Protein AF-0000000086883335 (afdb_homodimer)

Sequence (692 aa):
MKYLINGGCGFLGSNMAAHYIKNGNEVIVFDNMYRFGTEKNLDWLNSLKGNFKFIKGDVRNIYEIGKVIQEEKPDIIFHFAGQVAMTTSIENPYMDFEINVKGTINVLESVRKYSPETIVCFSSTNKVYGDLKYLNFEEKNLRYVSKDYPNGFDETISLEFHSPYGCSKGSADQYMLDYARIFGLKTIVFRHSSIFGGRQFATKDQGWVGWFCQKAYEIKKGIAEEPFTISGNGKQVRDILFGTDLIECYELAIENIDKTKGQVYNIGGGMKNSFSLLELFKELEKNLDIKMEYRKLPWRESDQKVFVADISKAKKDFDWEPKVNKYDGLKRMYEWVEKINDVKIKMKYLINGGCGFLGSNMAAHYIKNGNEVIVFDNMYRFGTEKNLDWLNSLKGNFKFIKGDVRNIYEIGKVIQEEKPDIIFHFAGQVAMTTSIENPYMDFEINVKGTINVLESVRKYSPETIVCFSSTNKVYGDLKYLNFEEKNLRYVSKDYPNGFDETISLEFHSPYGCSKGSADQYMLDYARIFGLKTIVFRHSSIFGGRQFATKDQGWVGWFCQKAYEIKKGIAEEPFTISGNGKQVRDILFGTDLIECYELAIENIDKTKGQVYNIGGGMKNSFSLLELFKELEKNLDIKMEYRKLPWRESDQKVFVADISKAKKDFDWEPKVNKYDGLKRMYEWVEKINDVKIK

InterPro domains:
  IPR016040 NAD(P)-binding domain [PF16363] (4-333)
  IPR036291 NAD(P)-binding domain superfamily [SSF51735] (1-337)

Secondary structure (DSSP, 8-state):
-EEEEETTTSHHHHHHHHHHHHTT-EEEEEE---STTHHHHHHHHHHS-SEEEEEE--TT-HHHHHHHHHHH--SEEEE------HHHHHH-HHHHHIIIIIHHHHHHHHHHHH-TT-EEEEEEEGGGGTT-TTS-EEE-SS-EEESS-TT-B-TTSPP---HHHHHHHHHHHHHHHHHHHHH--EEEEEEE-EEE-TT---BTTB-HHHHHHHHHHHHHHT---S-EEEESSS--EEEEEEHHHHHHHHHHHHHTHHHHTTEEEEES--GGGEEEHHHHHHHHHHHHT----EEEEPPPTT--SEE-B--HHHHHHH-----S-HHHHHHHHHHHHHHHHHHHH-/-EEEEETTTSHHHHHHHHHHHHTT-EEEEEE---STTHHHHHHHHHHS-SEEEEEE--TT-HHHHHHHHHHH--SEEEE------HHHHHH-HHHHHIIIIIHHHHHHHHHHHH-TT-EEEEEEEGGGGTT-TTS-EEE-SS-EEESS-TT-B-TTSPP---HHHHHHHHHHHHHHHHHHHHH--EEEEEEE-EEE-TT---BTTB-HHHHHHHHHHHHHHT---S-EEEESSS--EEEEEEHHHHHHHHHHHHHTHHHHTTEEEEES--GGGEEEHHHHHHHHHHHHT----EEEEPPPTT--SEE-B--HHHHHHH-----S-HHHHHHHHHHHHHHHHHHHH-

Nearest PDB structures (foldseek):
  1orr-assembly1_A  TM=9.936E-01  e=2.595E-55  Salmonella enterica subsp. enterica serovar Typhi
  1orr-assembly3_C  TM=9.921E-01  e=2.360E-54  Salmonella enterica subsp. enterica serovar Typhi
  1orr-assembly2_D  TM=9.930E-01  e=4.925E-54  Salmonella enterica subsp. enterica serovar Typhi
  1nah-assembly1_A  TM=8.357E-01  e=2.594E-26  Escherichia coli
  5gy7-assembly1_B  TM=8.243E-01  e=5.234E-25  Escherichia coli K-12

pLDDT: mean 95.9, std 5.84, range [42.31, 98.94]

Organism: NCBI:txid2108365

Structure (mmCIF, N/CA/C/O backbone):
data_AF-0000000086883335-model_v1
#
loop_
_entity.id
_entity.type
_entity.pdbx_description
1 polymer 'CDP-paratose 2-epimerase'
#
loop_
_atom_site.group_PDB
_atom_site.id
_atom_site.type_symbol
_atom_site.label_atom_id
_atom_site.label_alt_id
_atom_site.label_comp_id
_atom_site.label_asym_id
_atom_site.label_entity_id
_atom_site.label_seq_id
_atom_site.pdbx_PDB_ins_code
_atom_site.Cartn_x
_atom_site.Cartn_y
_atom_site.Cartn_z
_atom_site.occupancy
_atom_site.B_iso_or_equiv
_atom_site.auth_seq_id
_atom_site.auth_comp_id
_atom_site.auth_asym_id
_atom_site.auth_atom_id
_atom_site.pdbx_PDB_model_num
ATOM 1 N N . MET A 1 1 ? 23.156 24.328 1.997 1 95.75 1 MET A N 1
ATOM 2 C CA . MET A 1 1 ? 22.531 23.141 1.412 1 95.75 1 MET A CA 1
ATOM 3 C C . MET A 1 1 ? 21.406 23.531 0.457 1 95.75 1 MET A C 1
ATOM 5 O O . MET A 1 1 ? 20.922 24.672 0.5 1 95.75 1 MET A O 1
ATOM 9 N N . LYS A 1 2 ? 21.188 22.844 -0.506 1 98.06 2 LYS A N 1
ATOM 10 C CA . LYS A 1 2 ? 20.109 23.078 -1.468 1 98.06 2 LYS A CA 1
ATOM 11 C C . LYS A 1 2 ? 18.906 22.203 -1.156 1 98.06 2 LYS A C 1
ATOM 13 O O . LYS A 1 2 ? 19.016 20.969 -1.087 1 98.06 2 LYS A O 1
ATOM 18 N N . TYR A 1 3 ? 17.719 22.797 -0.953 1 98.88 3 TYR A N 1
ATOM 19 C CA . TYR A 1 3 ? 16.469 22.125 -0.596 1 98.88 3 TYR A CA 1
ATOM 20 C C . TYR A 1 3 ? 15.461 22.219 -1.728 1 98.88 3 TYR A C 1
ATOM 22 O O . TYR A 1 3 ? 15.234 23.297 -2.287 1 98.88 3 TYR A O 1
ATOM 30 N N . LEU A 1 4 ? 14.938 21.078 -2.127 1 98.94 4 LEU A N 1
ATOM 31 C CA . LEU A 1 4 ? 13.773 21.031 -3.004 1 98.94 4 LEU A CA 1
ATOM 32 C C . LEU A 1 4 ? 12.516 20.641 -2.227 1 98.94 4 LEU A C 1
ATOM 34 O O . LEU A 1 4 ? 12.484 19.594 -1.58 1 98.94 4 LEU A O 1
ATOM 38 N N . ILE A 1 5 ? 11.508 21.484 -2.295 1 98.88 5 ILE A N 1
ATOM 39 C CA . ILE A 1 5 ? 10.273 21.234 -1.56 1 98.88 5 ILE A CA 1
ATOM 40 C C . ILE A 1 5 ? 9.117 21.047 -2.539 1 98.88 5 ILE A C 1
ATOM 42 O O . ILE A 1 5 ? 8.586 22.031 -3.072 1 98.88 5 ILE A O 1
ATOM 46 N N . ASN A 1 6 ? 8.734 19.766 -2.748 1 98.88 6 ASN A N 1
ATOM 47 C CA . ASN A 1 6 ? 7.508 19.484 -3.49 1 98.88 6 ASN A CA 1
ATOM 48 C C . ASN A 1 6 ? 6.266 19.797 -2.66 1 98.88 6 ASN A C 1
ATOM 50 O O . ASN A 1 6 ? 6.152 19.359 -1.515 1 98.88 6 ASN A O 1
ATOM 54 N N . GLY A 1 7 ? 5.34 20.516 -3.264 1 98.06 7 GLY A N 1
ATOM 55 C CA . GLY A 1 7 ? 4.223 21 -2.473 1 98.06 7 GLY A CA 1
ATOM 56 C C . GLY A 1 7 ? 4.605 22.141 -1.545 1 98.06 7 GLY A C 1
ATOM 57 O O . GLY A 1 7 ? 4.102 22.234 -0.423 1 98.06 7 GLY A O 1
ATOM 58 N N . GLY A 1 8 ? 5.473 23 -2.037 1 98.19 8 GLY A N 1
ATOM 59 C CA . GLY A 1 8 ? 6.094 24 -1.176 1 98.19 8 GLY A CA 1
ATOM 60 C C . GLY A 1 8 ? 5.203 25.188 -0.907 1 98.19 8 GLY A C 1
ATOM 61 O O . GLY A 1 8 ? 5.492 26 -0.026 1 98.19 8 GLY A O 1
ATOM 62 N N . CYS A 1 9 ? 4.102 25.25 -1.578 1 97.56 9 CYS A N 1
ATOM 63 C CA . CYS A 1 9 ? 3.199 26.375 -1.351 1 97.56 9 CYS A CA 1
ATOM 64 C C . CYS A 1 9 ? 2.027 25.969 -0.467 1 97.56 9 CYS A C 1
ATOM 66 O O . CYS A 1 9 ? 1.118 26.766 -0.225 1 97.56 9 CYS A O 1
ATOM 68 N N . GLY A 1 10 ? 2.055 24.734 0.003 1 95.81 10 GLY A N 1
ATOM 69 C CA . GLY A 1 10 ? 1.087 24.297 0.997 1 95.81 10 GLY A CA 1
ATOM 70 C C . GLY A 1 10 ? 1.445 24.734 2.408 1 95.81 10 GLY A C 1
ATOM 71 O O . GLY A 1 10 ? 2.387 25.5 2.607 1 95.81 10 GLY A O 1
ATOM 72 N N . PHE A 1 11 ? 0.731 24.203 3.402 1 95 11 PHE A N 1
ATOM 73 C CA . PHE A 1 11 ? 0.915 24.547 4.809 1 95 11 PHE A CA 1
ATOM 74 C C . PHE A 1 11 ? 2.307 24.156 5.285 1 95 11 PHE A C 1
ATOM 76 O O . PHE A 1 11 ? 3.164 25.016 5.496 1 95 11 PHE A O 1
ATOM 83 N N . LEU A 1 12 ? 2.617 22.859 5.234 1 95.44 12 LEU A N 1
ATOM 84 C CA . LEU A 1 12 ? 3.914 22.375 5.703 1 95.44 12 LEU A CA 1
ATOM 85 C C . LEU A 1 12 ? 5.035 22.875 4.793 1 95.44 12 LEU A C 1
ATOM 87 O O . LEU A 1 12 ? 6.102 23.266 5.27 1 95.44 12 LEU A O 1
ATOM 91 N N . GLY A 1 13 ? 4.781 22.875 3.521 1 97.94 13 GLY A N 1
ATOM 92 C CA . GLY A 1 13 ? 5.773 23.25 2.529 1 97.94 13 GLY A CA 1
ATOM 93 C C . GLY A 1 13 ? 6.246 24.688 2.668 1 97.94 13 GLY A C 1
ATOM 94 O O . GLY A 1 13 ? 7.449 24.953 2.666 1 97.94 13 GLY A O 1
ATOM 95 N N . SER A 1 14 ? 5.297 25.609 2.812 1 97.88 14 SER A N 1
ATOM 96 C CA . SER A 1 14 ? 5.664 27.016 2.879 1 97.88 14 SER A CA 1
ATOM 97 C C . SER A 1 14 ? 6.398 27.344 4.176 1 97.88 14 SER A C 1
ATOM 99 O O . SER A 1 14 ? 7.344 28.125 4.184 1 97.88 14 SER A O 1
ATOM 101 N N . ASN A 1 15 ? 5.949 26.703 5.266 1 98.06 15 ASN A N 1
ATOM 102 C CA . ASN A 1 15 ? 6.633 26.906 6.539 1 98.06 15 ASN A CA 1
ATOM 103 C C . ASN A 1 15 ? 8.062 26.359 6.5 1 98.06 15 ASN A C 1
ATOM 105 O O . ASN A 1 15 ? 8.984 26.984 7.016 1 98.06 15 ASN A O 1
ATOM 109 N N . MET A 1 16 ? 8.203 25.188 5.871 1 98.44 16 MET A N 1
ATOM 110 C CA . MET A 1 16 ? 9.523 24.578 5.719 1 98.44 16 MET A CA 1
ATOM 111 C C . MET A 1 16 ? 10.422 25.453 4.848 1 98.44 16 MET A C 1
ATOM 113 O O . MET A 1 16 ? 11.594 25.672 5.18 1 98.44 16 MET A O 1
ATOM 117 N N . ALA A 1 17 ? 9.883 25.922 3.756 1 98.5 17 ALA A N 1
ATOM 118 C CA . ALA A 1 17 ? 10.609 26.797 2.848 1 98.5 17 ALA A CA 1
ATOM 119 C C . ALA A 1 17 ? 11.086 28.062 3.564 1 98.5 17 ALA A C 1
ATOM 121 O O . ALA A 1 17 ? 12.258 28.438 3.471 1 98.5 17 ALA A O 1
ATOM 122 N N . ALA A 1 18 ? 10.18 28.703 4.285 1 98.25 18 ALA A N 1
ATOM 123 C CA . ALA A 1 18 ? 10.516 29.922 5.008 1 98.25 18 ALA A CA 1
ATOM 124 C C . ALA A 1 18 ? 11.648 29.688 5.996 1 98.25 18 ALA A C 1
ATOM 126 O O . ALA A 1 18 ? 12.555 30.516 6.121 1 98.25 18 ALA A O 1
ATOM 127 N N . HIS A 1 19 ? 11.57 28.578 6.703 1 98 19 HIS A N 1
ATOM 128 C CA . HIS A 1 19 ? 12.586 28.219 7.688 1 98 19 HIS A CA 1
ATOM 129 C C . HIS A 1 19 ? 13.977 28.156 7.051 1 98 19 HIS A C 1
ATOM 131 O O . HIS A 1 19 ? 14.922 28.781 7.551 1 98 19 HIS A O 1
ATOM 137 N N . TYR A 1 20 ? 14.117 27.516 5.941 1 98.12 20 TYR A N 1
ATOM 138 C CA . TYR A 1 20 ? 15.422 27.297 5.34 1 98.12 20 TYR A CA 1
ATOM 139 C C . TYR A 1 20 ? 15.875 28.531 4.562 1 98.12 20 TYR A C 1
ATOM 141 O O . TYR A 1 20 ? 17.078 28.812 4.473 1 98.12 20 TYR A O 1
ATOM 149 N N . ILE A 1 21 ? 14.906 29.297 4 1 97.88 21 ILE A N 1
ATOM 150 C CA . ILE A 1 21 ? 15.25 30.578 3.375 1 97.88 21 ILE A CA 1
ATOM 151 C C . ILE A 1 21 ? 15.859 31.516 4.414 1 97.88 21 ILE A C 1
ATOM 153 O O . ILE A 1 21 ? 16.938 32.094 4.191 1 97.88 21 ILE A O 1
ATOM 157 N N . LYS A 1 22 ? 15.227 31.594 5.559 1 97.06 22 LYS A N 1
ATOM 158 C CA . LYS A 1 22 ? 15.656 32.5 6.625 1 97.06 22 LYS A CA 1
ATOM 159 C C . LYS A 1 22 ? 17.016 32.062 7.188 1 97.06 22 LYS A C 1
ATOM 161 O O . LYS A 1 22 ? 17.766 32.906 7.695 1 97.06 22 LYS A O 1
ATOM 166 N N . ASN A 1 23 ? 17.297 30.828 7.074 1 96.44 23 ASN A N 1
ATOM 167 C CA . ASN A 1 23 ? 18.562 30.328 7.59 1 96.44 23 ASN A CA 1
ATOM 168 C C . ASN A 1 23 ? 19.641 30.312 6.516 1 96.44 23 ASN A C 1
ATOM 170 O O . ASN A 1 23 ? 20.672 29.656 6.668 1 96.44 23 ASN A O 1
ATOM 174 N N . GLY A 1 24 ? 19.438 30.906 5.363 1 96.5 24 GLY A N 1
ATOM 175 C CA . GLY A 1 24 ? 20.469 31.203 4.371 1 96.5 24 GLY A CA 1
ATOM 176 C C . GLY A 1 24 ? 20.688 30.078 3.387 1 96.5 24 GLY A C 1
ATOM 177 O O . GLY A 1 24 ? 21.703 30.047 2.682 1 96.5 24 GLY A O 1
ATOM 178 N N . ASN A 1 25 ? 19.797 29.125 3.318 1 97.75 25 ASN A N 1
ATOM 179 C CA . ASN A 1 25 ? 19.938 28 2.402 1 97.75 25 ASN A CA 1
ATOM 180 C C . ASN A 1 25 ? 19.312 28.297 1.044 1 97.75 25 ASN A C 1
ATOM 182 O O . ASN A 1 25 ? 18.578 29.281 0.896 1 97.75 25 ASN A O 1
ATOM 186 N N . GLU A 1 26 ? 19.703 27.531 0.03 1 98.25 26 GLU A N 1
ATOM 187 C CA . GLU A 1 26 ? 19.047 27.594 -1.272 1 98.25 26 GLU A CA 1
ATOM 188 C C . GLU A 1 26 ? 17.781 26.734 -1.289 1 98.25 26 GLU A C 1
ATOM 190 O O . GLU A 1 26 ? 17.844 25.531 -1.032 1 98.25 26 GLU A O 1
ATOM 195 N N . VAL A 1 27 ? 16.688 27.406 -1.561 1 98.75 27 VAL A N 1
ATOM 196 C CA . VAL A 1 27 ? 15.406 26.703 -1.479 1 98.75 27 VAL A CA 1
ATOM 197 C C . VAL A 1 27 ? 14.695 26.766 -2.828 1 98.75 27 VAL A C 1
ATOM 199 O O . VAL A 1 27 ? 14.516 27.859 -3.393 1 98.75 27 VAL A O 1
ATOM 202 N N . ILE A 1 28 ? 14.367 25.609 -3.396 1 98.81 28 ILE A N 1
ATOM 203 C CA . ILE A 1 28 ? 13.539 25.484 -4.59 1 98.81 28 ILE A CA 1
ATOM 204 C C . ILE A 1 28 ? 12.156 24.953 -4.203 1 98.81 28 ILE A C 1
ATOM 206 O O . ILE A 1 28 ? 12.047 23.875 -3.604 1 98.81 28 ILE A O 1
ATOM 210 N N . VAL A 1 29 ? 11.156 25.719 -4.535 1 98.56 29 VAL A N 1
ATOM 211 C CA . VAL A 1 29 ? 9.781 25.297 -4.281 1 98.56 29 VAL A CA 1
ATOM 212 C C . VAL A 1 29 ? 9.141 24.828 -5.582 1 98.56 29 VAL A C 1
ATOM 214 O O . VAL A 1 29 ? 9.133 25.547 -6.582 1 98.56 29 VAL A O 1
ATOM 217 N N . PHE A 1 30 ? 8.695 23.609 -5.605 1 98.75 30 PHE A N 1
ATOM 218 C CA . PHE A 1 30 ? 7.988 22.984 -6.719 1 98.75 30 PHE A CA 1
ATOM 219 C C . PHE A 1 30 ? 6.527 22.75 -6.363 1 98.75 30 PHE A C 1
ATOM 221 O O . PHE A 1 30 ? 6.23 22 -5.434 1 98.75 30 PHE A O 1
ATOM 228 N N . ASP A 1 31 ? 5.609 23.406 -7.051 1 98.44 31 ASP A N 1
ATOM 229 C CA . ASP A 1 31 ? 4.195 23.344 -6.703 1 98.44 31 ASP A CA 1
ATOM 230 C C . ASP A 1 31 ? 3.316 23.594 -7.93 1 98.44 31 ASP A C 1
ATOM 232 O O . ASP A 1 31 ? 3.678 24.375 -8.805 1 98.44 31 ASP A O 1
ATOM 236 N N . ASN A 1 32 ? 2.158 22.891 -7.949 1 97.56 32 ASN A N 1
ATOM 237 C CA . ASN A 1 32 ? 1.255 23.109 -9.078 1 97.56 32 ASN A CA 1
ATOM 238 C C . ASN A 1 32 ? 0.17 24.125 -8.734 1 97.56 32 ASN A C 1
ATOM 240 O O . ASN A 1 32 ? -0.705 24.406 -9.555 1 97.56 32 ASN A O 1
ATOM 244 N N . MET A 1 33 ? 0.101 24.625 -7.57 1 95.5 33 MET A N 1
ATOM 245 C CA . MET A 1 33 ? -0.753 25.719 -7.098 1 95.5 33 MET A CA 1
ATOM 246 C C . MET A 1 33 ? -2.221 25.297 -7.117 1 95.5 33 MET A C 1
ATOM 248 O O . MET A 1 33 ? -3.098 26.125 -7.387 1 95.5 33 MET A O 1
ATOM 252 N N . TYR A 1 34 ? -2.529 24.031 -6.863 1 88.69 34 TYR A N 1
ATOM 253 C CA . TYR A 1 34 ? -3.875 23.469 -6.961 1 88.69 34 TYR A CA 1
ATOM 254 C C . TYR A 1 34 ? -4.707 23.844 -5.734 1 88.69 34 TYR A C 1
ATOM 256 O O . TYR A 1 34 ? -5.902 24.109 -5.852 1 88.69 34 TYR A O 1
ATOM 264 N N . ARG A 1 35 ? -4.148 23.969 -4.613 1 86.31 35 ARG A N 1
ATOM 265 C CA . ARG A 1 35 ? -4.883 24.047 -3.355 1 86.31 35 ARG A CA 1
ATOM 266 C C . ARG A 1 35 ? -5.207 25.5 -3.004 1 86.31 35 ARG A C 1
ATOM 268 O O . ARG A 1 35 ? -4.441 26.406 -3.332 1 86.31 35 ARG A O 1
ATOM 275 N N . PHE A 1 36 ? -6.246 25.578 -2.236 1 83 36 PHE A N 1
ATOM 276 C CA . PHE A 1 36 ? -6.637 26.875 -1.711 1 83 36 PHE A CA 1
ATOM 277 C C . PHE A 1 36 ? -5.555 27.438 -0.796 1 83 36 PHE A C 1
ATOM 279 O O . PHE A 1 36 ? -5.012 26.719 0.045 1 83 36 PHE A O 1
ATOM 286 N N . GLY A 1 37 ? -5.156 28.734 -1.064 1 88.38 37 GLY A N 1
ATOM 287 C CA . GLY A 1 37 ? -4.211 29.406 -0.19 1 88.38 37 GLY A CA 1
ATOM 288 C C . GLY A 1 37 ? -2.787 29.375 -0.711 1 88.38 37 GLY A C 1
ATOM 289 O O . GLY A 1 37 ? -1.922 30.094 -0.218 1 88.38 37 GLY A O 1
ATOM 290 N N . THR A 1 38 ? -2.553 28.562 -1.73 1 92.56 38 THR A N 1
ATOM 291 C CA . THR A 1 38 ? -1.192 28.406 -2.23 1 92.56 38 THR A CA 1
ATOM 292 C C . THR A 1 38 ? -0.655 29.719 -2.775 1 92.56 38 THR A C 1
ATOM 294 O O . THR A 1 38 ? 0.529 30.031 -2.619 1 92.56 38 THR A O 1
ATOM 297 N N . GLU A 1 39 ? -1.516 30.5 -3.342 1 94.69 39 GLU A N 1
ATOM 298 C CA . GLU A 1 39 ? -1.09 31.781 -3.875 1 94.69 39 GLU A CA 1
ATOM 299 C C . GLU A 1 39 ? -0.62 32.719 -2.76 1 94.69 39 GLU A C 1
ATOM 301 O O . GLU A 1 39 ? 0.382 33.406 -2.912 1 94.69 39 GLU A O 1
ATOM 306 N N . LYS A 1 40 ? -1.363 32.719 -1.664 1 94.75 40 LYS A N 1
ATOM 307 C CA . LYS A 1 40 ? -1.007 33.531 -0.517 1 94.75 40 LYS A CA 1
ATOM 308 C C . LYS A 1 40 ? 0.32 33.094 0.092 1 94.75 40 LYS A C 1
ATOM 310 O O . LYS A 1 40 ? 1.125 33.938 0.514 1 94.75 40 LYS A O 1
ATOM 315 N N . ASN A 1 41 ? 0.527 31.812 0.118 1 96.75 41 ASN A N 1
ATOM 316 C CA . ASN A 1 41 ? 1.781 31.297 0.652 1 96.75 41 ASN A CA 1
ATOM 317 C C . ASN A 1 41 ? 2.955 31.594 -0.271 1 96.75 41 ASN A C 1
ATOM 319 O O . ASN A 1 41 ? 4.059 31.891 0.196 1 96.75 41 ASN A O 1
ATOM 323 N N . LEU A 1 42 ? 2.723 31.516 -1.575 1 97.38 42 LEU A N 1
ATOM 324 C CA . LEU A 1 42 ? 3.771 31.891 -2.52 1 97.38 42 LEU A CA 1
ATOM 325 C C . LEU A 1 42 ? 4.137 33.344 -2.375 1 97.38 42 LEU A C 1
ATOM 327 O O . LEU A 1 42 ? 5.32 33.719 -2.395 1 97.38 42 LEU A O 1
ATOM 331 N N . ASP A 1 43 ? 3.104 34.219 -2.205 1 96.75 43 ASP A N 1
ATOM 332 C CA . ASP A 1 43 ? 3.346 35.625 -2 1 96.75 43 ASP A CA 1
ATOM 333 C C . ASP A 1 43 ? 4.191 35.875 -0.751 1 96.75 43 ASP A C 1
ATOM 335 O O . ASP A 1 43 ? 5.113 36.688 -0.766 1 96.75 43 ASP A O 1
ATOM 339 N N . TRP A 1 44 ? 3.828 35.188 0.285 1 96.31 44 TRP A N 1
ATOM 340 C CA . TRP A 1 44 ? 4.574 35.281 1.536 1 96.31 44 TRP A CA 1
ATOM 341 C C . TRP A 1 44 ? 6.027 34.875 1.335 1 96.31 44 TRP A C 1
ATOM 343 O O . TRP A 1 44 ? 6.945 35.562 1.766 1 96.31 44 TRP A O 1
ATOM 353 N N . LEU A 1 45 ? 6.258 33.781 0.629 1 97.44 45 LEU A N 1
ATOM 354 C CA . LEU A 1 45 ? 7.613 33.281 0.376 1 97.44 45 LEU A CA 1
ATOM 355 C C . LEU A 1 45 ? 8.398 34.312 -0.462 1 97.44 45 LEU A C 1
ATOM 357 O O . LEU A 1 45 ? 9.586 34.531 -0.219 1 97.44 45 LEU A O 1
ATOM 361 N N . ASN A 1 46 ? 7.734 34.875 -1.424 1 96.62 46 ASN A N 1
ATOM 362 C CA . ASN A 1 46 ? 8.367 35.875 -2.285 1 96.62 46 ASN A CA 1
ATOM 363 C C . ASN A 1 46 ? 8.781 37.125 -1.499 1 96.62 46 ASN A C 1
ATOM 365 O O . ASN A 1 46 ? 9.703 37.812 -1.898 1 96.62 46 ASN A O 1
ATOM 369 N N . SER A 1 47 ? 8.078 37.312 -0.454 1 96.44 47 SER A N 1
ATOM 370 C CA . SER A 1 47 ? 8.367 38.5 0.345 1 96.44 47 SER A CA 1
ATOM 371 C C . SER A 1 47 ? 9.586 38.281 1.229 1 96.44 47 SER A C 1
ATOM 373 O O . SER A 1 47 ? 10.156 39.25 1.752 1 96.44 47 SER A O 1
ATOM 375 N N . LEU A 1 48 ? 9.93 37.062 1.354 1 95.69 48 LEU A N 1
ATOM 376 C CA . LEU A 1 48 ? 11.094 36.781 2.186 1 95.69 48 LEU A CA 1
ATOM 377 C C . LEU A 1 48 ? 12.391 37.125 1.455 1 95.69 48 LEU A C 1
ATOM 379 O O . LEU A 1 48 ? 12.469 36.969 0.232 1 95.69 48 LEU A O 1
ATOM 383 N N . LYS A 1 49 ? 13.359 37.688 2.102 1 90.38 49 LYS A N 1
ATOM 384 C CA . LYS A 1 49 ? 14.68 37.906 1.53 1 90.38 49 LYS A CA 1
ATOM 385 C C . LYS A 1 49 ? 15.531 36.656 1.578 1 90.38 49 LYS A C 1
ATOM 387 O O . LYS A 1 49 ? 15.555 35.938 2.598 1 90.38 49 LYS A O 1
ATOM 392 N N . GLY A 1 50 ? 15.992 36.156 0.461 1 91.75 50 GLY A N 1
ATOM 393 C CA . GLY A 1 50 ? 16.859 34.969 0.457 1 91.75 50 GLY A CA 1
ATOM 394 C C . GLY A 1 50 ? 16.938 34.281 -0.891 1 91.75 50 GLY A C 1
ATOM 395 O O . GLY A 1 50 ? 16.484 34.844 -1.898 1 91.75 50 GLY A O 1
ATOM 396 N N . ASN A 1 51 ? 17.656 33.188 -0.927 1 94.5 51 ASN A N 1
ATOM 397 C CA . ASN A 1 51 ? 17.828 32.375 -2.127 1 94.5 51 ASN A CA 1
ATOM 398 C C . ASN A 1 51 ? 16.656 31.406 -2.332 1 94.5 51 ASN A C 1
ATOM 400 O O . ASN A 1 51 ? 16.672 30.281 -1.837 1 94.5 51 ASN A O 1
ATOM 404 N N . PHE A 1 52 ? 15.742 31.891 -3.006 1 94.94 52 PHE A N 1
ATOM 405 C CA . PHE A 1 52 ? 14.469 31.203 -3.197 1 94.94 52 PHE A CA 1
ATOM 406 C C . PHE A 1 52 ? 14.094 31.156 -4.676 1 94.94 52 PHE A C 1
ATOM 408 O O . PHE A 1 52 ? 14.234 32.156 -5.387 1 94.94 52 PHE A O 1
ATOM 415 N N . LYS A 1 53 ? 13.758 29.969 -5.215 1 97.44 53 LYS A N 1
ATOM 416 C CA . LYS A 1 53 ? 13.305 29.734 -6.582 1 97.44 53 LYS A CA 1
ATOM 417 C C . LYS A 1 53 ? 11.977 28.984 -6.598 1 97.44 53 LYS A C 1
ATOM 419 O O . LYS A 1 53 ? 11.844 27.953 -5.938 1 97.44 53 LYS A O 1
ATOM 424 N N . PHE A 1 54 ? 11.016 29.609 -7.289 1 98.25 54 PHE A N 1
ATOM 425 C CA . PHE A 1 54 ? 9.734 28.922 -7.465 1 98.25 54 PHE A CA 1
ATOM 426 C C . PHE A 1 54 ? 9.641 28.297 -8.852 1 98.25 54 PHE A C 1
ATOM 428 O O . PHE A 1 54 ? 9.945 28.953 -9.852 1 98.25 54 PHE A O 1
ATOM 435 N N . ILE A 1 55 ? 9.266 27.031 -8.914 1 98.44 55 ILE A N 1
ATOM 436 C CA . ILE A 1 55 ? 9.016 26.312 -10.164 1 98.44 55 ILE A CA 1
ATOM 437 C C . ILE A 1 55 ? 7.59 25.766 -10.164 1 98.44 55 ILE A C 1
ATOM 439 O O . ILE A 1 55 ? 7.242 24.938 -9.328 1 98.44 55 ILE A O 1
ATOM 443 N N . LYS A 1 56 ? 6.754 26.266 -11.047 1 98.25 56 LYS A N 1
ATOM 444 C CA . LYS A 1 56 ? 5.418 25.703 -11.211 1 98.25 56 LYS A CA 1
ATOM 445 C C . LYS A 1 56 ? 5.469 24.359 -11.938 1 98.25 56 LYS A C 1
ATOM 447 O O . LYS A 1 56 ? 6.008 24.281 -13.047 1 98.25 56 LYS A O 1
ATOM 452 N N . GLY A 1 57 ? 4.996 23.312 -11.32 1 98.19 57 GLY A N 1
ATOM 453 C CA . GLY A 1 57 ? 5.004 21.984 -11.93 1 98.19 57 GLY A CA 1
ATOM 454 C C . GLY A 1 57 ? 4.18 20.969 -11.164 1 98.19 57 GLY A C 1
ATOM 455 O O . GLY A 1 57 ? 3.613 21.281 -10.117 1 98.19 57 GLY A O 1
ATOM 456 N N . ASP A 1 58 ? 4.016 19.797 -11.758 1 98.5 58 ASP A N 1
ATOM 457 C CA . ASP A 1 58 ? 3.191 18.719 -11.227 1 98.5 58 ASP A CA 1
ATOM 458 C C . ASP A 1 58 ? 4 17.422 -11.078 1 98.5 58 ASP A C 1
ATOM 460 O O . ASP A 1 58 ? 4.605 16.953 -12.039 1 98.5 58 ASP A O 1
ATOM 464 N N . VAL A 1 59 ? 3.994 16.875 -9.859 1 98.62 59 VAL A N 1
ATOM 465 C CA . VAL A 1 59 ? 4.793 15.68 -9.586 1 98.62 59 VAL A CA 1
ATOM 466 C C . VAL A 1 59 ? 4.266 14.508 -10.406 1 98.62 59 VAL A C 1
ATOM 468 O O . VAL A 1 59 ? 4.969 13.516 -10.609 1 98.62 59 VAL A O 1
ATOM 471 N N . ARG A 1 60 ? 2.988 14.539 -10.898 1 98.25 60 ARG A N 1
ATOM 472 C CA . ARG A 1 60 ? 2.422 13.492 -11.742 1 98.25 60 ARG A CA 1
ATOM 473 C C . ARG A 1 60 ? 3.168 13.391 -13.07 1 98.25 60 ARG A C 1
ATOM 475 O O . ARG A 1 60 ? 3.1 12.367 -13.75 1 98.25 60 ARG A O 1
ATOM 482 N N . ASN A 1 61 ? 3.807 14.5 -13.43 1 98.31 61 ASN A N 1
ATOM 483 C CA . ASN A 1 61 ? 4.578 14.562 -14.672 1 98.31 61 ASN A CA 1
ATOM 484 C C . ASN A 1 61 ? 6.055 14.258 -14.422 1 98.31 61 ASN A C 1
ATOM 486 O O . ASN A 1 61 ? 6.805 15.133 -13.977 1 98.31 61 ASN A O 1
ATOM 490 N N . ILE A 1 62 ? 6.488 13.117 -14.836 1 97.75 62 ILE A N 1
ATOM 491 C CA . ILE A 1 62 ? 7.836 12.648 -14.523 1 97.75 62 ILE A CA 1
ATOM 492 C C . ILE A 1 62 ? 8.867 13.523 -15.234 1 97.75 62 ILE A C 1
ATOM 494 O O . ILE A 1 62 ? 9.984 13.688 -14.75 1 97.75 62 ILE A O 1
ATOM 498 N N . TYR A 1 63 ? 8.469 14.141 -16.359 1 97.56 63 TYR A N 1
ATOM 499 C CA . TYR A 1 63 ? 9.414 14.969 -17.109 1 97.56 63 TYR A CA 1
ATOM 500 C C . TYR A 1 63 ? 9.617 16.312 -16.438 1 97.56 63 TYR A C 1
ATOM 502 O O . TYR A 1 63 ? 10.688 16.922 -16.562 1 97.56 63 TYR A O 1
ATOM 510 N N . GLU A 1 64 ? 8.641 16.766 -15.711 1 98.19 64 GLU A N 1
ATOM 511 C CA . GLU A 1 64 ? 8.781 18.016 -14.984 1 98.19 64 GLU A CA 1
ATOM 512 C C . GLU A 1 64 ? 9.602 17.828 -13.711 1 98.19 64 GLU A C 1
ATOM 514 O O . GLU A 1 64 ? 10.633 18.484 -13.531 1 98.19 64 GLU A O 1
ATOM 519 N N . ILE A 1 65 ? 9.211 16.891 -12.891 1 98.69 65 ILE A N 1
ATOM 520 C CA . ILE A 1 65 ? 9.891 16.719 -11.609 1 98.69 65 ILE A CA 1
ATOM 521 C C . ILE A 1 65 ? 11.266 16.094 -11.836 1 98.69 65 ILE A C 1
ATOM 523 O O . ILE A 1 65 ? 12.219 16.406 -11.125 1 98.69 65 ILE A O 1
ATOM 527 N N . GLY A 1 66 ? 11.359 15.164 -12.836 1 98.62 66 GLY A N 1
ATOM 528 C CA . GLY A 1 66 ? 12.648 14.57 -13.164 1 98.62 66 GLY A CA 1
ATOM 529 C C . GLY A 1 66 ? 13.68 15.586 -13.625 1 98.62 66 GLY A C 1
ATOM 530 O O . GLY A 1 66 ? 14.836 15.523 -13.219 1 98.62 66 GLY A O 1
ATOM 531 N N . LYS A 1 67 ? 13.234 16.5 -14.43 1 98.5 67 LYS A N 1
ATOM 532 C CA . LYS A 1 67 ? 14.125 17.547 -14.922 1 98.5 67 LYS A CA 1
ATOM 533 C C . LYS A 1 67 ? 14.656 18.391 -13.773 1 98.5 67 LYS A C 1
ATOM 535 O O . LYS A 1 67 ? 15.844 18.719 -13.727 1 98.5 67 LYS A O 1
ATOM 540 N N . VAL A 1 68 ? 13.773 18.766 -12.875 1 98.75 68 VAL A N 1
ATOM 541 C CA . VAL A 1 68 ? 14.156 19.594 -11.734 1 98.75 68 VAL A CA 1
ATOM 542 C C . VAL A 1 68 ? 15.211 18.859 -10.906 1 98.75 68 VAL A C 1
ATOM 544 O O . VAL A 1 68 ? 16.234 19.453 -10.531 1 98.75 68 VAL A O 1
ATOM 547 N N . ILE A 1 69 ? 15.039 17.594 -10.617 1 98.88 69 ILE A N 1
ATOM 548 C CA . ILE A 1 69 ? 15.938 16.812 -9.773 1 98.88 69 ILE A CA 1
ATOM 549 C C . ILE A 1 69 ? 17.266 16.594 -10.5 1 98.88 69 ILE A C 1
ATOM 551 O O . ILE A 1 69 ? 18.328 16.672 -9.883 1 98.88 69 ILE A O 1
ATOM 555 N N . GLN A 1 70 ? 17.156 16.375 -11.789 1 98.75 70 GLN A N 1
ATOM 556 C CA . GLN A 1 70 ? 18.344 16.156 -12.602 1 98.75 70 GLN A CA 1
ATOM 557 C C . GLN A 1 70 ? 19.219 17.422 -12.648 1 98.75 70 GLN A C 1
ATOM 559 O O . GLN A 1 70 ? 20.438 17.344 -12.531 1 98.75 70 GLN A O 1
ATOM 564 N N . GLU A 1 71 ? 18.578 18.547 -12.828 1 98.56 71 GLU A N 1
ATOM 565 C CA . GLU A 1 71 ? 19.297 19.812 -13.023 1 98.56 71 GLU A CA 1
ATOM 566 C C . GLU A 1 71 ? 19.766 20.375 -11.695 1 98.56 71 GLU A C 1
ATOM 568 O O . GLU A 1 71 ? 20.891 20.891 -11.594 1 98.56 71 GLU A O 1
ATOM 573 N N . GLU A 1 72 ? 18.953 20.328 -10.664 1 98.31 72 GLU A N 1
ATOM 574 C CA . GLU A 1 72 ? 19.234 21.016 -9.406 1 98.31 72 GLU A CA 1
ATOM 575 C C . GLU A 1 72 ? 20.062 20.141 -8.461 1 98.31 72 GLU A C 1
ATOM 577 O O . GLU A 1 72 ? 20.812 20.656 -7.633 1 98.31 72 GLU A O 1
ATOM 582 N N . LYS A 1 73 ? 19.859 18.812 -8.516 1 98.5 73 LYS A N 1
ATOM 583 C CA . LYS A 1 73 ? 20.547 17.844 -7.664 1 98.5 73 LYS A CA 1
ATOM 584 C C . LYS A 1 73 ? 20.516 18.281 -6.203 1 98.5 73 LYS A C 1
ATOM 586 O O . LYS A 1 73 ? 21.562 18.453 -5.574 1 98.5 73 LYS A O 1
ATOM 591 N N . PRO A 1 74 ? 19.312 18.453 -5.629 1 98.81 74 PRO A N 1
ATOM 592 C CA . PRO A 1 74 ? 19.203 18.953 -4.258 1 98.81 74 PRO A CA 1
ATOM 593 C C . PRO A 1 74 ? 19.844 18 -3.236 1 98.81 74 PRO A C 1
ATOM 595 O O . PRO A 1 74 ? 19.906 16.797 -3.469 1 98.81 74 PRO A O 1
ATOM 598 N N . ASP A 1 75 ? 20.297 18.578 -2.121 1 98.88 75 ASP A N 1
ATOM 599 C CA . ASP A 1 75 ? 20.781 17.766 -1.007 1 98.88 75 ASP A CA 1
ATOM 600 C C . ASP A 1 75 ? 19.625 17.062 -0.304 1 98.88 75 ASP A C 1
ATOM 602 O O . ASP A 1 75 ? 19.766 15.914 0.139 1 98.88 75 ASP A O 1
ATOM 606 N N . ILE A 1 76 ? 18.531 17.766 -0.179 1 98.94 76 ILE A N 1
ATOM 607 C CA . ILE A 1 76 ? 17.359 17.281 0.544 1 98.94 76 ILE A CA 1
ATOM 608 C C . ILE A 1 76 ? 16.094 17.578 -0.263 1 98.94 76 ILE A C 1
ATOM 610 O O . ILE A 1 76 ? 15.961 18.656 -0.835 1 98.94 76 ILE A O 1
ATOM 614 N N . ILE A 1 77 ? 15.273 16.609 -0.383 1 98.94 77 ILE A N 1
ATOM 615 C CA . ILE A 1 77 ? 13.93 16.797 -0.927 1 98.94 77 ILE A CA 1
ATOM 616 C C . ILE A 1 77 ? 12.891 16.578 0.172 1 98.94 77 ILE A C 1
ATOM 618 O O . ILE A 1 77 ? 12.891 15.547 0.842 1 98.94 77 ILE A O 1
ATOM 622 N N . PHE A 1 78 ? 12.07 17.578 0.444 1 98.94 78 PHE A N 1
ATOM 623 C CA . PHE A 1 78 ? 10.828 17.391 1.179 1 98.94 78 PHE A CA 1
ATOM 624 C C . PHE A 1 78 ? 9.672 17.109 0.224 1 98.94 78 PHE A C 1
ATOM 626 O O . PHE A 1 78 ? 9.266 17.984 -0.539 1 98.94 78 PHE A O 1
ATOM 633 N N . HIS A 1 79 ? 9.172 15.898 0.284 1 98.94 79 HIS A N 1
ATOM 634 C CA . HIS A 1 79 ? 8.055 15.555 -0.584 1 98.94 79 HIS A CA 1
ATOM 635 C C . HIS A 1 79 ? 6.727 15.703 0.146 1 98.94 79 HIS A C 1
ATOM 637 O O . HIS A 1 79 ? 6.156 14.719 0.624 1 98.94 79 HIS A O 1
ATOM 643 N N . PHE A 1 80 ? 6.199 16.922 0.048 1 98.5 80 PHE A N 1
ATOM 644 C CA . PHE A 1 80 ? 4.953 17.281 0.716 1 98.5 80 PHE A CA 1
ATOM 645 C C . PHE A 1 80 ? 3.809 17.375 -0.287 1 98.5 80 PHE A C 1
ATOM 647 O O . PHE A 1 80 ? 2.648 17.531 0.1 1 98.5 80 PHE A O 1
ATOM 654 N N . ALA A 1 81 ? 4.184 17.281 -1.584 1 98.06 81 ALA A N 1
ATOM 655 C CA . ALA A 1 81 ? 3.129 17.281 -2.598 1 98.06 81 ALA A CA 1
ATOM 656 C C . ALA A 1 81 ? 2.199 16.094 -2.432 1 98.06 81 ALA A C 1
ATOM 658 O O . ALA A 1 81 ? 2.658 14.945 -2.33 1 98.06 81 ALA A O 1
ATOM 659 N N . GLY A 1 82 ? 0.952 16.375 -2.344 1 96.44 82 GLY A N 1
ATOM 660 C CA . GLY A 1 82 ? -0.011 15.289 -2.188 1 96.44 82 GLY A CA 1
ATOM 661 C C . GLY A 1 82 ? -1.443 15.781 -2.088 1 96.44 82 GLY A C 1
ATOM 662 O O . GLY A 1 82 ? -1.687 16.938 -1.763 1 96.44 82 GLY A O 1
ATOM 663 N N . GLN A 1 83 ? -2.373 14.992 -2.562 1 94.5 83 GLN A N 1
ATOM 664 C CA . GLN A 1 83 ? -3.785 15.156 -2.236 1 94.5 83 GLN A CA 1
ATOM 665 C C . GLN A 1 83 ? -4.086 14.656 -0.827 1 94.5 83 GLN A C 1
ATOM 667 O O . GLN A 1 83 ? -3.785 13.508 -0.491 1 94.5 83 GLN A O 1
ATOM 672 N N . VAL A 1 84 ? -4.648 15.523 0.084 1 91.19 84 VAL A N 1
ATOM 673 C CA . VAL A 1 84 ? -4.668 15.188 1.504 1 91.19 84 VAL A CA 1
ATOM 674 C C . VAL A 1 84 ? -6.109 15.078 1.992 1 91.19 84 VAL A C 1
ATOM 676 O O . VAL A 1 84 ? -6.359 14.609 3.105 1 91.19 84 VAL A O 1
ATOM 679 N N . ALA A 1 85 ? -7.055 15.5 1.186 1 88.44 85 ALA A N 1
ATOM 680 C CA . ALA A 1 85 ? -8.445 15.508 1.621 1 88.44 85 ALA A CA 1
ATOM 681 C C . ALA A 1 85 ? -9.109 14.156 1.366 1 88.44 85 ALA A C 1
ATOM 683 O O . ALA A 1 85 ? -9.172 13.688 0.224 1 88.44 85 ALA A O 1
ATOM 684 N N . MET A 1 86 ? -9.633 13.586 2.438 1 87.94 86 MET A N 1
ATOM 685 C CA . MET A 1 86 ? -10.312 12.297 2.334 1 87.94 86 MET A CA 1
ATOM 686 C C . MET A 1 86 ? -11.508 12.391 1.391 1 87.94 86 MET A C 1
ATOM 688 O O . MET A 1 86 ? -11.711 11.508 0.556 1 87.94 86 MET A O 1
ATOM 692 N N . THR A 1 87 ? -12.289 13.445 1.523 1 88.19 87 THR A N 1
ATOM 693 C CA . THR A 1 87 ? -13.484 13.609 0.713 1 88.19 87 THR A CA 1
ATOM 694 C C . THR A 1 87 ? -13.133 13.68 -0.77 1 88.19 87 THR A C 1
ATOM 696 O O . THR A 1 87 ? -13.82 13.086 -1.605 1 88.19 87 THR A O 1
ATOM 699 N N . THR A 1 88 ? -12.023 14.375 -1.035 1 91.69 88 THR A N 1
ATOM 700 C CA . THR A 1 88 ? -11.562 14.477 -2.414 1 91.69 88 THR A CA 1
ATOM 701 C C . THR A 1 88 ? -11.109 13.117 -2.934 1 91.69 88 THR A C 1
ATOM 703 O O . THR A 1 88 ? -11.32 12.789 -4.102 1 91.69 88 THR A O 1
ATOM 706 N N . SER A 1 89 ? -10.492 12.336 -2.1 1 94.81 89 SER A N 1
ATOM 707 C CA . SER A 1 89 ? -10.008 11.023 -2.512 1 94.81 89 SER A CA 1
ATOM 708 C C . SER A 1 89 ? -11.156 10.094 -2.869 1 94.81 89 SER A C 1
ATOM 710 O O . SER A 1 89 ? -11.016 9.211 -3.721 1 94.81 89 SER A O 1
ATOM 712 N N . ILE A 1 90 ? -12.312 10.242 -2.219 1 94.38 90 ILE A N 1
ATOM 713 C CA . ILE A 1 90 ? -13.492 9.422 -2.48 1 94.38 90 ILE A CA 1
ATOM 714 C C . ILE A 1 90 ? -14.188 9.914 -3.748 1 94.38 90 ILE A C 1
ATOM 716 O O . ILE A 1 90 ? -14.633 9.109 -4.57 1 94.38 90 ILE A O 1
ATOM 720 N N . GLU A 1 91 ? -14.211 11.25 -3.916 1 95.31 91 GLU A N 1
ATOM 721 C CA . GLU A 1 91 ? -14.875 11.852 -5.074 1 95.31 91 GLU A CA 1
ATOM 722 C C . GLU A 1 91 ? -14.102 11.555 -6.359 1 95.31 91 GLU A C 1
ATOM 724 O O . GLU A 1 91 ? -14.703 11.359 -7.418 1 95.31 91 GLU A O 1
ATOM 729 N N . ASN A 1 92 ? -12.82 11.562 -6.285 1 97.25 92 ASN A N 1
ATOM 730 C CA . ASN A 1 92 ? -11.945 11.328 -7.43 1 97.25 92 ASN A CA 1
ATOM 731 C C . ASN A 1 92 ? -10.734 10.477 -7.043 1 97.25 92 ASN A C 1
ATOM 733 O O . ASN A 1 92 ? -9.602 10.969 -7.039 1 97.25 92 ASN A O 1
ATOM 737 N N . PRO A 1 93 ? -10.977 9.164 -6.887 1 98 93 PRO A N 1
ATOM 738 C CA . PRO A 1 93 ? -9.898 8.289 -6.414 1 98 93 PRO A CA 1
ATOM 739 C C . PRO A 1 93 ? -8.75 8.172 -7.418 1 98 93 PRO A C 1
ATOM 741 O O . PRO A 1 93 ? -7.605 7.938 -7.023 1 98 93 PRO A O 1
ATOM 744 N N . TYR A 1 94 ? -9.039 8.359 -8.68 1 98.25 94 TYR A N 1
ATOM 745 C CA . TYR A 1 94 ? -7.996 8.25 -9.695 1 98.25 94 TYR A CA 1
ATOM 746 C C . TYR A 1 94 ? -7.004 9.398 -9.57 1 98.25 94 TYR A C 1
ATOM 748 O O . TYR A 1 94 ? -5.789 9.188 -9.656 1 98.25 94 TYR A O 1
ATOM 756 N N . MET A 1 95 ? -7.531 10.609 -9.414 1 97.88 95 MET A N 1
ATOM 757 C CA . MET A 1 95 ? -6.656 11.758 -9.203 1 97.88 95 MET A CA 1
ATOM 758 C C . MET A 1 95 ? -5.832 11.586 -7.934 1 97.88 95 MET A C 1
ATOM 760 O O . MET A 1 95 ? -4.645 11.914 -7.91 1 97.88 95 MET A O 1
ATOM 764 N N . ASP A 1 96 ? -6.496 11.133 -6.898 1 98.25 96 ASP A N 1
ATOM 765 C CA . ASP A 1 96 ? -5.812 10.859 -5.637 1 98.25 96 ASP A CA 1
ATOM 766 C C . ASP A 1 96 ? -4.641 9.906 -5.844 1 98.25 96 ASP A C 1
ATOM 768 O O . ASP A 1 96 ? -3.531 10.164 -5.371 1 98.25 96 ASP A O 1
ATOM 772 N N . PHE A 1 97 ? -4.859 8.828 -6.574 1 98.75 97 PHE A N 1
ATOM 773 C CA . PHE A 1 97 ? -3.85 7.84 -6.934 1 98.75 97 PHE A CA 1
ATOM 774 C C . PHE A 1 97 ? -2.717 8.484 -7.727 1 98.75 97 PHE A C 1
ATOM 776 O O . PHE A 1 97 ? -1.542 8.289 -7.402 1 98.75 97 PHE A O 1
ATOM 783 N N . GLU A 1 98 ? -2.998 9.234 -8.719 1 98.69 98 GLU A N 1
ATOM 784 C CA . GLU A 1 98 ? -1.983 9.836 -9.586 1 98.69 98 GLU A CA 1
ATOM 785 C C . GLU A 1 98 ? -1.064 10.758 -8.797 1 98.69 98 GLU A C 1
ATOM 787 O O . GLU A 1 98 ? 0.157 10.711 -8.953 1 98.69 98 GLU A O 1
ATOM 792 N N . ILE A 1 99 ? -1.645 11.523 -7.953 1 98.62 99 ILE A N 1
ATOM 793 C CA . ILE A 1 99 ? -0.869 12.523 -7.223 1 98.62 99 ILE A CA 1
ATOM 794 C C . ILE A 1 99 ? -0.008 11.836 -6.168 1 98.62 99 ILE A C 1
ATOM 796 O O . ILE A 1 99 ? 1.204 12.055 -6.105 1 98.62 99 ILE A O 1
ATOM 800 N N . ASN A 1 100 ? -0.601 10.984 -5.387 1 98.81 100 ASN A N 1
ATOM 801 C CA . ASN A 1 100 ? 0.071 10.5 -4.188 1 98.81 100 ASN A CA 1
ATOM 802 C C . ASN A 1 100 ? 0.975 9.312 -4.492 1 98.81 100 ASN A C 1
ATOM 804 O O . ASN A 1 100 ? 2.068 9.195 -3.934 1 98.81 100 ASN A O 1
ATOM 808 N N . VAL A 1 101 ? 0.506 8.375 -5.363 1 98.88 101 VAL A N 1
ATOM 809 C CA . VAL A 1 101 ? 1.314 7.195 -5.645 1 98.88 101 VAL A CA 1
ATOM 810 C C . VAL A 1 101 ? 2.246 7.473 -6.824 1 98.88 101 VAL A C 1
ATOM 812 O O . VAL A 1 101 ? 3.469 7.473 -6.668 1 98.88 101 VAL A O 1
ATOM 815 N N . LYS A 1 102 ? 1.624 7.77 -7.984 1 98.81 102 LYS A N 1
ATOM 816 C CA . LYS A 1 102 ? 2.426 8 -9.18 1 98.81 102 LYS A CA 1
ATOM 817 C C . LYS A 1 102 ? 3.404 9.156 -8.977 1 98.81 102 LYS A C 1
ATOM 819 O O . LYS A 1 102 ? 4.5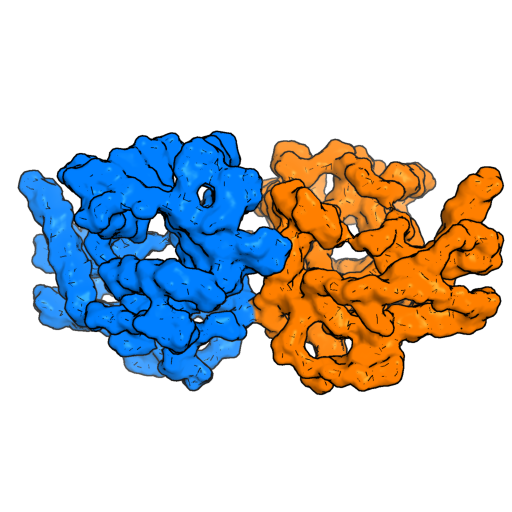74 9.055 -9.344 1 98.81 102 LYS A O 1
ATOM 824 N N . GLY A 1 103 ? 2.934 10.25 -8.375 1 98.88 103 GLY A N 1
ATOM 825 C CA . GLY A 1 103 ? 3.809 11.375 -8.094 1 98.88 103 GLY A CA 1
ATOM 826 C C . GLY A 1 103 ? 5.008 11 -7.238 1 98.88 103 GLY A C 1
ATOM 827 O O . GLY A 1 103 ? 6.125 11.445 -7.5 1 98.88 103 GLY A O 1
ATOM 828 N N . THR A 1 104 ? 4.781 10.172 -6.215 1 98.88 104 THR A N 1
ATOM 829 C CA . THR A 1 104 ? 5.855 9.734 -5.332 1 98.88 104 THR A CA 1
ATOM 830 C C . THR A 1 104 ? 6.848 8.852 -6.086 1 98.88 104 THR A C 1
ATOM 832 O O . THR A 1 104 ? 8.062 9.008 -5.938 1 98.88 104 THR A O 1
ATOM 835 N N . ILE A 1 105 ? 6.352 7.941 -6.914 1 98.88 105 ILE A N 1
ATOM 836 C CA . ILE A 1 105 ? 7.223 7.051 -7.676 1 98.88 105 ILE A CA 1
ATOM 837 C C . ILE A 1 105 ? 8.055 7.863 -8.664 1 98.88 105 ILE A C 1
ATOM 839 O O . ILE A 1 105 ? 9.234 7.566 -8.883 1 98.88 105 ILE A O 1
ATOM 843 N N . ASN A 1 106 ? 7.43 8.906 -9.266 1 98.88 106 ASN A N 1
ATOM 844 C CA . ASN A 1 106 ? 8.172 9.797 -10.148 1 98.88 106 ASN A CA 1
ATOM 845 C C . ASN A 1 106 ? 9.344 10.445 -9.43 1 98.88 106 ASN A C 1
ATOM 847 O O . ASN A 1 106 ? 10.445 10.539 -9.977 1 98.88 106 ASN A O 1
ATOM 851 N N . VAL A 1 107 ? 9.117 10.875 -8.211 1 98.94 107 VAL A N 1
ATOM 852 C CA . VAL A 1 107 ? 10.172 11.5 -7.414 1 98.94 107 VAL A CA 1
ATOM 853 C C . VAL A 1 107 ? 11.25 10.469 -7.094 1 98.94 107 VAL A C 1
ATOM 855 O O . VAL A 1 107 ? 12.445 10.727 -7.293 1 98.94 107 VAL A O 1
ATOM 858 N N . LEU A 1 108 ? 10.836 9.289 -6.641 1 98.88 108 LEU A N 1
ATOM 859 C CA . LEU A 1 108 ? 11.766 8.242 -6.23 1 98.88 108 LEU A CA 1
ATOM 860 C C . LEU A 1 108 ? 12.625 7.793 -7.41 1 98.88 108 LEU A C 1
ATOM 862 O O . LEU A 1 108 ? 13.844 7.668 -7.281 1 98.88 108 LEU A O 1
ATOM 866 N N . GLU A 1 109 ? 11.977 7.551 -8.523 1 98.81 109 GLU A N 1
ATOM 867 C CA . GLU A 1 109 ? 12.703 7.109 -9.711 1 98.81 109 GLU A CA 1
ATOM 868 C C . GLU A 1 109 ? 13.672 8.188 -10.195 1 98.81 109 GLU A C 1
ATOM 870 O O . GLU A 1 109 ? 14.781 7.875 -10.641 1 98.81 109 GLU A O 1
ATOM 875 N N . SER A 1 110 ? 13.234 9.445 -10.141 1 98.88 110 SER A N 1
ATOM 876 C CA . SER A 1 110 ? 14.102 10.555 -10.539 1 98.88 110 SER A CA 1
ATOM 877 C C . SER A 1 110 ? 15.32 10.648 -9.633 1 98.88 110 SER A C 1
ATOM 879 O O . SER A 1 110 ? 16.438 10.852 -10.109 1 98.88 110 SER A O 1
ATOM 881 N N . VAL A 1 111 ? 15.133 10.484 -8.328 1 98.94 111 VAL A N 1
ATOM 882 C CA . VAL A 1 111 ? 16.234 10.523 -7.379 1 98.94 111 VAL A CA 1
ATOM 883 C C . VAL A 1 111 ? 17.188 9.359 -7.637 1 98.94 111 VAL A C 1
ATOM 885 O O . VAL A 1 111 ? 18.406 9.531 -7.688 1 98.94 111 VAL A O 1
ATOM 888 N N . ARG A 1 112 ? 16.609 8.156 -7.77 1 98.69 112 ARG A N 1
ATOM 889 C CA . ARG A 1 112 ? 17.406 6.957 -8.023 1 98.69 112 ARG A CA 1
ATOM 890 C C . ARG A 1 112 ? 18.312 7.141 -9.242 1 98.69 112 ARG A C 1
ATOM 892 O O . ARG A 1 112 ? 19.484 6.766 -9.219 1 98.69 112 ARG A O 1
ATOM 899 N N . LYS A 1 113 ? 17.781 7.797 -10.25 1 98.19 113 LYS A N 1
ATOM 900 C CA . LYS A 1 113 ? 18.469 7.902 -11.539 1 98.19 113 LYS A CA 1
ATOM 901 C C . LYS A 1 113 ? 19.453 9.07 -11.539 1 98.19 113 LYS A C 1
ATOM 903 O O . LYS A 1 113 ? 20.547 8.961 -12.094 1 98.19 113 LYS A O 1
ATOM 908 N N . TYR A 1 114 ? 19.047 10.195 -10.906 1 98.56 114 TYR A N 1
ATOM 909 C CA . TYR A 1 114 ? 19.781 11.43 -11.203 1 98.56 114 TYR A CA 1
ATOM 910 C C . TYR A 1 114 ? 20.484 11.953 -9.969 1 98.56 114 TYR A C 1
ATOM 912 O O . TYR A 1 114 ? 21.422 12.766 -10.078 1 98.56 114 TYR A O 1
ATOM 920 N N . SER A 1 115 ? 20.062 11.562 -8.773 1 98.56 115 SER A N 1
ATOM 921 C CA . SER A 1 115 ? 20.609 12.133 -7.551 1 98.56 115 SER A CA 1
ATOM 922 C C . SER A 1 115 ? 20.484 11.156 -6.383 1 98.56 115 SER A C 1
ATOM 924 O O . SER A 1 115 ? 19.859 11.477 -5.367 1 98.56 115 SER A O 1
ATOM 926 N N . PRO A 1 116 ? 21.156 10.008 -6.43 1 98.25 116 PRO A N 1
ATOM 927 C CA . PRO A 1 116 ? 20.938 8.93 -5.457 1 98.25 116 PRO A CA 1
ATOM 928 C C . PRO A 1 116 ? 21.422 9.305 -4.055 1 98.25 116 PRO A C 1
ATOM 930 O O . PRO A 1 116 ? 21.062 8.633 -3.08 1 98.25 116 PRO A O 1
ATOM 933 N N . GLU A 1 117 ? 22.172 10.375 -3.898 1 98.19 117 GLU A N 1
ATOM 934 C CA . GLU A 1 117 ? 22.672 10.773 -2.59 1 98.19 117 GLU A CA 1
ATOM 935 C C . GLU A 1 117 ? 21.688 11.688 -1.87 1 98.19 117 GLU A C 1
ATOM 937 O O . GLU A 1 117 ? 21.828 11.953 -0.675 1 98.19 117 GLU A O 1
ATOM 942 N N . THR A 1 118 ? 20.688 12.211 -2.557 1 98.88 118 THR A N 1
ATOM 943 C CA . THR A 1 118 ? 19.703 13.125 -2.002 1 98.88 118 THR A CA 1
ATOM 944 C C . THR A 1 118 ? 18.891 12.445 -0.894 1 98.88 118 THR A C 1
ATOM 946 O O . THR A 1 118 ? 18.453 11.305 -1.052 1 98.88 118 THR A O 1
ATOM 949 N N . ILE A 1 119 ? 18.75 13.133 0.292 1 98.94 119 ILE A N 1
ATOM 950 C CA . ILE A 1 119 ? 17.828 12.68 1.334 1 98.94 119 ILE A CA 1
ATOM 951 C C . ILE A 1 119 ? 16.406 13.055 0.956 1 98.94 119 ILE A C 1
ATOM 953 O O . ILE A 1 119 ? 16.141 14.195 0.553 1 98.94 119 ILE A O 1
ATOM 957 N N . VAL A 1 120 ? 15.508 12.078 0.969 1 98.94 120 VAL A N 1
ATOM 958 C CA . VAL A 1 120 ? 14.109 12.328 0.634 1 98.94 120 VAL A CA 1
ATOM 959 C C . VAL A 1 120 ? 13.234 12.133 1.872 1 98.94 120 VAL A C 1
ATOM 961 O O . VAL A 1 120 ? 13.125 11.016 2.387 1 98.94 120 VAL A O 1
ATOM 964 N N . CYS A 1 121 ? 12.602 13.203 2.359 1 98.94 121 CYS A N 1
ATOM 965 C CA . CYS A 1 121 ? 11.664 13.164 3.471 1 98.94 121 CYS A CA 1
ATOM 966 C C . CYS A 1 121 ? 10.219 13.141 2.967 1 98.94 121 CYS A C 1
ATOM 968 O O . CYS A 1 121 ? 9.805 14.031 2.223 1 98.94 121 CYS A O 1
ATOM 970 N N . PHE A 1 122 ? 9.469 12.141 3.422 1 98.94 122 PHE A N 1
ATOM 971 C CA . PHE A 1 122 ? 8.117 11.953 2.912 1 98.94 122 PHE A CA 1
ATOM 972 C C . PHE A 1 122 ? 7.086 12.18 4.012 1 98.94 122 PHE A C 1
ATOM 974 O O . PHE A 1 122 ? 7.203 11.625 5.105 1 98.94 122 PHE A O 1
ATOM 981 N N . SER A 1 123 ? 6.109 13.016 3.674 1 98.62 123 SER A N 1
ATOM 982 C CA . SER A 1 123 ? 4.973 13.234 4.562 1 98.62 123 SER A CA 1
ATOM 983 C C . SER A 1 123 ? 3.889 12.188 4.355 1 98.62 123 SER A C 1
ATOM 985 O O . SER A 1 123 ? 3.109 12.273 3.402 1 98.62 123 SER A O 1
ATOM 987 N N . SER A 1 124 ? 3.834 11.234 5.188 1 98.44 124 SER A N 1
ATOM 988 C CA . SER A 1 124 ? 2.797 10.211 5.184 1 98.44 124 SER A CA 1
ATOM 989 C C . SER A 1 124 ? 1.697 10.531 6.191 1 98.44 124 SER A C 1
ATOM 991 O O . SER A 1 124 ? 1.463 11.703 6.508 1 98.44 124 SER A O 1
ATOM 993 N N . THR A 1 125 ? 0.888 9.547 6.543 1 97.56 125 THR A N 1
ATOM 994 C CA . THR A 1 125 ? -0.302 9.797 7.348 1 97.56 125 THR A CA 1
ATOM 995 C C . THR A 1 125 ? -0.587 8.625 8.273 1 97.56 125 THR A C 1
ATOM 997 O O . THR A 1 125 ? -0.17 7.496 8.008 1 97.56 125 THR A O 1
ATOM 1000 N N . ASN A 1 126 ? -1.322 8.93 9.328 1 96.25 126 ASN A N 1
ATOM 1001 C CA . ASN A 1 126 ? -1.777 7.887 10.242 1 96.25 126 ASN A CA 1
ATOM 1002 C C . ASN A 1 126 ? -2.867 7.027 9.609 1 96.25 126 ASN A C 1
ATOM 1004 O O . ASN A 1 126 ? -3.178 5.945 10.109 1 96.25 126 ASN A O 1
ATOM 1008 N N . LYS A 1 127 ? -3.4 7.434 8.484 1 94.88 127 LYS A N 1
ATOM 1009 C CA . LYS A 1 127 ? -4.488 6.703 7.836 1 94.88 127 LYS A CA 1
ATOM 1010 C C . LYS A 1 127 ? -3.988 5.387 7.242 1 94.88 127 LYS A C 1
ATOM 1012 O O . LYS A 1 127 ? -4.789 4.523 6.871 1 94.88 127 LYS A O 1
ATOM 1017 N N . VAL A 1 128 ? -2.658 5.148 7.293 1 97.25 128 VAL A N 1
ATOM 1018 C CA . VAL A 1 128 ? -2.082 3.893 6.824 1 97.25 128 VAL A CA 1
ATOM 1019 C C . VAL A 1 128 ? -2.451 2.764 7.785 1 97.25 128 VAL A C 1
ATOM 1021 O O . VAL A 1 128 ? -2.352 1.585 7.434 1 97.25 128 VAL A O 1
ATOM 1024 N N . TYR A 1 129 ? -2.947 3.146 9.008 1 96.56 129 TYR A N 1
ATOM 1025 C CA . TYR A 1 129 ? -3.254 2.15 10.031 1 96.56 129 TYR A CA 1
ATOM 1026 C C . TYR A 1 129 ? -4.727 1.764 9.984 1 96.56 129 TYR A C 1
ATOM 1028 O O . TYR A 1 129 ? -5.164 0.871 10.719 1 96.56 129 TYR A O 1
ATOM 1036 N N . GLY A 1 130 ? -5.5 2.43 9.188 1 94.25 130 GLY A N 1
ATOM 1037 C CA . GLY A 1 130 ? -6.91 2.102 9.07 1 94.25 130 GLY A CA 1
ATOM 1038 C C . GLY A 1 130 ? -7.742 2.615 10.227 1 94.25 130 GLY A C 1
ATOM 1039 O O . GLY A 1 130 ? -7.398 3.623 10.852 1 94.25 130 GLY A O 1
ATOM 1040 N N . ASP A 1 131 ? -8.898 2.02 10.469 1 90.75 131 ASP A N 1
ATOM 1041 C CA . ASP A 1 131 ? -9.852 2.559 11.43 1 90.75 131 ASP A CA 1
ATOM 1042 C C . ASP A 1 131 ? -9.586 2.008 12.828 1 90.75 131 ASP A C 1
ATOM 1044 O O . ASP A 1 131 ? -10.195 2.459 13.805 1 90.75 131 ASP A O 1
ATOM 1048 N N . LEU A 1 132 ? -8.672 1.001 12.953 1 92.25 132 LEU A N 1
ATOM 1049 C CA . LEU A 1 132 ? -8.25 0.446 14.2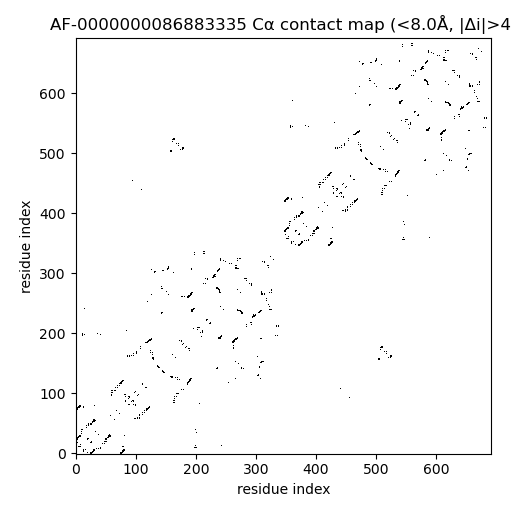34 1 92.25 132 LEU A CA 1
ATOM 1050 C C . LEU A 1 132 ? -9.43 -0.153 14.984 1 92.25 132 LEU A C 1
ATOM 1052 O O . LEU A 1 132 ? -9.43 -0.198 16.219 1 92.25 132 LEU A O 1
ATOM 1056 N N . LYS A 1 133 ? -10.43 -0.597 14.25 1 87 133 LYS A N 1
ATOM 1057 C CA . LYS A 1 133 ? -11.664 -1.068 14.867 1 87 133 LYS A CA 1
ATOM 1058 C C . LYS A 1 133 ? -11.438 -2.355 15.648 1 87 133 LYS A C 1
ATOM 1060 O O . LYS A 1 133 ? -12.242 -2.715 16.516 1 87 133 LYS A O 1
ATOM 1065 N N . TYR A 1 134 ? -10.367 -2.996 15.328 1 85.62 134 TYR A N 1
ATOM 1066 C CA . TYR A 1 134 ? -10.07 -4.254 16 1 85.62 134 TYR A CA 1
ATOM 1067 C C . TYR A 1 134 ? -9.594 -4.004 17.438 1 85.62 134 TYR A C 1
ATOM 1069 O O . TYR A 1 134 ? -9.5 -4.938 18.234 1 85.62 134 TYR A O 1
ATOM 1077 N N . LEU A 1 135 ? -9.383 -2.771 17.766 1 89.81 135 LEU A N 1
ATOM 1078 C CA . LEU A 1 135 ? -8.898 -2.434 19.109 1 89.81 135 LEU A CA 1
ATOM 1079 C C . LEU A 1 135 ? -10.055 -2.023 20.016 1 89.81 135 LEU A C 1
ATOM 1081 O O . LEU A 1 135 ? -11.125 -1.658 19.531 1 89.81 135 LEU A O 1
ATOM 1085 N N . ASN A 1 136 ? -9.789 -2.105 21.297 1 90.56 136 ASN A N 1
ATOM 1086 C CA . ASN A 1 136 ? -10.797 -1.767 22.297 1 90.56 136 ASN A CA 1
ATOM 1087 C C . ASN A 1 136 ? -10.641 -0.325 22.781 1 90.56 136 ASN A C 1
ATOM 1089 O O . ASN A 1 136 ? -9.57 0.075 23.234 1 90.56 136 ASN A O 1
ATOM 1093 N N . PHE A 1 137 ? -11.766 0.382 22.609 1 94.56 137 PHE A N 1
ATOM 1094 C CA . PHE A 1 137 ? -11.773 1.767 23.078 1 94.56 137 PHE A CA 1
ATOM 1095 C C . PHE A 1 137 ? -12.828 1.973 24.156 1 94.56 137 PHE A C 1
ATOM 1097 O O . PHE A 1 137 ? -13.93 1.42 24.078 1 94.56 137 PHE A O 1
ATOM 1104 N N . GLU A 1 138 ? -12.43 2.646 25.188 1 96.56 138 GLU A N 1
ATOM 1105 C CA . GLU A 1 138 ? -13.352 3.012 26.25 1 96.56 138 GLU A CA 1
ATOM 1106 C C . GLU A 1 138 ? -13.891 4.426 26.062 1 96.56 138 GLU A C 1
ATOM 1108 O O . GLU A 1 138 ? -13.133 5.352 25.781 1 96.56 138 GLU A O 1
ATOM 1113 N N . GLU A 1 139 ? -15.203 4.5 26.141 1 97.06 139 GLU A N 1
ATOM 1114 C CA . GLU A 1 139 ? -15.828 5.812 26.062 1 97.06 139 GLU A CA 1
ATOM 1115 C C . GLU A 1 139 ? -15.867 6.5 27.422 1 97.06 139 GLU A C 1
ATOM 1117 O O . GLU A 1 139 ? -16.469 5.988 28.359 1 97.06 139 GLU A O 1
ATOM 1122 N N . LYS A 1 140 ? -15.234 7.57 27.594 1 97.38 140 LYS A N 1
ATOM 1123 C CA . LYS A 1 140 ? -15.281 8.398 28.797 1 97.38 140 LYS A CA 1
ATOM 1124 C C . LYS A 1 140 ? -16.188 9.609 28.594 1 97.38 140 LYS A C 1
ATOM 1126 O O . LYS A 1 140 ? -16.953 9.656 27.625 1 97.38 140 LYS A O 1
ATOM 1131 N N . ASN A 1 141 ? -16.203 10.5 29.484 1 97.5 141 ASN A N 1
ATOM 1132 C CA . ASN A 1 141 ? -17.125 11.633 29.469 1 97.5 141 ASN A CA 1
ATOM 1133 C C . ASN A 1 141 ? -16.875 12.523 28.25 1 97.5 141 ASN A C 1
ATOM 1135 O O . ASN A 1 141 ? -17.828 12.875 27.531 1 97.5 141 ASN A O 1
ATOM 1139 N N . LEU A 1 142 ? -15.617 12.781 27.906 1 98.06 142 LEU A N 1
ATOM 1140 C CA . LEU A 1 142 ? -15.344 13.781 26.875 1 98.06 142 LEU A CA 1
ATOM 1141 C C . LEU A 1 142 ? -14.492 13.188 25.766 1 98.06 142 LEU A C 1
ATOM 1143 O O . LEU A 1 142 ? -14.219 13.852 24.766 1 98.06 142 LEU A O 1
ATOM 1147 N N . ARG A 1 143 ? -14 11.961 25.969 1 98.25 143 ARG A N 1
ATOM 1148 C CA . ARG A 1 143 ? -13.078 11.414 24.984 1 98.25 143 ARG A CA 1
ATOM 1149 C C . ARG A 1 143 ? -13.094 9.891 25 1 98.25 143 ARG A C 1
ATOM 1151 O O . ARG A 1 143 ? -13.508 9.273 25.984 1 98.25 143 ARG A O 1
ATOM 1158 N N . TYR A 1 144 ? -12.703 9.273 23.891 1 97.56 144 TYR A N 1
ATOM 1159 C CA . TYR A 1 144 ? -12.367 7.852 23.875 1 97.56 144 TYR A CA 1
ATOM 1160 C C . TYR A 1 144 ? -10.938 7.621 24.344 1 97.56 144 TYR A C 1
ATOM 1162 O O . TYR A 1 144 ? -10.086 8.5 24.203 1 97.56 144 TYR A O 1
ATOM 1170 N N . VAL A 1 145 ? -10.719 6.535 24.969 1 96.56 145 VAL A N 1
ATOM 1171 C CA . VAL A 1 145 ? -9.375 6.137 25.391 1 96.56 145 VAL A CA 1
ATOM 1172 C C . VAL A 1 145 ? -9.078 4.727 24.906 1 96.56 145 VAL A C 1
ATOM 1174 O O . VAL A 1 145 ? -9.953 3.857 24.906 1 96.56 145 VAL A O 1
ATOM 1177 N N . SER A 1 146 ? -7.883 4.555 24.391 1 94.62 146 SER A N 1
ATOM 1178 C CA . SER A 1 146 ? -7.445 3.207 24.047 1 94.62 146 SER A CA 1
ATOM 1179 C C . SER A 1 146 ? -6.812 2.502 25.234 1 94.62 146 SER A C 1
ATOM 1181 O O . SER A 1 146 ? -5.742 2.896 25.703 1 94.62 146 SER A O 1
ATOM 1183 N N . LYS A 1 147 ? -7.426 1.375 25.609 1 91.44 147 LYS A N 1
ATOM 1184 C CA . LYS A 1 147 ? -6.91 0.641 26.766 1 91.44 147 LYS A CA 1
ATOM 1185 C C . LYS A 1 147 ? -5.613 -0.086 26.422 1 91.44 147 LYS A C 1
ATOM 1187 O O . LYS A 1 147 ? -4.695 -0.158 27.234 1 91.44 147 LYS A O 1
ATOM 1192 N N . ASP A 1 148 ? -5.496 -0.534 25.25 1 90.56 148 ASP A N 1
ATOM 1193 C CA . ASP A 1 148 ? -4.375 -1.363 24.812 1 90.56 148 ASP A CA 1
ATOM 1194 C C . ASP A 1 148 ? -3.156 -0.507 24.469 1 90.56 148 ASP A C 1
ATOM 1196 O O . ASP A 1 148 ? -2.023 -0.996 24.484 1 90.56 148 ASP A O 1
ATOM 1200 N N . TYR A 1 149 ? -3.359 0.77 24.188 1 95 149 TYR A N 1
ATOM 1201 C CA . TYR A 1 149 ? -2.285 1.677 23.797 1 95 149 TYR A CA 1
ATOM 1202 C C . TYR A 1 149 ? -2.381 2.996 24.547 1 95 149 TYR A C 1
ATOM 1204 O O . TYR A 1 149 ? -2.602 4.051 23.953 1 95 149 TYR A O 1
ATOM 1212 N N . PRO A 1 150 ? -2.162 2.947 25.812 1 92.44 150 PRO A N 1
ATOM 1213 C CA . PRO A 1 150 ? -2.348 4.137 26.656 1 92.44 150 PRO A CA 1
ATOM 1214 C C . PRO A 1 150 ? -1.4 5.273 26.281 1 92.44 150 PRO A C 1
ATOM 1216 O O . PRO A 1 150 ? -1.686 6.441 26.562 1 92.44 150 PRO A O 1
ATOM 1219 N N . ASN A 1 151 ? -0.284 4.941 25.672 1 95 151 ASN A N 1
ATOM 1220 C CA . ASN A 1 151 ? 0.691 5.969 25.312 1 95 151 ASN A CA 1
ATOM 1221 C C . ASN A 1 151 ? 0.648 6.281 23.828 1 95 151 ASN A C 1
ATOM 1223 O O . ASN A 1 151 ? 1.576 6.891 23.297 1 95 151 ASN A O 1
ATOM 1227 N N . GLY A 1 152 ? -0.406 5.867 23.156 1 97.44 152 GLY A N 1
ATOM 1228 C CA . GLY A 1 152 ? -0.527 6.094 21.719 1 97.44 152 GLY A CA 1
ATOM 1229 C C . GLY A 1 152 ? -0.093 4.898 20.891 1 97.44 152 GLY A C 1
ATOM 1230 O O . GLY A 1 152 ? 0.262 3.852 21.438 1 97.44 152 GLY A O 1
ATOM 1231 N N . PHE A 1 153 ? -0.191 5.023 19.641 1 97.94 153 PHE A N 1
ATOM 1232 C CA . PHE A 1 153 ? 0.069 3.945 18.703 1 97.94 153 PHE A CA 1
ATOM 1233 C C . PHE A 1 153 ? 1.464 4.078 18.094 1 97.94 153 PHE A C 1
ATOM 1235 O O . PHE A 1 153 ? 1.822 5.137 17.578 1 97.94 153 PHE A O 1
ATOM 1242 N N . ASP A 1 154 ? 2.252 3.018 18.172 1 97.81 154 ASP A N 1
ATOM 1243 C CA . ASP A 1 154 ? 3.604 3.053 17.625 1 97.81 154 ASP A CA 1
ATOM 1244 C C . ASP A 1 154 ? 3.639 2.465 16.219 1 97.81 154 ASP A C 1
ATOM 1246 O O . ASP A 1 154 ? 2.592 2.176 15.633 1 97.81 154 ASP A O 1
ATOM 1250 N N . GLU A 1 155 ? 4.82 2.385 15.633 1 97.62 155 GLU A N 1
ATOM 1251 C CA . GLU A 1 155 ? 4.973 2.053 14.219 1 97.62 155 GLU A CA 1
ATOM 1252 C C . GLU A 1 155 ? 4.785 0.559 13.977 1 97.62 155 GLU A C 1
ATOM 1254 O O . GLU A 1 155 ? 4.766 0.106 12.828 1 97.62 155 GLU A O 1
ATOM 1259 N N . THR A 1 156 ? 4.539 -0.24 15.047 1 94.06 156 THR A N 1
ATOM 1260 C CA . THR A 1 156 ? 4.383 -1.682 14.883 1 94.06 156 THR A CA 1
ATOM 1261 C C . THR A 1 156 ? 2.926 -2.041 14.609 1 94.06 156 THR A C 1
ATOM 1263 O O . THR A 1 156 ? 2.613 -3.191 14.297 1 94.06 156 THR A O 1
ATOM 1266 N N . ILE A 1 157 ? 2.053 -1.013 14.719 1 95 157 ILE A N 1
ATOM 1267 C CA . ILE A 1 157 ? 0.641 -1.238 14.43 1 95 157 ILE A CA 1
ATOM 1268 C C . ILE A 1 157 ? 0.482 -1.758 13.008 1 95 157 ILE A C 1
ATOM 1270 O O . ILE A 1 157 ? 1.142 -1.271 12.086 1 95 157 ILE A O 1
ATOM 1274 N N . SER A 1 158 ? -0.398 -2.744 12.859 1 93.88 158 SER A N 1
ATOM 1275 C CA . SER A 1 158 ? -0.623 -3.35 11.555 1 93.88 158 SER A CA 1
ATOM 1276 C C . SER A 1 158 ? -1.171 -2.33 10.562 1 93.88 158 SER A C 1
ATOM 1278 O O . SER A 1 158 ? -2.012 -1.501 10.914 1 93.88 158 SER A O 1
ATOM 1280 N N . LEU A 1 159 ? -0.678 -2.436 9.344 1 96.75 159 LEU A N 1
ATOM 1281 C CA . LEU A 1 159 ? -1.155 -1.554 8.281 1 96.75 159 LEU A CA 1
ATOM 1282 C C . LEU A 1 159 ? -2.492 -2.039 7.734 1 96.75 159 LEU A C 1
ATOM 1284 O O . LEU A 1 159 ? -2.719 -3.246 7.617 1 96.75 159 LEU A O 1
ATOM 1288 N N . GLU A 1 160 ? -3.359 -1.189 7.504 1 96 160 GLU A N 1
ATOM 1289 C CA . GLU A 1 160 ? -4.641 -1.348 6.82 1 96 160 GLU A CA 1
ATOM 1290 C C . GLU A 1 160 ? -5.078 -0.044 6.16 1 96 160 GLU A C 1
ATOM 1292 O O . GLU A 1 160 ? -5.672 0.818 6.809 1 96 160 GLU A O 1
ATOM 1297 N N . PHE A 1 161 ? -4.848 0.06 4.875 1 96.62 161 PHE A N 1
ATOM 1298 C CA . PHE A 1 161 ? -5.082 1.335 4.207 1 96.62 161 PHE A CA 1
ATOM 1299 C C . PHE A 1 161 ? -6.574 1.579 4.02 1 96.62 161 PHE A C 1
ATOM 1301 O O . PHE A 1 161 ? -7.254 0.804 3.344 1 96.62 161 PHE A O 1
ATOM 1308 N N . HIS A 1 162 ? -7.078 2.629 4.641 1 93.38 162 HIS A N 1
ATOM 1309 C CA . HIS A 1 162 ? -8.5 2.918 4.559 1 93.38 162 HIS A CA 1
ATOM 1310 C C . HIS A 1 162 ? -8.766 4.203 3.785 1 93.38 162 HIS A C 1
ATOM 1312 O O . HIS A 1 162 ? -8.078 5.211 3.998 1 93.38 162 HIS A O 1
ATOM 1318 N N . SER A 1 163 ? -9.742 4.191 2.947 1 93.75 163 SER A N 1
ATOM 1319 C CA . SER A 1 163 ? -10.117 5.211 1.972 1 93.75 163 SER A CA 1
ATOM 1320 C C . SER A 1 163 ? -9.102 5.285 0.835 1 93.75 163 SER A C 1
ATOM 1322 O O . SER A 1 163 ? -7.98 4.785 0.962 1 93.75 163 SER A O 1
ATOM 1324 N N . PRO A 1 164 ? -9.555 5.828 -0.312 1 96.88 164 PRO A N 1
ATOM 1325 C CA . PRO A 1 164 ? -8.578 6.004 -1.387 1 96.88 164 PRO A CA 1
ATOM 1326 C C . PRO A 1 164 ? -7.367 6.828 -0.955 1 96.88 164 PRO A C 1
ATOM 1328 O O . PRO A 1 164 ? -6.238 6.539 -1.357 1 96.88 164 PRO A O 1
ATOM 1331 N N . TYR A 1 165 ? -7.602 7.758 -0.034 1 96.12 165 TYR A N 1
ATOM 1332 C CA . TYR A 1 165 ? -6.504 8.547 0.508 1 96.12 165 TYR A CA 1
ATOM 1333 C C . TYR A 1 165 ? -5.535 7.676 1.29 1 96.12 165 TYR A C 1
ATOM 1335 O O . TYR A 1 165 ? -4.32 7.742 1.081 1 96.12 165 TYR A O 1
ATOM 1343 N N . GLY A 1 166 ? -6.078 6.824 2.215 1 96.81 166 GLY A N 1
ATOM 1344 C CA . GLY A 1 166 ? -5.227 5.902 2.947 1 96.81 166 GLY A CA 1
ATOM 1345 C C . GLY A 1 166 ? -4.465 4.949 2.045 1 96.81 166 GLY A C 1
ATOM 1346 O O . GLY A 1 166 ? -3.297 4.645 2.301 1 96.81 166 GLY A O 1
ATOM 1347 N N . CYS A 1 167 ? -5.094 4.488 0.975 1 98.38 167 CYS A N 1
ATOM 1348 C CA . CYS A 1 167 ? -4.453 3.584 0.027 1 98.38 167 CYS A CA 1
ATOM 1349 C C . CYS A 1 167 ? -3.328 4.289 -0.722 1 98.38 167 CYS A C 1
ATOM 1351 O O . CYS A 1 167 ? -2.236 3.736 -0.872 1 98.38 167 CYS A O 1
ATOM 1353 N N . SER A 1 168 ? -3.617 5.52 -1.189 1 98.69 168 SER A N 1
ATOM 1354 C CA . SER A 1 168 ? -2.627 6.227 -1.994 1 98.69 168 SER A CA 1
ATOM 1355 C C . SER A 1 168 ? -1.412 6.617 -1.159 1 98.69 168 SER A C 1
ATOM 1357 O O . SER A 1 168 ? -0.273 6.344 -1.543 1 98.69 168 SER A O 1
ATOM 1359 N N . LYS A 1 169 ? -1.635 7.148 0.021 1 98.62 169 LYS A N 1
ATOM 1360 C CA . LYS A 1 169 ? -0.534 7.543 0.894 1 98.62 169 LYS A CA 1
ATOM 1361 C C . LYS A 1 169 ? 0.187 6.324 1.46 1 98.62 169 LYS A C 1
ATOM 1363 O O . LYS A 1 169 ? 1.404 6.352 1.65 1 98.62 169 LYS A O 1
ATOM 1368 N N . GLY A 1 170 ? -0.621 5.328 1.797 1 98.62 170 GLY A N 1
ATOM 1369 C CA . GLY A 1 170 ? -0.016 4.098 2.281 1 98.62 170 GLY A CA 1
ATOM 1370 C C . GLY A 1 170 ? 0.867 3.418 1.251 1 98.62 170 GLY A C 1
ATOM 1371 O O . GLY A 1 170 ? 1.929 2.891 1.586 1 98.62 170 GLY A O 1
ATOM 1372 N N . SER A 1 171 ? 0.421 3.361 0.009 1 98.75 171 SER A N 1
ATOM 1373 C CA . SER A 1 171 ? 1.24 2.822 -1.071 1 98.75 171 SER A CA 1
ATOM 1374 C C . SER A 1 171 ? 2.547 3.596 -1.214 1 98.75 171 SER A C 1
ATOM 1376 O O . SER A 1 171 ? 3.623 2.998 -1.285 1 98.75 171 SER A O 1
ATOM 1378 N N . ALA A 1 172 ? 2.42 4.934 -1.234 1 98.88 172 ALA A N 1
ATOM 1379 C CA . ALA A 1 172 ? 3.605 5.785 -1.32 1 98.88 172 ALA A CA 1
ATOM 1380 C C . ALA A 1 172 ? 4.543 5.539 -0.14 1 98.88 172 ALA A C 1
ATOM 1382 O O . ALA A 1 172 ? 5.762 5.457 -0.314 1 98.88 172 ALA A O 1
ATOM 1383 N N . ASP A 1 173 ? 3.938 5.41 1.025 1 98.62 173 ASP A N 1
ATOM 1384 C CA . ASP A 1 173 ? 4.641 5.105 2.268 1 98.62 173 ASP A CA 1
ATOM 1385 C C . ASP A 1 173 ? 5.516 3.865 2.115 1 98.62 173 ASP A C 1
ATOM 1387 O O . ASP A 1 173 ? 6.723 3.916 2.367 1 98.62 173 ASP A O 1
ATOM 1391 N N . GLN A 1 174 ? 4.988 2.822 1.608 1 98.69 174 GLN A N 1
ATOM 1392 C CA . GLN A 1 174 ? 5.68 1.544 1.473 1 98.69 174 GLN A CA 1
ATOM 1393 C C . GLN A 1 174 ? 6.75 1.61 0.387 1 98.69 174 GLN A C 1
ATOM 1395 O O . GLN A 1 174 ? 7.824 1.022 0.53 1 98.69 174 GLN A O 1
ATOM 1400 N N . TYR A 1 175 ? 6.5 2.322 -0.738 1 98.81 175 TYR A N 1
ATOM 1401 C CA . TYR A 1 175 ? 7.508 2.479 -1.78 1 98.81 175 TYR A CA 1
ATOM 1402 C C . TYR A 1 175 ? 8.719 3.242 -1.259 1 98.81 175 TYR A C 1
ATOM 1404 O O . TYR A 1 175 ? 9.859 2.918 -1.599 1 98.81 175 TYR A O 1
ATOM 1412 N N . MET A 1 176 ? 8.477 4.297 -0.426 1 98.88 176 MET A N 1
ATOM 1413 C CA . MET A 1 176 ? 9.578 5.043 0.177 1 98.88 176 MET A CA 1
ATOM 1414 C C . MET A 1 176 ? 10.5 4.113 0.96 1 98.88 176 MET A C 1
ATOM 1416 O O . MET A 1 176 ? 11.727 4.176 0.811 1 98.88 176 MET A O 1
ATOM 1420 N N . LEU A 1 177 ? 9.922 3.273 1.744 1 98.31 177 LEU A N 1
ATOM 1421 C CA . LEU A 1 177 ? 10.68 2.34 2.57 1 98.31 177 LEU A CA 1
ATOM 1422 C C . LEU A 1 177 ? 11.391 1.307 1.705 1 98.31 177 LEU A C 1
ATOM 1424 O O . LEU A 1 177 ? 12.547 0.967 1.966 1 98.31 177 LEU A O 1
ATOM 1428 N N . ASP A 1 178 ? 10.742 0.876 0.696 1 97.62 178 ASP A N 1
ATOM 1429 C CA . ASP A 1 178 ? 11.289 -0.182 -0.147 1 97.62 178 ASP A CA 1
ATOM 1430 C C . ASP A 1 178 ? 12.461 0.331 -0.983 1 97.62 178 ASP A C 1
ATOM 1432 O O . ASP A 1 178 ? 13.43 -0.391 -1.208 1 97.62 178 ASP A O 1
ATOM 1436 N N . TYR A 1 179 ? 12.328 1.548 -1.513 1 98.5 179 TYR A N 1
ATOM 1437 C CA . TYR A 1 179 ? 13.406 2.109 -2.316 1 98.5 179 TYR A CA 1
ATOM 1438 C C . TYR A 1 179 ? 14.672 2.295 -1.482 1 98.5 179 TYR A C 1
ATOM 1440 O O . TYR A 1 179 ? 15.781 2.203 -2.002 1 98.5 179 TYR A O 1
ATOM 1448 N N . ALA A 1 180 ? 14.516 2.568 -0.201 1 98.31 180 ALA A N 1
ATOM 1449 C CA . ALA A 1 180 ? 15.672 2.582 0.691 1 98.31 180 ALA A CA 1
ATOM 1450 C C . ALA A 1 180 ? 16.266 1.183 0.844 1 98.31 180 ALA A C 1
ATOM 1452 O O . ALA A 1 180 ? 17.484 1.006 0.78 1 98.31 180 ALA A O 1
ATOM 1453 N N . ARG A 1 181 ? 15.43 0.244 0.986 1 95.56 181 ARG A N 1
ATOM 1454 C CA . ARG A 1 181 ? 15.836 -1.136 1.235 1 95.56 181 ARG A CA 1
ATOM 1455 C C . ARG A 1 181 ? 16.531 -1.733 0.015 1 95.56 181 ARG A C 1
ATOM 1457 O O . ARG A 1 181 ? 17.578 -2.371 0.139 1 95.56 181 ARG A O 1
ATOM 1464 N N . ILE A 1 182 ? 15.93 -1.532 -1.149 1 95.56 182 ILE A N 1
ATOM 1465 C CA . ILE A 1 182 ? 16.328 -2.244 -2.359 1 95.56 182 ILE A CA 1
ATOM 1466 C C . ILE A 1 182 ? 17.406 -1.45 -3.096 1 95.56 182 ILE A C 1
ATOM 1468 O O . ILE A 1 182 ? 18.344 -2.029 -3.65 1 95.56 182 ILE A O 1
ATOM 1472 N N . PHE A 1 183 ? 17.312 -0.112 -3.121 1 97.38 183 PHE A N 1
ATOM 1473 C CA . PHE A 1 183 ? 18.188 0.688 -3.98 1 97.38 183 PHE A CA 1
ATOM 1474 C C . PHE A 1 183 ? 19.125 1.542 -3.148 1 97.38 183 PHE A C 1
ATOM 1476 O O . PHE A 1 183 ? 19.984 2.248 -3.697 1 97.38 183 PHE A O 1
ATOM 1483 N N . GLY A 1 184 ? 18.984 1.556 -1.821 1 97.75 184 GLY A N 1
ATOM 1484 C CA . GLY A 1 184 ? 19.891 2.271 -0.944 1 97.75 184 GLY A CA 1
ATOM 1485 C C . GLY A 1 184 ? 19.594 3.758 -0.86 1 97.75 184 GLY A C 1
ATOM 1486 O O . GLY A 1 184 ? 20.438 4.539 -0.4 1 97.75 184 GLY A O 1
ATOM 1487 N N . LEU A 1 185 ? 18.438 4.219 -1.311 1 98.81 185 LEU A N 1
ATOM 1488 C CA . LEU A 1 185 ? 18.078 5.629 -1.211 1 98.81 185 LEU A CA 1
ATOM 1489 C C . LEU A 1 185 ? 17.922 6.051 0.247 1 98.81 185 LEU A C 1
ATOM 1491 O O . LEU A 1 185 ? 17.609 5.227 1.107 1 98.81 185 LEU A O 1
ATOM 1495 N N . LYS A 1 186 ? 18.156 7.312 0.545 1 98.88 186 LYS A N 1
ATOM 1496 C CA . LYS A 1 186 ? 18.062 7.855 1.897 1 98.88 186 LYS A CA 1
ATOM 1497 C C . LYS A 1 186 ? 16.688 8.461 2.146 1 98.88 186 LYS A C 1
ATOM 1499 O O . LYS A 1 186 ? 16.562 9.68 2.336 1 98.88 186 LYS A O 1
ATOM 1504 N N . THR A 1 187 ? 15.719 7.594 2.254 1 98.94 187 THR A N 1
ATOM 1505 C CA . THR A 1 187 ? 14.352 8.062 2.479 1 98.94 187 THR A CA 1
ATOM 1506 C C . THR A 1 187 ? 14 8.016 3.963 1 98.94 187 THR A C 1
ATOM 1508 O O . THR A 1 187 ? 14.492 7.156 4.695 1 98.94 187 THR A O 1
ATOM 1511 N N . ILE A 1 188 ? 13.211 8.953 4.43 1 98.94 188 ILE A N 1
ATOM 1512 C CA . ILE A 1 188 ? 12.617 8.961 5.758 1 98.94 188 ILE A CA 1
ATOM 1513 C C . ILE A 1 188 ? 11.102 9.148 5.645 1 98.94 188 ILE A C 1
ATOM 1515 O O . ILE A 1 188 ? 10.633 10.062 4.961 1 98.94 188 ILE A O 1
ATOM 1519 N N . VAL A 1 189 ? 10.352 8.258 6.273 1 98.94 189 VAL A N 1
ATOM 1520 C CA . VAL A 1 189 ? 8.898 8.344 6.234 1 98.94 189 VAL A CA 1
ATOM 1521 C C . VAL A 1 189 ? 8.375 8.867 7.566 1 98.94 189 VAL A C 1
ATOM 1523 O O . VAL A 1 189 ? 8.703 8.336 8.625 1 98.94 189 VAL A O 1
ATOM 1526 N N . PHE A 1 190 ? 7.574 9.945 7.488 1 98.94 190 PHE A N 1
ATOM 1527 C CA . PHE A 1 190 ? 6.926 10.516 8.664 1 98.94 190 PHE A CA 1
ATOM 1528 C C . PHE A 1 190 ? 5.418 10.305 8.602 1 98.94 190 PHE A C 1
ATOM 1530 O O . PHE A 1 190 ? 4.73 10.93 7.785 1 98.94 190 PHE A O 1
ATOM 1537 N N . ARG A 1 191 ? 4.871 9.43 9.422 1 98.81 191 ARG A N 1
ATOM 1538 C CA . ARG A 1 191 ? 3.426 9.25 9.531 1 98.81 191 ARG A CA 1
ATOM 1539 C C . ARG A 1 191 ? 2.822 10.227 10.531 1 98.81 191 ARG A C 1
ATOM 1541 O O . ARG A 1 191 ? 2.842 9.984 11.734 1 98.81 191 ARG A O 1
ATOM 1548 N N . HIS A 1 192 ? 2.234 11.227 9.961 1 98.25 192 HIS A N 1
ATOM 1549 C CA . HIS A 1 192 ? 1.779 12.344 10.781 1 98.25 192 HIS A CA 1
ATOM 1550 C C . HIS A 1 192 ? 0.395 12.07 11.359 1 98.25 192 HIS A C 1
ATOM 1552 O O . HIS A 1 192 ? -0.462 11.492 10.688 1 98.25 192 HIS A O 1
ATOM 1558 N N . SER A 1 193 ? 0.223 12.484 12.609 1 97.12 193 SER A N 1
ATOM 1559 C CA . SER A 1 193 ? -1.121 12.734 13.117 1 97.12 193 SER A CA 1
ATOM 1560 C C . SER A 1 193 ? -1.609 14.125 12.719 1 97.12 193 SER A C 1
ATOM 1562 O O . SER A 1 193 ? -1.404 14.562 11.586 1 97.12 193 SER A O 1
ATOM 1564 N N . SER A 1 194 ? -2.211 14.852 13.625 1 97.06 194 SER A N 1
ATOM 1565 C CA . SER A 1 194 ? -2.768 16.156 13.258 1 97.06 194 SER A CA 1
ATOM 1566 C C . SER A 1 194 ? -1.741 17.266 13.438 1 97.06 194 SER A C 1
ATOM 1568 O O . SER A 1 194 ? -1.207 17.453 14.539 1 97.06 194 SER A O 1
ATOM 1570 N N . ILE A 1 195 ? -1.494 17.969 12.391 1 97.62 195 ILE A N 1
ATOM 1571 C CA . ILE A 1 195 ? -0.582 19.109 12.406 1 97.62 195 ILE A CA 1
ATOM 1572 C C . ILE A 1 195 ? -1.361 20.406 12.18 1 97.62 195 ILE A C 1
ATOM 1574 O O . ILE A 1 195 ? -2.363 20.406 11.461 1 97.62 195 ILE A O 1
ATOM 1578 N N . PHE A 1 196 ? -0.908 21.453 12.836 1 97.75 196 PHE A N 1
ATOM 1579 C CA . PHE A 1 196 ? -1.621 22.719 12.688 1 97.75 196 PHE A CA 1
ATOM 1580 C C . PHE A 1 196 ? -0.696 23.906 12.961 1 97.75 196 PHE A C 1
ATOM 1582 O O . PHE A 1 196 ? 0.396 23.719 13.508 1 97.75 196 PHE A O 1
ATOM 1589 N N . GLY A 1 197 ? -1.066 25.016 12.508 1 97.06 197 GLY A N 1
ATOM 1590 C CA . GLY A 1 197 ? -0.294 26.219 12.719 1 97.06 197 GLY A CA 1
ATOM 1591 C C . GLY A 1 197 ? -0.567 27.297 11.68 1 97.06 197 GLY A C 1
ATOM 1592 O O . GLY A 1 197 ? -1.502 27.172 10.891 1 97.06 197 GLY A O 1
ATOM 1593 N N . GLY A 1 198 ? 0.231 28.375 11.758 1 94.12 198 GLY A N 1
ATOM 1594 C CA . GLY A 1 198 ? 0.102 29.484 10.812 1 94.12 198 GLY A CA 1
ATOM 1595 C C . GLY A 1 198 ? 0.327 29.047 9.375 1 94.12 198 GLY A C 1
ATOM 1596 O O . GLY A 1 198 ? 1.076 28.109 9.109 1 94.12 198 GLY A O 1
ATOM 1597 N N . ARG A 1 199 ? -0.339 29.719 8.43 1 93.12 199 ARG A N 1
ATOM 1598 C CA . ARG A 1 199 ? -0.239 29.516 6.984 1 93.12 199 ARG A CA 1
ATOM 1599 C C . ARG A 1 199 ? -1.041 28.297 6.543 1 93.12 199 ARG A C 1
ATOM 1601 O O . ARG A 1 199 ? -0.994 27.906 5.379 1 93.12 199 ARG A O 1
ATOM 1608 N N . GLN A 1 200 ? -1.693 27.672 7.555 1 93 200 GLN A N 1
ATOM 1609 C CA . GLN A 1 200 ? -2.682 26.672 7.184 1 93 200 GLN A CA 1
ATOM 1610 C C . GLN A 1 200 ? -4.035 27.312 6.887 1 93 200 GLN A C 1
ATOM 1612 O O . GLN A 1 200 ? -4.699 27.828 7.793 1 93 200 GLN A O 1
ATOM 1617 N N . PHE A 1 201 ? -4.348 27.359 5.691 1 90.19 201 PHE A N 1
ATOM 1618 C CA . PHE A 1 201 ? -5.668 27.828 5.285 1 90.19 201 PHE A CA 1
ATOM 1619 C C . PHE A 1 201 ? -6.68 26.688 5.297 1 90.19 201 PHE A C 1
ATOM 1621 O O . PHE A 1 201 ? -6.918 26.047 4.266 1 90.19 201 PHE A O 1
ATOM 1628 N N . ALA A 1 202 ? -7.266 26.531 6.449 1 86 202 ALA A N 1
ATOM 1629 C CA . ALA A 1 202 ? -8.062 25.344 6.77 1 86 202 ALA A CA 1
ATOM 1630 C C . ALA A 1 202 ? -9.398 25.375 6.027 1 86 202 ALA A C 1
ATOM 1632 O O . ALA A 1 202 ? -9.922 26.453 5.711 1 86 202 ALA A O 1
ATOM 1633 N N . THR A 1 203 ? -9.875 24.203 5.68 1 84.56 203 THR A N 1
ATOM 1634 C CA . THR A 1 203 ? -11.219 23.984 5.172 1 84.56 203 THR A CA 1
ATOM 1635 C C . THR A 1 203 ? -11.938 22.922 6.004 1 84.56 203 THR A C 1
ATOM 1637 O O . THR A 1 203 ? -11.352 22.344 6.918 1 84.56 203 THR A O 1
ATOM 1640 N N . LYS A 1 204 ? -13.242 22.719 5.734 1 80.5 204 LYS A N 1
ATOM 1641 C CA . LYS A 1 204 ? -14.039 21.719 6.449 1 80.5 204 LYS A CA 1
ATOM 1642 C C . LYS A 1 204 ? -13.391 20.344 6.371 1 80.5 204 LYS A C 1
ATOM 1644 O O . LYS A 1 204 ? -13.492 19.547 7.309 1 80.5 204 LYS A O 1
ATOM 1649 N N . ASP A 1 205 ? -12.586 20.141 5.344 1 80.25 205 ASP A N 1
ATOM 1650 C CA . ASP A 1 205 ? -12.086 18.781 5.086 1 80.25 205 ASP A CA 1
ATOM 1651 C C . ASP A 1 205 ? -10.594 18.688 5.398 1 80.25 205 ASP A C 1
ATOM 1653 O O . ASP A 1 205 ? -10.016 17.609 5.355 1 80.25 205 ASP A O 1
ATOM 1657 N N . GLN A 1 206 ? -10 19.828 5.75 1 83.19 206 GLN A N 1
ATOM 1658 C CA . GLN A 1 206 ? -8.555 19.828 5.93 1 83.19 206 GLN A CA 1
ATOM 1659 C C . GLN A 1 206 ? -8.133 20.766 7.059 1 83.19 206 GLN A C 1
ATOM 1661 O O . GLN A 1 206 ? -8.43 21.953 7.016 1 83.19 206 GLN A O 1
ATOM 1666 N N . GLY A 1 207 ? -7.508 20.234 8.031 1 91.69 207 GLY A N 1
ATOM 1667 C CA . GLY A 1 207 ? -7.035 21.047 9.141 1 91.69 207 GLY A CA 1
ATOM 1668 C C . GLY A 1 207 ? -8.117 21.359 10.156 1 91.69 207 GLY A C 1
ATOM 1669 O O . GLY A 1 207 ? -8.562 22.5 10.273 1 91.69 207 GLY A O 1
ATOM 1670 N N . TRP A 1 208 ? -8.461 20.391 10.922 1 93.5 208 TRP A N 1
ATOM 1671 C CA . TRP A 1 208 ? -9.641 20.453 11.781 1 93.5 208 TRP A CA 1
ATOM 1672 C C . TRP A 1 208 ? -9.438 21.469 12.906 1 93.5 208 TRP A C 1
ATOM 1674 O O . TRP A 1 208 ? -10.367 22.188 13.281 1 93.5 208 TRP A O 1
ATOM 1684 N N . VAL A 1 209 ? -8.188 21.609 13.391 1 97.25 209 VAL A N 1
ATOM 1685 C CA . VAL A 1 209 ? -7.949 22.578 14.445 1 97.25 209 VAL A CA 1
ATOM 1686 C C . VAL A 1 209 ? -8.195 24 13.914 1 97.25 209 VAL A C 1
ATOM 1688 O O . VAL A 1 209 ? -8.898 24.781 14.547 1 97.25 209 VAL A O 1
ATOM 1691 N N . GLY A 1 210 ? -7.605 24.25 12.734 1 96.31 210 GLY A N 1
ATOM 1692 C CA . GLY A 1 210 ? -7.832 25.531 12.102 1 96.31 210 GLY A CA 1
ATOM 1693 C C . GLY A 1 210 ? -9.289 25.781 11.75 1 96.31 210 GLY A C 1
ATOM 1694 O O . GLY A 1 210 ? -9.789 26.891 11.906 1 96.31 210 GLY A O 1
ATOM 1695 N N . TRP A 1 211 ? -9.969 24.766 11.328 1 95.38 211 TRP A N 1
ATOM 1696 C CA . TRP A 1 211 ? -11.375 24.859 10.945 1 95.38 211 TRP A CA 1
ATOM 1697 C C . TRP A 1 211 ? -12.234 25.25 12.141 1 95.38 211 TRP A C 1
ATOM 1699 O O . TRP A 1 211 ? -13.062 26.156 12.039 1 95.38 211 TRP A O 1
ATOM 1709 N N . PHE A 1 212 ? -12 24.688 13.289 1 97.25 212 PHE A N 1
ATOM 1710 C CA . PHE A 1 212 ? -12.852 24.969 14.438 1 97.25 212 PHE A CA 1
ATOM 1711 C C . PHE A 1 212 ? -12.453 26.281 15.094 1 97.25 212 PHE A C 1
ATOM 1713 O O . PHE A 1 212 ? -13.297 26.969 15.68 1 97.25 212 PHE A O 1
ATOM 1720 N N . CYS A 1 213 ? -11.18 26.656 14.938 1 97.62 213 CYS A N 1
ATOM 1721 C CA . CYS A 1 213 ? -10.797 28.016 15.32 1 97.62 213 CYS A CA 1
ATOM 1722 C C . CYS A 1 213 ? -11.531 29.047 14.469 1 97.62 213 CYS A C 1
ATOM 1724 O O . CYS A 1 213 ? -11.938 30.094 14.977 1 97.62 213 CYS A O 1
ATOM 1726 N N . GLN A 1 214 ? -11.656 28.734 13.18 1 96.44 214 GLN A N 1
ATOM 1727 C CA . GLN A 1 214 ? -12.414 29.609 12.281 1 96.44 214 GLN A CA 1
ATOM 1728 C C . GLN A 1 214 ? -13.875 29.703 12.719 1 96.44 214 GLN A C 1
ATOM 1730 O O . GLN A 1 214 ? -14.453 30.797 12.719 1 96.44 214 GLN A O 1
ATOM 1735 N N . LYS A 1 215 ? -14.461 28.609 13.078 1 97.12 215 LYS A N 1
ATOM 1736 C CA . LYS A 1 215 ? -15.844 28.609 13.547 1 97.12 215 LYS A CA 1
ATOM 1737 C C . LYS A 1 215 ? -15.977 29.406 14.844 1 97.12 215 LYS A C 1
ATOM 1739 O O . LYS A 1 215 ? -16.938 30.156 15.031 1 97.12 215 LYS A O 1
ATOM 1744 N N . ALA A 1 216 ? -15.039 29.25 15.734 1 97.69 216 ALA A N 1
ATOM 1745 C CA . ALA A 1 216 ? -15.031 30 16.984 1 97.69 216 ALA A CA 1
ATOM 1746 C C . ALA A 1 216 ? -14.953 31.5 16.719 1 97.69 216 ALA A C 1
ATOM 1748 O O . ALA A 1 216 ? -15.641 32.281 17.359 1 97.69 216 ALA A O 1
ATOM 1749 N N . TYR A 1 217 ? -14.078 31.828 15.75 1 97.25 217 TYR A N 1
ATOM 1750 C CA . TYR A 1 217 ? -13.938 33.219 15.359 1 97.25 217 TYR A CA 1
ATOM 1751 C C . TYR A 1 217 ? -15.258 33.781 14.852 1 97.25 217 TYR A C 1
ATOM 1753 O O . TYR A 1 217 ? -15.664 34.906 15.242 1 97.25 217 TYR A O 1
ATOM 1761 N N . GLU A 1 218 ? -1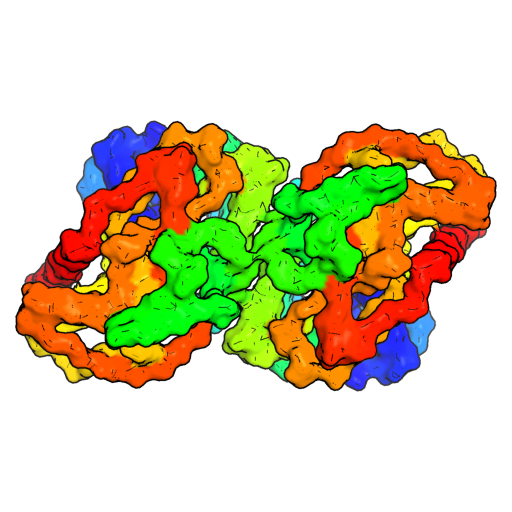5.906 33.031 14.031 1 96.88 218 GLU A N 1
ATOM 1762 C CA . GLU A 1 218 ? -17.188 33.469 13.469 1 96.88 218 GLU A CA 1
ATOM 1763 C C . GLU A 1 218 ? -18.234 33.656 14.562 1 96.88 218 GLU A C 1
ATOM 1765 O O . GLU A 1 218 ? -19.031 34.594 14.516 1 96.88 218 GLU A O 1
ATOM 1770 N N . ILE A 1 219 ? -18.266 32.781 15.461 1 97.06 219 ILE A N 1
ATOM 1771 C CA . ILE A 1 219 ? -19.203 32.875 16.578 1 97.06 219 ILE A CA 1
ATOM 1772 C C . ILE A 1 219 ? -18.891 34.094 17.422 1 97.06 219 ILE A C 1
ATOM 1774 O O . ILE A 1 219 ? -19.797 34.875 17.75 1 97.06 219 ILE A O 1
ATOM 1778 N N . LYS A 1 220 ? -17.625 34.312 17.766 1 96.5 220 LYS A N 1
ATOM 1779 C CA . LYS A 1 220 ? -17.203 35.438 18.594 1 96.5 220 LYS A CA 1
ATOM 1780 C C . LYS A 1 220 ? -17.547 36.75 17.938 1 96.5 220 LYS A C 1
ATOM 1782 O O . LYS A 1 220 ? -17.938 37.719 18.625 1 96.5 220 LYS A O 1
ATOM 1787 N N . LYS A 1 221 ? -17.453 36.75 16.625 1 95.81 221 LYS A N 1
ATOM 1788 C CA . LYS A 1 221 ? -17.688 38 15.883 1 95.81 221 LYS A CA 1
ATOM 1789 C C . LYS A 1 221 ? -19.156 38.156 15.531 1 95.81 221 LYS A C 1
ATOM 1791 O O . LYS A 1 221 ? -19.578 39.188 14.992 1 95.81 221 LYS A O 1
ATOM 1796 N N . GLY A 1 222 ? -19.922 37.188 15.797 1 94.19 222 GLY A N 1
ATOM 1797 C CA . GLY A 1 222 ? -21.359 37.25 15.531 1 94.19 222 GLY A CA 1
ATOM 1798 C C . GLY A 1 222 ? -21.703 37.094 14.062 1 94.19 222 GLY A C 1
ATOM 1799 O O . GLY A 1 222 ? -22.719 37.625 13.609 1 94.19 222 GLY A O 1
ATOM 1800 N N . ILE A 1 223 ? -20.828 36.438 13.305 1 92.88 223 ILE A N 1
ATOM 1801 C CA . ILE A 1 223 ? -21.062 36.344 11.867 1 92.88 223 ILE A CA 1
ATOM 1802 C C . ILE A 1 223 ? -21.391 34.906 11.492 1 92.88 223 ILE A C 1
ATOM 1804 O O . ILE A 1 223 ? -21.609 34.594 10.312 1 92.88 223 ILE A O 1
ATOM 1808 N N . ALA A 1 224 ? -21.453 34.062 12.516 1 90.19 224 ALA A N 1
ATOM 1809 C CA . ALA A 1 224 ? -21.844 32.688 12.266 1 90.19 224 ALA A CA 1
ATOM 1810 C C . ALA A 1 224 ? -23.328 32.594 11.93 1 90.19 224 ALA A C 1
ATOM 1812 O O . ALA A 1 224 ? -24.188 33.062 12.688 1 90.19 224 ALA A O 1
ATOM 1813 N N . GLU A 1 225 ? -23.719 32.062 10.797 1 89.12 225 GLU A N 1
ATOM 1814 C CA . GLU A 1 225 ? -25.109 32.031 10.359 1 89.12 225 GLU A CA 1
ATOM 1815 C C . GLU A 1 225 ? -25.812 30.797 10.914 1 89.12 225 GLU A C 1
ATOM 1817 O O . GLU A 1 225 ? -27 30.844 11.25 1 89.12 225 GLU A O 1
ATOM 1822 N N . GLU A 1 226 ? -25.25 29.656 10.875 1 92.56 226 GLU A N 1
ATOM 1823 C CA . GLU A 1 226 ? -25.781 28.391 11.367 1 92.56 226 GLU A CA 1
ATOM 1824 C C . GLU A 1 226 ? -24.734 27.625 12.18 1 92.56 226 GLU A C 1
ATOM 1826 O O . GLU A 1 226 ? -23.531 27.844 12.016 1 92.56 226 GLU A O 1
ATOM 1831 N N . PRO A 1 227 ? -25.297 26.812 13.07 1 94.75 227 PRO A N 1
ATOM 1832 C CA . PRO A 1 227 ? -24.344 25.953 13.781 1 94.75 227 PRO A CA 1
ATOM 1833 C C . PRO A 1 227 ? -23.5 25.094 12.844 1 94.75 227 PRO A C 1
ATOM 1835 O O . PRO A 1 227 ? -24.016 24.609 11.828 1 94.75 227 PRO A O 1
ATOM 1838 N N . PHE A 1 228 ? -22.188 24.984 13.164 1 95.69 228 PHE A N 1
ATOM 1839 C CA . PHE A 1 228 ? -21.359 24.094 12.359 1 95.69 228 PHE A CA 1
ATOM 1840 C C . PHE A 1 228 ? -21.656 22.641 12.695 1 95.69 228 PHE A C 1
ATOM 1842 O O . PHE A 1 228 ? -22.406 22.359 13.633 1 95.69 228 PHE A O 1
ATOM 1849 N N . THR A 1 229 ? -21.203 21.734 11.875 1 95.25 229 THR A N 1
ATOM 1850 C CA . THR A 1 229 ? -21.5 20.312 12.07 1 95.25 229 THR A CA 1
ATOM 1851 C C . THR A 1 229 ? -20.234 19.562 12.469 1 95.25 229 THR A C 1
ATOM 1853 O O . THR A 1 229 ? -19.125 20 12.188 1 95.25 229 THR A O 1
ATOM 1856 N N . ILE A 1 230 ? -20.406 18.516 13.227 1 95.31 230 ILE A N 1
ATOM 1857 C CA . ILE A 1 230 ? -19.328 17.562 13.492 1 95.31 230 ILE A CA 1
ATOM 1858 C C . ILE A 1 230 ? -19.797 16.156 13.109 1 95.31 230 ILE A C 1
ATOM 1860 O O . ILE A 1 230 ? -20.984 15.867 13.109 1 95.31 230 ILE A O 1
ATOM 1864 N N . SER A 1 231 ? -18.875 15.375 12.719 1 92 231 SER A N 1
ATOM 1865 C CA . SER A 1 231 ? -19.156 13.961 12.484 1 92 231 SER A CA 1
ATOM 1866 C C . SER A 1 231 ? -18.938 13.141 13.75 1 92 231 SER A C 1
ATOM 1868 O O . SER A 1 231 ? -17.891 13.219 14.375 1 92 231 SER A O 1
ATOM 1870 N N . GLY A 1 232 ? -19.969 12.391 14.117 1 93.94 232 GLY A N 1
ATOM 1871 C CA . GLY A 1 232 ? -19.844 11.586 15.32 1 93.94 232 GLY A CA 1
ATOM 1872 C C . GLY A 1 232 ? -20.312 12.312 16.562 1 93.94 232 GLY A C 1
ATOM 1873 O O . GLY A 1 232 ? -21.156 13.203 16.5 1 93.94 232 GLY A O 1
ATOM 1874 N N . ASN A 1 233 ? -19.75 11.828 17.719 1 96.38 233 ASN A N 1
ATOM 1875 C CA . ASN A 1 233 ? -20.266 12.352 18.984 1 96.38 233 ASN A CA 1
ATOM 1876 C C . ASN A 1 233 ? -19.297 13.344 19.625 1 96.38 233 ASN A C 1
ATOM 1878 O O . ASN A 1 233 ? -19.5 13.773 20.766 1 96.38 233 ASN A O 1
ATOM 1882 N N . GLY A 1 234 ? -18.234 13.555 18.906 1 97.38 234 GLY A N 1
ATOM 1883 C CA . GLY A 1 234 ? -17.297 14.578 19.344 1 97.38 234 GLY A CA 1
ATOM 1884 C C . GLY A 1 234 ? -16.25 14.062 20.312 1 97.38 234 GLY A C 1
ATOM 1885 O O . GLY A 1 234 ? -15.352 14.797 20.719 1 97.38 234 GLY A O 1
ATOM 1886 N N . LYS A 1 235 ? -16.312 12.797 20.656 1 98.06 235 LYS A N 1
ATOM 1887 C CA . LYS A 1 235 ? -15.414 12.25 21.656 1 98.06 235 LYS A CA 1
ATOM 1888 C C . LYS A 1 235 ? -14.172 11.617 21.031 1 98.06 235 LYS A C 1
ATOM 1890 O O . LYS A 1 235 ? -13.289 11.117 21.719 1 98.06 235 LYS A O 1
ATOM 1895 N N . GLN A 1 236 ? -14.078 11.641 19.688 1 96.88 236 GLN A N 1
ATOM 1896 C CA . GLN A 1 236 ? -12.891 11.141 19 1 96.88 236 GLN A CA 1
ATOM 1897 C C . GLN A 1 236 ? -11.656 11.953 19.375 1 96.88 236 GLN A C 1
ATOM 1899 O O . GLN A 1 236 ? -11.742 13.172 19.562 1 96.88 236 GLN A O 1
ATOM 1904 N N . VAL A 1 237 ? -10.562 11.289 19.484 1 97.94 237 VAL A N 1
ATOM 1905 C CA . VAL A 1 237 ? -9.359 11.914 20.016 1 97.94 237 VAL A CA 1
ATOM 1906 C C . VAL A 1 237 ? -8.258 11.898 18.953 1 97.94 237 VAL A C 1
ATOM 1908 O O . VAL A 1 237 ? -8.055 10.891 18.281 1 97.94 237 VAL A O 1
ATOM 1911 N N . ARG A 1 238 ? -7.66 13.055 18.812 1 97.94 238 ARG A N 1
ATOM 1912 C CA . ARG A 1 238 ? -6.43 13.195 18.031 1 97.94 238 ARG A CA 1
ATOM 1913 C C . ARG A 1 238 ? -5.371 13.953 18.828 1 97.94 238 ARG A C 1
ATOM 1915 O O . ARG A 1 238 ? -5.699 14.844 19.625 1 97.94 238 ARG A O 1
ATOM 1922 N N . ASP A 1 239 ? -4.133 13.539 18.656 1 98.44 239 ASP A N 1
ATOM 1923 C CA . ASP A 1 239 ? -3.082 14.438 19.125 1 98.44 239 ASP A CA 1
ATOM 1924 C C . ASP A 1 239 ? -2.779 15.523 18.094 1 98.44 239 ASP A C 1
ATOM 1926 O O . ASP A 1 239 ? -3.1 15.367 16.922 1 98.44 239 ASP A O 1
ATOM 1930 N N . ILE A 1 240 ? -2.295 16.656 18.578 1 98.56 240 ILE A N 1
ATOM 1931 C CA . ILE A 1 240 ? -2.043 17.797 17.703 1 98.56 240 ILE A CA 1
ATOM 1932 C C . ILE A 1 240 ? -0.592 18.25 17.859 1 98.56 240 ILE A C 1
ATOM 1934 O O . ILE A 1 240 ? -0.032 18.203 18.953 1 98.56 240 ILE A O 1
ATOM 1938 N N . LEU A 1 241 ? 0.019 18.547 16.766 1 98.69 241 LEU A N 1
ATOM 1939 C CA . LEU A 1 241 ? 1.418 18.953 16.719 1 98.69 241 LEU A CA 1
ATOM 1940 C C . LEU A 1 241 ? 1.563 20.297 16.016 1 98.69 241 LEU A C 1
ATOM 1942 O O . LEU A 1 241 ? 1.155 20.453 14.867 1 98.69 241 LEU A O 1
ATOM 1946 N N . PHE A 1 242 ? 2.15 21.266 16.703 1 98.38 242 PHE A N 1
ATOM 1947 C CA . PHE A 1 242 ? 2.312 22.609 16.156 1 98.38 242 PHE A CA 1
ATOM 1948 C C . PHE A 1 242 ? 3.408 22.625 15.102 1 98.38 242 PHE A C 1
ATOM 1950 O O . PHE A 1 242 ? 4.422 21.938 15.234 1 98.38 242 PHE A O 1
ATOM 1957 N N . GLY A 1 243 ? 3.297 23.422 14.094 1 97.75 243 GLY A N 1
ATOM 1958 C CA . GLY A 1 243 ? 4.121 23.453 12.898 1 97.75 243 GLY A CA 1
ATOM 1959 C C . GLY A 1 243 ? 5.598 23.641 13.188 1 97.75 243 GLY A C 1
ATOM 1960 O O . GLY A 1 243 ? 6.445 23.016 12.547 1 97.75 243 GLY A O 1
ATOM 1961 N N . THR A 1 244 ? 5.949 24.5 14.156 1 97.5 244 THR A N 1
ATOM 1962 C CA . THR A 1 244 ? 7.352 24.766 14.461 1 97.5 244 THR A CA 1
ATOM 1963 C C . THR A 1 244 ? 8.047 23.516 14.992 1 97.5 244 THR A C 1
ATOM 1965 O O . THR A 1 244 ? 9.227 23.297 14.711 1 97.5 244 THR A O 1
ATOM 1968 N N . ASP A 1 245 ? 7.277 22.75 15.773 1 98.5 245 ASP A N 1
ATOM 1969 C CA . ASP A 1 245 ? 7.832 21.516 16.312 1 98.5 245 ASP A CA 1
ATOM 1970 C C . ASP A 1 245 ? 8.07 20.5 15.188 1 98.5 245 ASP A C 1
ATOM 1972 O O . ASP A 1 245 ? 9.016 19.703 15.25 1 98.5 245 ASP A O 1
ATOM 1976 N N . LEU A 1 246 ? 7.199 20.5 14.25 1 98.38 246 LEU A N 1
ATOM 1977 C CA . LEU A 1 246 ? 7.34 19.594 13.125 1 98.38 246 LEU A CA 1
ATOM 1978 C C . LEU A 1 246 ? 8.586 19.922 12.305 1 98.38 246 LEU A C 1
ATOM 1980 O O . LEU A 1 246 ? 9.289 19.016 11.844 1 98.38 246 LEU A O 1
ATOM 1984 N N . ILE A 1 247 ? 8.883 21.188 12.07 1 98.5 247 ILE A N 1
ATOM 1985 C CA . ILE A 1 247 ? 10.07 21.625 11.344 1 98.5 247 ILE A CA 1
ATOM 1986 C C . ILE A 1 247 ? 11.32 21.109 12.055 1 98.5 247 ILE A C 1
ATOM 1988 O O . ILE A 1 247 ? 12.219 20.562 11.414 1 98.5 247 ILE A O 1
ATOM 1992 N N . GLU A 1 248 ? 11.328 21.281 13.359 1 98.62 248 GLU A N 1
ATOM 1993 C CA . GLU A 1 248 ? 12.461 20.781 14.141 1 98.62 248 GLU A CA 1
ATOM 1994 C C . GLU A 1 248 ? 12.578 19.266 14.023 1 98.62 248 GLU A C 1
ATOM 1996 O O . GLU A 1 248 ? 13.688 18.734 13.961 1 98.62 248 GLU A O 1
ATOM 2001 N N . CYS A 1 249 ? 11.453 18.594 14.023 1 98.88 249 CYS A N 1
ATOM 2002 C CA . CYS A 1 249 ? 11.422 17.141 13.867 1 98.88 249 CYS A CA 1
ATOM 2003 C C . CYS A 1 249 ? 12.164 16.719 12.602 1 98.88 249 CYS A C 1
ATOM 2005 O O . CYS A 1 249 ? 13.047 15.859 12.656 1 98.88 249 CYS A O 1
ATOM 2007 N N . TYR A 1 250 ? 11.844 17.344 11.461 1 98.88 250 TYR A N 1
ATOM 2008 C CA . TYR A 1 250 ? 12.477 17.016 10.18 1 98.88 250 TYR A CA 1
ATOM 2009 C C . TYR A 1 250 ? 13.969 17.328 10.211 1 98.88 250 TYR A C 1
ATOM 2011 O O . TYR A 1 250 ? 14.781 16.531 9.727 1 98.88 250 TYR A O 1
ATOM 2019 N N . GLU A 1 251 ? 14.336 18.438 10.789 1 98.56 251 GLU A N 1
ATOM 202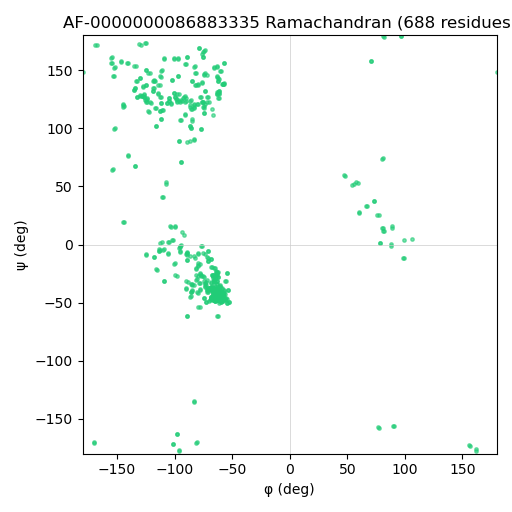0 C CA . GLU A 1 251 ? 15.742 18.844 10.859 1 98.56 251 GLU A CA 1
ATOM 2021 C C . GLU A 1 251 ? 16.562 17.812 11.633 1 98.56 251 GLU A C 1
ATOM 2023 O O . GLU A 1 251 ? 17.625 17.391 11.164 1 98.56 251 GLU A O 1
ATOM 2028 N N . LEU A 1 252 ? 16.062 17.469 12.789 1 98.88 252 LEU A N 1
ATOM 2029 C CA . LEU A 1 252 ? 16.797 16.531 13.641 1 98.88 252 LEU A CA 1
ATOM 2030 C C . LEU A 1 252 ? 16.891 15.156 12.984 1 98.88 252 LEU A C 1
ATOM 2032 O O . LEU A 1 252 ? 17.922 14.484 13.094 1 98.88 252 LEU A O 1
ATOM 2036 N N . ALA A 1 253 ? 15.805 14.711 12.32 1 98.94 253 ALA A N 1
ATOM 2037 C CA . ALA A 1 253 ? 15.836 13.43 11.625 1 98.94 253 ALA A CA 1
ATOM 2038 C C . ALA A 1 253 ? 16.906 13.414 10.539 1 98.94 253 ALA A C 1
ATOM 2040 O O . ALA A 1 253 ? 17.625 12.43 10.391 1 98.94 253 ALA A O 1
ATOM 2041 N N . ILE A 1 254 ? 17 14.531 9.789 1 98.88 254 ILE A N 1
ATOM 2042 C CA . ILE A 1 254 ? 17.969 14.656 8.703 1 98.88 254 ILE A CA 1
ATOM 2043 C C . ILE A 1 254 ? 19.391 14.648 9.273 1 98.88 254 ILE A C 1
ATOM 2045 O O . ILE A 1 254 ? 20.281 14 8.719 1 98.88 254 ILE A O 1
ATOM 2049 N N . GLU A 1 255 ? 19.578 15.32 10.391 1 98.69 255 GLU A N 1
ATOM 2050 C CA . GLU A 1 255 ? 20.875 15.367 11.039 1 98.69 255 GLU A CA 1
ATOM 2051 C C . GLU A 1 255 ? 21.328 13.977 11.484 1 98.69 255 GLU A C 1
ATOM 2053 O O . GLU A 1 255 ? 22.516 13.727 11.625 1 98.69 255 GLU A O 1
ATOM 2058 N N . ASN A 1 256 ? 20.406 13.109 11.68 1 98.88 256 ASN A N 1
ATOM 2059 C CA . ASN A 1 256 ? 20.688 11.75 12.117 1 98.88 256 ASN A CA 1
ATOM 2060 C C . ASN A 1 256 ? 20.406 10.734 11.023 1 98.88 256 ASN A C 1
ATOM 2062 O O . ASN A 1 256 ? 19.891 9.648 11.297 1 98.88 256 ASN A O 1
ATOM 2066 N N . ILE A 1 257 ? 20.766 11.055 9.828 1 98.75 257 ILE A N 1
ATOM 2067 C CA . ILE A 1 257 ? 20.391 10.305 8.625 1 98.75 257 ILE A CA 1
ATOM 2068 C C . ILE A 1 257 ? 20.969 8.891 8.703 1 98.75 257 ILE A C 1
ATOM 2070 O O . ILE A 1 257 ? 20.359 7.945 8.188 1 98.75 257 ILE A O 1
ATOM 2074 N N . ASP A 1 258 ? 22.031 8.672 9.367 1 98.38 258 ASP A N 1
ATOM 2075 C CA . ASP A 1 258 ? 22.641 7.348 9.477 1 98.38 258 ASP A CA 1
ATOM 2076 C C . ASP A 1 258 ? 21.719 6.379 10.219 1 98.38 258 ASP A C 1
ATOM 2078 O O . ASP A 1 258 ? 21.734 5.176 9.961 1 98.38 258 ASP A O 1
ATOM 2082 N N . LYS A 1 259 ? 20.906 6.992 11.07 1 98.38 259 LYS A N 1
ATOM 2083 C CA . LYS A 1 259 ? 19.984 6.184 11.852 1 98.38 259 LYS A CA 1
ATOM 2084 C C . LYS A 1 259 ? 18.578 6.199 11.227 1 98.38 259 LYS A C 1
ATOM 2086 O O . LYS A 1 259 ? 17.828 5.23 11.359 1 98.38 259 LYS A O 1
ATOM 2091 N N . THR A 1 260 ? 18.328 7.246 10.539 1 98.88 260 THR A N 1
ATOM 2092 C CA . THR A 1 260 ? 16.922 7.473 10.195 1 98.88 260 THR A CA 1
ATOM 2093 C C . THR A 1 260 ? 16.641 7.039 8.766 1 98.88 260 THR A C 1
ATOM 2095 O O . THR A 1 260 ? 15.484 6.887 8.375 1 98.88 260 THR A O 1
ATOM 2098 N N . LYS A 1 261 ? 17.672 6.848 7.906 1 98.75 261 LYS A N 1
ATOM 2099 C CA . LYS A 1 261 ? 17.438 6.422 6.531 1 98.75 261 LYS A CA 1
ATOM 2100 C C . LYS A 1 261 ? 16.75 5.066 6.484 1 98.75 261 LYS A C 1
ATOM 2102 O O . LYS A 1 261 ? 17.094 4.152 7.234 1 98.75 261 LYS A O 1
ATOM 2107 N N . GLY A 1 262 ? 15.688 4.98 5.715 1 98.38 262 GLY A N 1
ATOM 2108 C CA . GLY A 1 262 ? 14.938 3.742 5.555 1 98.38 262 GLY A CA 1
ATOM 2109 C C . GLY A 1 262 ? 13.969 3.479 6.684 1 98.38 262 GLY A C 1
ATOM 2110 O O . GLY A 1 262 ? 13.352 2.412 6.742 1 98.38 262 GLY A O 1
ATOM 2111 N N . GLN A 1 263 ? 13.766 4.527 7.52 1 98.69 263 GLN A N 1
ATOM 2112 C CA . GLN A 1 263 ? 12.93 4.328 8.695 1 98.69 263 GLN A CA 1
ATOM 2113 C C . GLN A 1 263 ? 11.594 5.062 8.555 1 98.69 263 GLN A C 1
ATOM 2115 O O . GLN A 1 263 ? 11.453 5.926 7.688 1 98.69 263 GLN A O 1
ATOM 2120 N N . VAL A 1 264 ? 10.656 4.617 9.328 1 98.75 264 VAL A N 1
ATOM 2121 C CA . VAL A 1 264 ? 9.352 5.254 9.461 1 98.75 264 VAL A CA 1
ATOM 2122 C C . VAL A 1 264 ? 9.148 5.719 10.906 1 98.75 264 VAL A C 1
ATOM 2124 O O . VAL A 1 264 ? 9.57 5.043 11.844 1 98.75 264 VAL A O 1
ATOM 2127 N N . TYR A 1 265 ? 8.539 6.887 11.07 1 98.88 265 TYR A N 1
ATOM 2128 C CA . TYR A 1 265 ? 8.273 7.43 12.398 1 98.88 265 TYR A CA 1
ATOM 2129 C C . TYR A 1 265 ? 6.836 7.93 12.5 1 98.88 265 TYR A C 1
ATOM 2131 O O . TYR A 1 265 ? 6.371 8.688 11.641 1 98.88 265 TYR A O 1
ATOM 2139 N N . ASN A 1 266 ? 6.102 7.484 13.5 1 98.81 266 ASN A N 1
ATOM 2140 C CA . ASN A 1 266 ? 4.879 8.18 13.883 1 98.81 266 ASN A CA 1
ATOM 2141 C C . ASN A 1 266 ? 5.176 9.516 14.555 1 98.81 266 ASN A C 1
ATOM 2143 O O . ASN A 1 266 ? 5.953 9.57 15.516 1 98.81 266 ASN A O 1
ATOM 2147 N N . ILE A 1 267 ? 4.559 10.523 14.008 1 98.81 267 ILE A N 1
ATOM 2148 C CA . ILE A 1 267 ? 4.859 11.867 14.5 1 98.81 267 ILE A CA 1
ATOM 2149 C C . ILE A 1 267 ? 3.566 12.578 14.891 1 98.81 267 ILE A C 1
ATOM 2151 O O . ILE A 1 267 ? 2.625 12.648 14.094 1 98.81 267 ILE A O 1
ATOM 2155 N N . GLY A 1 268 ? 3.49 13.117 16.047 1 98.69 268 GLY A N 1
ATOM 2156 C CA . GLY A 1 268 ? 2.371 13.867 16.578 1 98.69 268 GLY A CA 1
ATOM 2157 C C . GLY A 1 268 ? 2.699 14.57 17.891 1 98.69 268 GLY A C 1
ATOM 2158 O O . GLY A 1 268 ? 3.871 14.719 18.234 1 98.69 268 GLY A O 1
ATOM 2159 N N . GLY A 1 269 ? 1.703 15.078 18.484 1 98.25 269 GLY A N 1
ATOM 2160 C CA . GLY A 1 269 ? 1.89 15.789 19.734 1 98.25 269 GLY A CA 1
ATOM 2161 C C . GLY A 1 269 ? 2.033 14.852 20.938 1 98.25 269 GLY A C 1
ATOM 2162 O O . GLY A 1 269 ? 2.551 15.25 21.969 1 98.25 269 GLY A O 1
ATOM 2163 N N . GLY A 1 270 ? 1.614 13.617 20.797 1 97.69 270 GLY A N 1
ATOM 2164 C CA . GLY A 1 270 ? 1.58 12.68 21.906 1 97.69 270 GLY A CA 1
ATOM 2165 C C . GLY A 1 270 ? 0.355 12.844 22.797 1 97.69 270 GLY A C 1
ATOM 2166 O O . GLY A 1 270 ? -0.465 13.734 22.562 1 97.69 270 GLY A O 1
ATOM 2167 N N . MET A 1 271 ? 0.3 12 23.781 1 96 271 MET A N 1
ATOM 2168 C CA . MET A 1 271 ? -0.885 11.945 24.641 1 96 271 MET A CA 1
ATOM 2169 C C . MET A 1 271 ? -1.103 13.281 25.344 1 96 271 MET A C 1
ATOM 2171 O O . MET A 1 271 ? -2.24 13.727 25.5 1 96 271 MET A O 1
ATOM 2175 N N . LYS A 1 272 ? -0.032 13.914 25.719 1 96.38 272 LYS A N 1
ATOM 2176 C CA . LYS A 1 272 ? -0.119 15.164 26.469 1 96.38 272 LYS A CA 1
ATOM 2177 C C . LYS A 1 272 ? -0.728 16.266 25.625 1 96.38 272 LYS A C 1
ATOM 2179 O O . LYS A 1 272 ? -1.374 17.188 26.141 1 96.38 272 LYS A O 1
ATOM 2184 N N . ASN A 1 273 ? -0.472 16.203 24.359 1 98.44 273 ASN A N 1
ATOM 2185 C CA . ASN A 1 273 ? -0.99 17.188 23.422 1 98.44 273 ASN A CA 1
ATOM 2186 C C . ASN A 1 273 ? -2.105 16.609 22.547 1 98.44 273 ASN A C 1
ATOM 2188 O O . ASN A 1 273 ? -2.062 16.703 21.328 1 98.44 273 ASN A O 1
ATOM 2192 N N . SER A 1 274 ? -3.127 16.031 23.203 1 98.44 274 SER A N 1
ATOM 2193 C CA . SER A 1 274 ? -4.266 15.453 22.484 1 98.44 274 SER A CA 1
ATOM 2194 C C . SER A 1 274 ? -5.574 16.094 22.938 1 98.44 274 SER A C 1
ATOM 2196 O O . SER A 1 274 ? -5.691 16.547 24.062 1 98.44 274 SER A O 1
ATOM 2198 N N . PHE A 1 275 ? -6.531 16.188 21.969 1 98.38 275 PHE A N 1
ATOM 2199 C CA . PHE A 1 275 ? -7.875 16.688 22.219 1 98.38 275 PHE A CA 1
ATOM 2200 C C . PHE A 1 275 ? -8.922 15.773 21.594 1 98.38 275 PHE A C 1
ATOM 2202 O O . PHE A 1 275 ? -8.719 15.242 20.5 1 98.38 275 PHE A O 1
ATOM 2209 N N . SER A 1 276 ? -10.016 15.578 22.312 1 98.38 276 SER A N 1
ATOM 2210 C CA . SER A 1 276 ? -11.25 15.312 21.594 1 98.38 276 SER A CA 1
ATOM 2211 C C . SER A 1 276 ? -11.859 16.594 21.031 1 98.38 276 SER A C 1
ATOM 2213 O O . SER A 1 276 ? -11.391 17.703 21.359 1 98.38 276 SER A O 1
ATOM 2215 N N . LEU A 1 277 ? -12.867 16.453 20.156 1 97.94 277 LEU A N 1
ATOM 2216 C CA . LEU A 1 277 ? -13.562 17.656 19.703 1 97.94 277 LEU A CA 1
ATOM 2217 C C . LEU A 1 277 ? -14.188 18.406 20.859 1 97.94 277 LEU A C 1
ATOM 2219 O O . LEU A 1 277 ? -14.102 19.625 20.938 1 97.94 277 LEU A O 1
ATOM 2223 N N . LEU A 1 278 ? -14.766 17.625 21.75 1 98.5 278 LEU A N 1
ATOM 2224 C CA . LEU A 1 278 ? -15.445 18.234 22.891 1 98.5 278 LEU A CA 1
ATOM 2225 C C . LEU A 1 278 ? -14.453 18.969 23.781 1 98.5 278 LEU A C 1
ATOM 2227 O O . LEU A 1 278 ? -14.758 20.062 24.266 1 98.5 278 LEU A O 1
ATOM 2231 N N . GLU A 1 279 ? -13.352 18.359 23.984 1 98.62 279 GLU A N 1
ATOM 2232 C CA . GLU A 1 279 ? -12.312 19 24.781 1 98.62 279 GLU A CA 1
ATOM 2233 C C . GLU A 1 279 ? -11.812 20.281 24.094 1 98.62 279 GLU A C 1
ATOM 2235 O O . GLU A 1 279 ? -11.57 21.281 24.766 1 98.62 279 GLU A O 1
ATOM 2240 N N . LEU A 1 280 ? -11.57 20.219 22.812 1 98.62 280 LEU A N 1
ATOM 2241 C CA . LEU A 1 280 ? -11.156 21.391 22.047 1 98.62 280 LEU A CA 1
ATOM 2242 C C . LEU A 1 280 ? -12.18 22.516 22.172 1 98.62 280 LEU A C 1
ATOM 2244 O O . LEU A 1 280 ? -11.82 23.672 22.359 1 98.62 280 LEU A O 1
ATOM 2248 N N . PHE A 1 281 ? -13.453 22.188 22.062 1 98.5 281 PHE A N 1
ATOM 2249 C CA . PHE A 1 281 ? -14.531 23.172 22.141 1 98.5 281 PHE A CA 1
ATOM 2250 C C . PHE A 1 281 ? -14.562 23.812 23.516 1 98.5 281 PHE A C 1
ATOM 2252 O O . PHE A 1 281 ? -14.727 25.031 23.641 1 98.5 281 PHE A O 1
ATOM 2259 N N . LYS A 1 282 ? -14.406 23 24.5 1 98.38 282 LYS A N 1
ATOM 2260 C CA . LYS A 1 282 ? -14.398 23.531 25.859 1 98.38 282 LYS A CA 1
ATOM 2261 C C . LYS A 1 282 ? -13.273 24.547 26.047 1 98.38 282 LYS A C 1
ATOM 2263 O O . LYS A 1 282 ? -13.453 25.562 26.703 1 98.38 282 LYS A O 1
ATOM 2268 N N . GLU A 1 283 ? -12.117 24.188 25.516 1 98.31 283 GLU A N 1
ATOM 2269 C CA . GLU A 1 283 ? -10.977 25.094 25.625 1 98.31 283 GLU A CA 1
ATOM 2270 C C . GLU A 1 283 ? -11.25 26.406 24.891 1 98.31 283 GLU A C 1
ATOM 2272 O O . GLU A 1 283 ? -10.914 27.484 25.375 1 98.31 283 GLU A O 1
ATOM 2277 N N . LEU A 1 284 ? -11.812 26.344 23.688 1 98.38 284 LEU A N 1
ATOM 2278 C CA . LEU A 1 284 ? -12.141 27.531 22.906 1 98.38 284 LEU A CA 1
ATOM 2279 C C . LEU A 1 284 ? -13.203 28.375 23.609 1 98.38 284 LEU A C 1
ATOM 2281 O O . LEU A 1 284 ? -13.102 29.594 23.656 1 98.38 284 LEU A O 1
ATOM 2285 N N . GLU A 1 285 ? -14.203 27.703 24.172 1 98.5 285 GLU A N 1
ATOM 2286 C CA . GLU A 1 285 ? -15.266 28.391 24.906 1 98.5 285 GLU A CA 1
ATOM 2287 C C . GLU A 1 285 ? -14.711 29.156 26.094 1 98.5 285 GLU A C 1
ATOM 2289 O O . GLU A 1 285 ? -15.07 30.312 26.312 1 98.5 285 GLU A O 1
ATOM 2294 N N . LYS A 1 286 ? -13.867 28.5 26.766 1 97.81 286 LYS A N 1
ATOM 2295 C CA . LYS A 1 286 ? -13.266 29.094 27.969 1 97.81 286 LYS A CA 1
ATOM 2296 C C . LYS A 1 286 ? -12.414 30.297 27.609 1 97.81 286 LYS A C 1
ATOM 2298 O O . LYS A 1 286 ? -12.531 31.359 28.219 1 97.81 286 LYS A O 1
ATOM 2303 N N . ASN A 1 287 ? -11.586 30.172 26.625 1 97.06 287 ASN A N 1
ATOM 2304 C CA . ASN A 1 287 ? -10.609 31.188 26.266 1 97.06 287 ASN A CA 1
ATOM 2305 C C . ASN A 1 287 ? -11.273 32.375 25.578 1 97.06 287 ASN A C 1
ATOM 2307 O O . ASN A 1 287 ? -10.781 33.5 25.672 1 97.06 287 ASN A O 1
ATOM 2311 N N . LEU A 1 288 ? -12.398 32.156 24.906 1 97.44 288 LEU A N 1
ATOM 2312 C CA . LEU A 1 288 ? -12.969 33.188 24.062 1 97.44 288 LEU A CA 1
ATOM 2313 C C . LEU A 1 288 ? -14.289 33.688 24.641 1 97.44 288 LEU A C 1
ATOM 2315 O O . LEU A 1 288 ? -14.867 34.656 24.125 1 97.44 288 LEU A O 1
ATOM 2319 N N . ASP A 1 289 ? -14.734 33.094 25.688 1 97.25 289 ASP A N 1
ATOM 2320 C CA . ASP A 1 289 ? -16.016 33.406 26.297 1 97.25 289 ASP A CA 1
ATOM 2321 C C . ASP A 1 289 ? -17.156 33.312 25.281 1 97.25 289 ASP A C 1
ATOM 2323 O O . ASP A 1 289 ? -17.906 34.281 25.078 1 97.25 289 ASP A O 1
ATOM 2327 N N . ILE A 1 290 ? -17.219 32.188 24.578 1 97.62 290 ILE A N 1
ATOM 2328 C CA . ILE A 1 290 ? -18.266 31.875 23.609 1 97.62 290 ILE A CA 1
ATOM 2329 C C . ILE A 1 290 ? -18.859 30.5 23.891 1 97.62 290 ILE A C 1
ATOM 2331 O O . ILE A 1 290 ? -18.391 29.797 24.797 1 97.62 290 ILE A O 1
ATOM 2335 N N . LYS A 1 291 ? -19.906 30.172 23.219 1 97.31 291 LYS A N 1
ATOM 2336 C CA . LYS A 1 291 ? -20.484 28.828 23.234 1 97.31 291 LYS A CA 1
ATOM 2337 C C . LYS A 1 291 ? -20.406 28.188 21.844 1 97.31 291 LYS A C 1
ATOM 2339 O O . LYS A 1 291 ? -20.953 28.719 20.875 1 97.31 291 LYS A O 1
ATOM 2344 N N . MET A 1 292 ? -19.672 27.094 21.797 1 97.25 292 MET A N 1
ATOM 2345 C CA . MET A 1 292 ? -19.562 26.359 20.531 1 97.25 292 MET A CA 1
ATOM 2346 C C . MET A 1 292 ? -20.828 25.531 20.266 1 97.25 292 MET A C 1
ATOM 2348 O O . MET A 1 292 ? -21 24.453 20.828 1 97.25 292 MET A O 1
ATOM 2352 N N . GLU A 1 293 ? -21.719 26.016 19.453 1 94.56 293 GLU A N 1
ATOM 2353 C CA . GLU A 1 293 ? -22.938 25.297 19.078 1 94.56 293 GLU A CA 1
ATOM 2354 C C . GLU A 1 293 ? -22.75 24.516 17.797 1 94.56 293 GLU A C 1
ATOM 2356 O O . GLU A 1 293 ? -22.328 25.078 16.781 1 94.56 293 GLU A O 1
ATOM 2361 N N . TYR A 1 294 ? -23 23.219 17.875 1 96.5 294 TYR A N 1
ATOM 2362 C CA . TYR A 1 294 ? -22.797 22.391 16.688 1 96.5 294 TYR A CA 1
ATOM 2363 C C . TYR A 1 294 ? -23.891 21.344 16.547 1 96.5 294 TYR A C 1
ATOM 2365 O O . TYR A 1 294 ? -24.625 21.078 17.516 1 96.5 294 TYR A O 1
ATOM 2373 N N . ARG A 1 295 ? -24.141 20.859 15.352 1 96.88 295 ARG A N 1
ATOM 2374 C CA . ARG A 1 295 ? -25 19.719 15.055 1 96.88 295 ARG A CA 1
ATOM 2375 C C . ARG A 1 295 ? -24.188 18.469 14.773 1 96.88 295 ARG A C 1
ATOM 2377 O O . ARG A 1 295 ? -23.141 18.531 14.133 1 96.88 295 ARG A O 1
ATOM 2384 N N . LYS A 1 296 ? -24.734 17.344 15.273 1 95.81 296 LYS A N 1
ATOM 2385 C CA . LYS A 1 296 ? -24.031 16.078 15.086 1 95.81 296 LYS A CA 1
ATOM 2386 C C . LYS A 1 296 ? -24.516 15.367 13.828 1 95.81 296 LYS A C 1
ATOM 2388 O O . LYS A 1 296 ? -25.719 15.289 13.578 1 95.81 296 LYS A O 1
ATOM 2393 N N . LEU A 1 297 ? -23.562 15.031 12.992 1 94.06 297 LEU A N 1
ATOM 2394 C CA . LEU A 1 297 ? -23.797 14.141 11.859 1 94.06 297 LEU A CA 1
ATOM 2395 C C . LEU A 1 297 ? -23.328 12.727 12.172 1 94.06 297 LEU A C 1
ATOM 2397 O O . LEU A 1 297 ? -22.594 12.508 13.141 1 94.06 297 LEU A O 1
ATOM 2401 N N . PRO A 1 298 ? -23.828 11.75 11.43 1 92.19 298 PRO A N 1
ATOM 2402 C CA . PRO A 1 298 ? -23.328 10.391 11.633 1 92.19 298 PRO A CA 1
ATOM 2403 C C . PRO A 1 298 ? -21.812 10.281 11.438 1 92.19 298 PRO A C 1
ATOM 2405 O O . PRO A 1 298 ? -21.219 11.109 10.758 1 92.19 298 PRO A O 1
ATOM 2408 N N . TRP A 1 299 ? -21.297 9.281 12.062 1 88.19 299 TRP A N 1
ATOM 2409 C CA . TRP A 1 299 ? -19.891 8.984 11.852 1 88.19 299 TRP A CA 1
ATOM 2410 C C . TRP A 1 299 ? -19.594 8.742 10.367 1 88.19 299 TRP A C 1
ATOM 2412 O O . TRP A 1 299 ? -20.438 8.18 9.656 1 88.19 299 TRP A O 1
ATOM 2422 N N . ARG A 1 300 ? -18.438 9.305 9.945 1 78.25 300 ARG A N 1
ATOM 2423 C CA . ARG A 1 300 ? -17.984 8.984 8.602 1 78.25 300 ARG A CA 1
ATOM 2424 C C . ARG A 1 300 ? -17.391 7.574 8.539 1 78.25 300 ARG A C 1
ATOM 2426 O O . ARG A 1 300 ? -16.906 7.055 9.547 1 78.25 300 ARG A O 1
ATOM 2433 N N . GLU A 1 301 ? -17.344 7.098 7.188 1 75.94 301 GLU A N 1
ATOM 2434 C CA . GLU A 1 301 ? -16.734 5.789 6.984 1 75.94 301 GLU A CA 1
ATOM 2435 C C . GLU A 1 301 ? -15.234 5.832 7.281 1 75.94 301 GLU A C 1
ATOM 2437 O O . GLU A 1 301 ? -14.539 6.762 6.863 1 75.94 301 GLU A O 1
ATOM 2442 N N . SER A 1 302 ? -14.648 5.18 8.203 1 77.19 302 SER A N 1
ATOM 2443 C CA . SER A 1 302 ? -13.227 4.977 8.438 1 77.19 302 SER A CA 1
ATOM 2444 C C . SER A 1 302 ? -12.703 5.926 9.516 1 77.19 302 SER A C 1
ATOM 2446 O O . SER A 1 302 ? -11.492 6.031 9.727 1 77.19 302 SER A O 1
ATOM 2448 N N . ASP A 1 303 ? -13.648 6.73 10.141 1 85.25 303 ASP A N 1
ATOM 2449 C CA . ASP A 1 303 ? -13.188 7.605 11.211 1 85.25 303 ASP A CA 1
ATOM 2450 C C . ASP A 1 303 ? -12.594 6.797 12.359 1 85.25 303 ASP A C 1
ATOM 2452 O O . ASP A 1 303 ? -13.148 5.77 12.758 1 85.25 303 ASP A O 1
ATOM 2456 N N . GLN A 1 304 ? -11.469 7.195 12.789 1 90.88 304 GLN A N 1
ATOM 2457 C CA . GLN A 1 304 ? -10.836 6.609 13.969 1 90.88 304 GLN A CA 1
ATOM 2458 C C . GLN A 1 304 ? -11.406 7.211 15.25 1 90.88 304 GLN A C 1
ATOM 2460 O O . GLN A 1 304 ? -11.633 8.422 15.32 1 90.88 304 GLN A O 1
ATOM 2465 N N . LYS A 1 305 ? -11.656 6.387 16.234 1 94.62 305 LYS A N 1
ATOM 2466 C CA . LYS A 1 305 ? -12.062 6.918 17.531 1 94.62 305 LYS A CA 1
ATOM 2467 C C . LYS A 1 305 ? -10.898 7.633 18.219 1 94.62 305 LYS A C 1
ATOM 2469 O O . LYS A 1 305 ? -11.07 8.742 18.734 1 94.62 305 LYS A O 1
ATOM 2474 N N . VAL A 1 306 ? -9.828 6.93 18.203 1 96.5 306 VAL A N 1
ATOM 2475 C CA . VAL A 1 306 ? -8.633 7.496 18.797 1 96.5 306 VAL A CA 1
ATOM 2476 C C . VAL A 1 306 ? -7.434 7.277 17.875 1 96.5 306 VAL A C 1
ATOM 2478 O O . VAL A 1 306 ? -7.25 6.184 17.344 1 96.5 306 VAL A O 1
ATOM 2481 N N . PHE A 1 307 ? -6.664 8.312 17.703 1 97.44 307 PHE A N 1
ATOM 2482 C CA . PHE A 1 307 ? -5.289 8.141 17.25 1 97.44 307 PHE A CA 1
ATOM 2483 C C . PHE A 1 307 ? -4.367 9.156 17.906 1 97.44 307 PHE A C 1
ATOM 2485 O O . PHE A 1 307 ? -4.551 10.367 17.75 1 97.44 307 PHE A O 1
ATOM 2492 N N . VAL A 1 308 ? -3.463 8.703 18.594 1 98.44 308 VAL A N 1
ATOM 2493 C CA . VAL A 1 308 ? -2.352 9.445 19.172 1 98.44 308 VAL A CA 1
ATOM 2494 C C . VAL A 1 308 ? -1.03 8.773 18.812 1 98.44 308 VAL A C 1
ATOM 2496 O O . VAL A 1 308 ? -0.872 7.562 19 1 98.44 308 VAL A O 1
ATOM 2499 N N . ALA A 1 309 ? -0.12 9.547 18.281 1 98.56 309 ALA A N 1
ATOM 2500 C CA . ALA A 1 309 ? 1.158 8.984 17.844 1 98.56 309 ALA A CA 1
ATOM 2501 C C . ALA A 1 309 ? 2.062 8.695 19.047 1 98.56 309 ALA A C 1
ATOM 2503 O O . ALA A 1 309 ? 2.299 9.578 19.875 1 98.56 309 ALA A O 1
ATOM 2504 N N . ASP A 1 310 ? 2.482 7.453 19.172 1 98.62 310 ASP A N 1
ATOM 2505 C CA . ASP A 1 310 ? 3.602 7.164 20.062 1 98.62 310 ASP A CA 1
ATOM 2506 C C . ASP A 1 310 ? 4.926 7.621 19.453 1 98.62 310 ASP A C 1
ATOM 2508 O O . ASP A 1 310 ? 5.395 7.031 18.469 1 98.62 310 ASP A O 1
ATOM 2512 N N . ILE A 1 311 ? 5.578 8.617 20.031 1 98.5 311 ILE A N 1
ATOM 2513 C CA . ILE A 1 311 ? 6.727 9.266 19.406 1 98.5 311 ILE A CA 1
ATOM 2514 C C . ILE A 1 311 ? 8.016 8.719 20 1 98.5 311 ILE A C 1
ATOM 2516 O O . ILE A 1 311 ? 9.086 9.312 19.844 1 98.5 311 ILE A O 1
ATOM 2520 N N . SER A 1 312 ? 7.961 7.605 20.688 1 98.44 312 SER A N 1
ATOM 2521 C CA . SER A 1 312 ? 9.117 7.047 21.391 1 98.44 312 SER A CA 1
ATOM 2522 C C . SER A 1 312 ? 10.25 6.723 20.422 1 98.44 312 SER A C 1
ATOM 2524 O O . SER A 1 312 ? 11.422 6.91 20.75 1 98.44 312 SER A O 1
ATOM 2526 N N . LYS A 1 313 ? 9.945 6.207 19.266 1 98.62 313 LYS A N 1
ATOM 2527 C CA . LYS A 1 313 ? 10.961 5.867 18.281 1 98.62 313 LYS A CA 1
ATOM 2528 C C . LYS A 1 313 ? 11.734 7.105 17.828 1 98.62 313 LYS A C 1
ATOM 2530 O O . LYS A 1 313 ? 12.953 7.062 17.672 1 98.62 313 LYS A O 1
ATOM 2535 N N . ALA A 1 314 ? 11.016 8.227 17.578 1 98.81 314 ALA A N 1
ATOM 2536 C CA . ALA A 1 314 ? 11.656 9.492 17.203 1 98.81 314 ALA A CA 1
ATOM 2537 C C . ALA A 1 314 ? 12.578 9.992 18.312 1 98.81 314 ALA A C 1
ATOM 2539 O O . ALA A 1 314 ? 13.695 10.438 18.047 1 98.81 314 ALA A O 1
ATOM 2540 N N . LYS A 1 315 ? 12.055 9.891 19.531 1 98.62 315 LYS A N 1
ATOM 2541 C CA . LYS A 1 315 ? 12.875 10.289 20.672 1 98.62 315 LYS A CA 1
ATOM 2542 C C . LYS A 1 315 ? 14.148 9.461 20.766 1 98.62 315 LYS A C 1
ATOM 2544 O O . LYS A 1 315 ? 15.234 10 20.969 1 98.62 315 LYS A O 1
ATOM 2549 N N . LYS A 1 316 ? 14.008 8.188 20.594 1 98.62 316 LYS A N 1
ATOM 2550 C CA . LYS A 1 316 ? 15.133 7.262 20.703 1 98.62 316 LYS A CA 1
ATOM 2551 C C . LYS A 1 316 ? 16.141 7.5 19.578 1 98.62 316 LYS A C 1
ATOM 2553 O O . LYS A 1 316 ? 17.344 7.559 19.828 1 98.62 316 LYS A O 1
ATOM 2558 N N . ASP A 1 317 ? 15.719 7.672 18.328 1 98.69 317 ASP A N 1
ATOM 2559 C CA . ASP A 1 317 ? 16.594 7.641 17.156 1 98.69 317 ASP A CA 1
ATOM 2560 C C . ASP A 1 317 ? 17.219 9.008 16.906 1 98.69 317 ASP A C 1
ATOM 2562 O O . ASP A 1 317 ? 18.344 9.102 16.406 1 98.69 317 ASP A O 1
ATOM 2566 N N . PHE A 1 318 ? 16.469 10.117 17.203 1 98.69 318 PHE A N 1
ATOM 2567 C CA . PHE A 1 318 ? 17.047 11.414 16.875 1 98.69 318 PHE A CA 1
ATOM 2568 C C . PHE A 1 318 ? 16.672 12.453 17.922 1 98.69 318 PHE A C 1
ATOM 2570 O O . PHE A 1 318 ? 16.656 13.656 17.625 1 98.69 318 PHE A O 1
ATOM 2577 N N . ASP A 1 319 ? 16.25 12.062 19.141 1 98.5 319 ASP A N 1
ATOM 2578 C CA . ASP A 1 319 ? 16.078 12.867 20.344 1 98.5 319 ASP A CA 1
ATOM 2579 C C . ASP A 1 319 ? 15.109 14.016 20.094 1 98.5 319 ASP A C 1
ATOM 2581 O O . ASP A 1 319 ? 15.422 15.18 20.375 1 98.5 319 ASP A O 1
ATOM 2585 N N . TRP A 1 320 ? 13.906 13.719 19.609 1 98.69 320 TRP A N 1
ATOM 2586 C CA . TRP A 1 320 ? 12.906 14.742 19.328 1 98.69 320 TRP A CA 1
ATOM 2587 C C . TRP A 1 320 ? 11.664 14.539 20.188 1 98.69 320 TRP A C 1
ATOM 2589 O O . TRP A 1 320 ? 11.25 13.406 20.422 1 98.69 320 TRP A O 1
ATOM 2599 N N . GLU A 1 321 ? 11.102 15.594 20.641 1 98.06 321 GLU A N 1
ATOM 2600 C CA . GLU A 1 321 ? 9.797 15.664 21.281 1 98.06 321 GLU A CA 1
ATOM 2601 C C . GLU A 1 321 ? 9.164 17.031 21.078 1 98.06 321 GLU A C 1
ATOM 2603 O O . GLU A 1 321 ? 9.867 18.031 20.938 1 98.06 321 GLU A O 1
ATOM 2608 N N . PRO A 1 322 ? 7.867 17.125 21.078 1 98.19 322 PRO A N 1
ATOM 2609 C CA . PRO A 1 322 ? 7.219 18.438 20.922 1 98.19 322 PRO A CA 1
ATOM 2610 C C . PRO A 1 322 ? 7.531 19.391 22.062 1 98.19 322 PRO A C 1
ATOM 2612 O O . PRO A 1 322 ? 7.602 18.969 23.219 1 98.19 322 PRO A O 1
ATOM 2615 N N . LYS A 1 323 ? 7.652 20.688 21.688 1 98.31 323 LYS A N 1
ATOM 2616 C CA . LYS A 1 323 ? 7.941 21.703 22.688 1 98.31 323 LYS A CA 1
ATOM 2617 C C . LYS A 1 323 ? 6.727 22.594 22.938 1 98.31 323 LYS A C 1
ATOM 2619 O O . LYS A 1 323 ? 6.539 23.125 24.031 1 98.31 323 LYS A O 1
ATOM 2624 N N . VAL A 1 324 ? 5.906 22.812 21.938 1 98.38 324 VAL A N 1
ATOM 2625 C CA . VAL A 1 324 ? 4.715 23.641 22.047 1 98.38 324 VAL A CA 1
ATOM 2626 C C . VAL A 1 324 ? 3.562 22.812 22.625 1 98.38 324 VAL A C 1
ATOM 2628 O O . VAL A 1 324 ? 3.156 21.812 22.047 1 98.38 324 VAL A O 1
ATOM 2631 N N . ASN A 1 325 ? 3.049 23.188 23.766 1 98.12 325 ASN A N 1
ATOM 2632 C CA . ASN A 1 325 ? 1.92 22.453 24.328 1 98.12 325 ASN A CA 1
ATOM 2633 C C . ASN A 1 325 ? 0.62 22.781 23.594 1 98.12 325 ASN A C 1
ATOM 2635 O O . ASN A 1 325 ? 0.527 23.812 22.922 1 98.12 325 ASN A O 1
ATOM 2639 N N . LYS A 1 326 ? -0.401 21.938 23.828 1 98.25 326 LYS A N 1
ATOM 2640 C CA . LYS A 1 326 ? -1.629 22.016 23.047 1 98.25 326 LYS A CA 1
ATOM 2641 C C . LYS A 1 326 ? -2.363 23.328 23.297 1 98.25 326 LYS A C 1
ATOM 2643 O O . LYS A 1 326 ? -2.979 23.891 22.391 1 98.25 326 LYS A O 1
ATOM 2648 N N . TYR A 1 327 ? -2.252 23.906 24.469 1 98.31 327 TYR A N 1
ATOM 2649 C CA . TYR A 1 327 ? -2.961 25.141 24.797 1 98.31 327 TYR A CA 1
ATOM 2650 C C . TYR A 1 327 ? -2.307 26.328 24.109 1 98.31 327 TYR A C 1
ATOM 2652 O O . TYR A 1 327 ? -2.992 27.172 23.531 1 98.31 327 TYR A O 1
ATOM 2660 N N . ASP A 1 328 ? -0.973 26.375 24.188 1 98.19 328 ASP A N 1
ATOM 2661 C CA . ASP A 1 328 ? -0.235 27.438 23.516 1 98.19 328 ASP A CA 1
ATOM 2662 C C . ASP A 1 328 ? -0.425 27.359 22 1 98.19 328 ASP A C 1
ATOM 2664 O O . ASP A 1 328 ? -0.616 28.391 21.344 1 98.19 328 ASP A O 1
ATOM 2668 N N . GLY A 1 329 ? -0.332 26.172 21.453 1 98.31 329 GLY A N 1
ATOM 2669 C CA . GLY A 1 329 ? -0.551 26 20.031 1 98.31 329 GLY A CA 1
ATOM 2670 C C . GLY A 1 329 ? -1.926 26.453 19.578 1 98.31 329 GLY A C 1
ATOM 2671 O O . GLY A 1 329 ? -2.059 27.109 18.531 1 98.31 329 GLY A O 1
ATOM 2672 N N . LEU A 1 330 ? -2.932 26.094 20.375 1 98.12 330 LEU A N 1
ATOM 2673 C CA . LEU A 1 330 ? -4.305 26.469 20.047 1 98.12 330 LEU A CA 1
ATOM 2674 C C . LEU A 1 330 ? -4.473 27.984 20.047 1 98.12 330 LEU A C 1
ATOM 2676 O O . LEU A 1 330 ? -5.129 28.531 19.172 1 98.12 330 LEU A O 1
ATOM 2680 N N . LYS A 1 331 ? -3.869 28.609 21.031 1 97.88 331 LYS A N 1
ATOM 2681 C CA . LYS A 1 331 ? -3.91 30.062 21.109 1 97.88 331 LYS A CA 1
ATOM 2682 C C . LYS A 1 331 ? -3.285 30.703 19.875 1 97.88 331 LYS A C 1
ATOM 2684 O O . LYS A 1 331 ? -3.863 31.609 19.281 1 97.88 331 LYS A O 1
ATOM 2689 N N . ARG A 1 332 ? -2.152 30.219 19.5 1 97.94 332 ARG A N 1
ATOM 2690 C CA . ARG A 1 332 ? -1.443 30.734 18.344 1 97.94 332 ARG A CA 1
ATOM 2691 C C . ARG A 1 332 ? -2.242 30.516 17.062 1 97.94 332 ARG A C 1
ATOM 2693 O O . ARG A 1 332 ? -2.258 31.359 16.172 1 97.94 332 ARG A O 1
ATOM 2700 N N . MET A 1 333 ? -2.875 29.359 16.984 1 97.69 333 MET A N 1
ATOM 2701 C CA . MET A 1 333 ? -3.695 29.062 15.82 1 97.69 333 MET A CA 1
ATOM 2702 C C . MET A 1 333 ? -4.871 30.016 15.719 1 97.69 333 MET A C 1
ATOM 2704 O O . MET A 1 333 ? -5.172 30.531 14.633 1 97.69 333 MET A O 1
ATOM 2708 N N . TYR A 1 334 ? -5.523 30.25 16.812 1 97.69 334 TYR A N 1
ATOM 2709 C CA . TYR A 1 334 ? -6.656 31.172 16.812 1 97.69 334 TYR A CA 1
ATOM 2710 C C . TYR A 1 334 ? -6.219 32.562 16.438 1 97.69 334 TYR A C 1
ATOM 2712 O O . TYR A 1 334 ? -6.898 33.25 15.672 1 97.69 334 TYR A O 1
ATOM 2720 N N . GLU A 1 335 ? -5.062 33.031 16.984 1 97.31 335 GLU A N 1
ATOM 2721 C CA . GLU A 1 335 ? -4.527 34.344 16.672 1 97.31 335 GLU A CA 1
ATOM 2722 C C . GLU A 1 335 ? -4.262 34.469 15.172 1 97.31 335 GLU A C 1
ATOM 2724 O O . GLU A 1 335 ? -4.5 35.531 14.586 1 97.31 335 GLU A O 1
ATOM 2729 N N . TRP A 1 336 ? -3.758 33.438 14.594 1 96.19 336 TRP A N 1
ATOM 2730 C CA . TRP A 1 336 ? -3.525 33.438 13.156 1 96.19 336 TRP A CA 1
ATOM 2731 C C . TRP A 1 336 ? -4.836 33.562 12.391 1 96.19 336 TRP A C 1
ATOM 2733 O O . TRP A 1 336 ? -4.926 34.344 11.422 1 96.19 336 TRP A O 1
ATOM 2743 N N . VAL A 1 337 ? -5.863 32.812 12.82 1 96 337 VAL A N 1
ATOM 2744 C CA . VAL A 1 337 ? -7.176 32.844 12.18 1 96 337 VAL A CA 1
ATOM 2745 C C . VAL A 1 337 ? -7.754 34.281 12.289 1 96 337 VAL A C 1
ATOM 2747 O O . VAL A 1 337 ? -8.305 34.781 11.32 1 96 337 VAL A O 1
ATOM 2750 N N . GLU A 1 338 ? -7.59 34.812 13.406 1 95.62 338 GLU A N 1
ATOM 2751 C CA . GLU A 1 338 ? -8.062 36.188 13.609 1 95.62 338 GLU A CA 1
ATOM 2752 C C . GLU A 1 338 ? -7.355 37.156 12.672 1 95.62 338 GLU A C 1
ATOM 2754 O O . GLU A 1 338 ? -7.996 38.031 12.062 1 95.62 338 GLU A O 1
ATOM 2759 N N . LYS A 1 339 ? -6.074 37.031 12.547 1 93.94 339 LYS A N 1
ATOM 2760 C CA . LYS A 1 339 ? -5.258 37.906 11.727 1 93.94 339 LYS A CA 1
ATOM 2761 C C . LYS A 1 339 ? -5.672 37.844 10.266 1 93.94 339 LYS A C 1
ATOM 2763 O O . LYS A 1 339 ? -5.766 38.875 9.594 1 93.94 339 LYS A O 1
ATOM 2768 N N . ILE A 1 340 ? -5.906 36.688 9.734 1 90.56 340 ILE A N 1
ATOM 2769 C CA . ILE A 1 340 ? -6.172 36.562 8.305 1 90.56 340 ILE A CA 1
ATOM 2770 C C . ILE A 1 340 ? -7.609 37 8.008 1 90.56 340 ILE A C 1
ATOM 2772 O O . ILE A 1 340 ? -7.93 37.375 6.875 1 90.56 340 ILE A O 1
ATOM 2776 N N . ASN A 1 341 ? -8.469 36.875 9.016 1 91.12 341 ASN A N 1
ATOM 2777 C CA . ASN A 1 341 ? -9.852 37.281 8.812 1 91.12 341 ASN A CA 1
ATOM 2778 C C . ASN A 1 341 ? -10.031 38.781 9.016 1 91.12 341 ASN A C 1
ATOM 2780 O O . ASN A 1 341 ? -10.867 39.406 8.359 1 91.12 341 ASN A O 1
ATOM 2784 N N . ASP A 1 342 ? -9.289 39.344 9.93 1 88.06 342 ASP A N 1
ATOM 2785 C CA . ASP A 1 342 ? -9.406 40.75 10.211 1 88.06 342 ASP A CA 1
ATOM 2786 C C . ASP A 1 342 ? -8.758 41.594 9.102 1 88.06 342 ASP A C 1
ATOM 2788 O O . ASP A 1 342 ? -9.172 42.719 8.844 1 88.06 342 ASP A O 1
ATOM 2792 N N . VAL A 1 343 ? -7.734 41.094 8.477 1 73.06 343 VAL A N 1
ATOM 2793 C CA . VAL A 1 343 ? -7.148 41.781 7.328 1 73.06 343 VAL A CA 1
ATOM 2794 C C . VAL A 1 343 ? -8.133 41.781 6.168 1 73.06 343 VAL A C 1
ATOM 2796 O O . VAL A 1 343 ? -8.062 42.656 5.289 1 73.06 343 VAL A O 1
ATOM 2799 N N . LYS A 1 344 ? -9.008 40.844 6.023 1 66.12 344 LYS A N 1
ATOM 2800 C CA . LYS A 1 344 ? -10 40.719 4.957 1 66.12 344 LYS A CA 1
ATOM 2801 C C . LYS A 1 344 ? -11.109 41.75 5.129 1 66.12 344 LYS A C 1
ATOM 2803 O O . LYS A 1 344 ? -11.727 42.188 4.152 1 66.12 344 LYS A O 1
ATOM 2808 N N . ILE A 1 345 ? -11.375 42.062 6.5 1 44.69 345 ILE A N 1
ATOM 2809 C CA . ILE A 1 345 ? -12.414 43 6.844 1 44.69 345 ILE A CA 1
ATOM 2810 C C . ILE A 1 345 ? -11.867 44.438 6.711 1 44.69 345 ILE A C 1
ATOM 2812 O O . ILE A 1 345 ? -12.625 45.375 6.535 1 44.69 345 ILE A O 1
ATOM 2816 N N . LYS A 1 346 ? -10.531 44.562 6.559 1 42.41 346 LYS A N 1
ATOM 2817 C CA . LYS A 1 346 ? -10.094 45.938 6.273 1 42.41 346 LYS A CA 1
ATOM 2818 C C . LYS A 1 346 ? -10 46.188 4.77 1 42.41 346 LYS A C 1
ATOM 2820 O O . LYS A 1 346 ? -9.508 45.312 4.027 1 42.41 346 LYS A O 1
ATOM 2825 N N . MET B 1 1 ? -22.844 -17.484 -17.688 1 95.62 1 MET B N 1
ATOM 2826 C CA . MET B 1 1 ? -22.219 -16.281 -17.141 1 95.62 1 MET B CA 1
ATOM 2827 C C . MET B 1 1 ? -21.109 -15.781 -18.062 1 95.62 1 MET B C 1
ATOM 2829 O O . MET B 1 1 ? -20.625 -16.531 -18.922 1 95.62 1 MET B O 1
ATOM 2833 N N . LYS B 1 2 ? -20.891 -14.602 -18.125 1 98.06 2 LYS B N 1
ATOM 2834 C CA . LYS B 1 2 ? -19.828 -13.992 -18.922 1 98.06 2 LYS B CA 1
ATOM 2835 C C . LYS B 1 2 ? -18.609 -13.68 -18.062 1 98.06 2 LYS B C 1
ATOM 2837 O O . LYS B 1 2 ? -18.719 -12.961 -17.062 1 98.06 2 LYS B O 1
ATOM 2842 N N . TYR B 1 3 ? -17.422 -14.219 -18.406 1 98.81 3 TYR B N 1
ATOM 2843 C CA . TYR B 1 3 ? -16.172 -14.062 -17.672 1 98.81 3 TYR B CA 1
ATOM 2844 C C . TYR B 1 3 ? -15.164 -13.234 -18.453 1 98.81 3 TYR B C 1
ATOM 2846 O O . TYR B 1 3 ? -14.953 -13.469 -19.641 1 98.81 3 TYR B O 1
ATOM 2854 N N . LEU B 1 4 ? -14.633 -12.195 -17.828 1 98.94 4 LEU B N 1
ATOM 2855 C CA . LEU B 1 4 ? -13.477 -11.484 -18.359 1 98.94 4 LEU B CA 1
ATOM 2856 C C . LEU B 1 4 ? -12.211 -11.844 -17.578 1 98.94 4 LEU B C 1
ATOM 2858 O O . LEU B 1 4 ? -12.172 -11.68 -16.359 1 98.94 4 LEU B O 1
ATOM 2862 N N . ILE B 1 5 ? -11.211 -12.32 -18.281 1 98.88 5 ILE B N 1
ATOM 2863 C CA . ILE B 1 5 ? -9.969 -12.727 -17.641 1 98.88 5 ILE B CA 1
ATOM 2864 C C . ILE B 1 5 ? -8.812 -11.852 -18.125 1 98.88 5 ILE B C 1
ATOM 2866 O O . ILE B 1 5 ? -8.297 -12.047 -19.219 1 98.88 5 ILE B O 1
ATOM 2870 N N . ASN B 1 6 ? -8.43 -10.867 -17.25 1 98.88 6 ASN B N 1
ATOM 2871 C CA . ASN B 1 6 ? -7.211 -10.109 -17.516 1 98.88 6 ASN B CA 1
ATOM 2872 C C . ASN B 1 6 ? -5.965 -10.953 -17.234 1 98.88 6 ASN B C 1
ATOM 2874 O O . ASN B 1 6 ? -5.84 -11.562 -16.172 1 98.88 6 ASN B O 1
ATOM 2878 N N . GLY B 1 7 ? -5.043 -10.938 -18.188 1 98.06 7 GLY B N 1
ATOM 2879 C CA . GLY B 1 7 ? -3.924 -11.859 -18.078 1 98.06 7 GLY B CA 1
ATOM 2880 C C . GLY B 1 7 ? -4.301 -13.297 -18.375 1 98.06 7 GLY B C 1
ATOM 2881 O O . GLY B 1 7 ? -3.791 -14.219 -17.734 1 98.06 7 GLY B O 1
ATOM 2882 N N . GLY B 1 8 ? -5.18 -13.453 -19.344 1 98.12 8 GLY B N 1
ATOM 2883 C CA . GLY B 1 8 ? -5.801 -14.75 -19.562 1 98.12 8 GLY B CA 1
ATOM 2884 C C . GLY B 1 8 ? -4.914 -15.711 -20.328 1 98.12 8 GLY B C 1
ATOM 2885 O O . GLY B 1 8 ? -5.203 -16.906 -20.406 1 98.12 8 GLY B O 1
ATOM 2886 N N . CYS B 1 9 ? -3.814 -15.234 -20.812 1 97.5 9 CYS B N 1
ATOM 2887 C CA . CYS B 1 9 ? -2.916 -16.109 -21.547 1 97.5 9 CYS B CA 1
ATOM 2888 C C . CYS B 1 9 ? -1.737 -16.531 -20.688 1 97.5 9 CYS B C 1
ATOM 2890 O O . CYS B 1 9 ? -0.831 -17.234 -21.156 1 97.5 9 CYS B O 1
ATOM 2892 N N . GLY B 1 10 ? -1.757 -16.125 -19.438 1 95.69 10 GLY B N 1
ATOM 2893 C CA . GLY B 1 10 ? -0.781 -16.625 -18.484 1 95.69 10 GLY B CA 1
ATOM 2894 C C . GLY B 1 10 ? -1.129 -17.984 -17.922 1 95.69 10 GLY B C 1
ATOM 2895 O O . GLY B 1 10 ? -2.072 -18.625 -18.391 1 95.69 10 GLY B O 1
ATOM 2896 N N . PHE B 1 11 ? -0.399 -18.438 -16.906 1 94.81 11 PHE B N 1
ATOM 2897 C CA . PHE B 1 11 ? -0.573 -19.734 -16.281 1 94.81 11 PHE B CA 1
ATOM 2898 C C . PHE B 1 11 ? -1.959 -19.859 -15.656 1 94.81 11 PHE B C 1
ATOM 2900 O O . PHE B 1 11 ? -2.818 -20.578 -16.188 1 94.81 11 PHE B O 1
ATOM 2907 N N . LEU B 1 12 ? -2.266 -19 -14.68 1 95.38 12 LEU B N 1
ATOM 2908 C CA . LEU B 1 12 ? -3.557 -19.062 -14.008 1 95.38 12 LEU B CA 1
ATOM 2909 C C . LEU B 1 12 ? -4.688 -18.672 -14.953 1 95.38 12 LEU B C 1
ATOM 2911 O O . LEU B 1 12 ? -5.75 -19.297 -14.945 1 95.38 12 LEU B O 1
ATOM 2915 N N . GLY B 1 13 ? -4.438 -17.688 -15.75 1 97.88 13 GLY B N 1
ATOM 2916 C CA . GLY B 1 13 ? -5.441 -17.156 -16.656 1 97.88 13 GLY B CA 1
ATOM 2917 C C . GLY B 1 13 ? -5.918 -18.172 -17.672 1 97.88 13 GLY B C 1
ATOM 2918 O O . GLY B 1 13 ? -7.121 -18.344 -17.875 1 97.88 13 GLY B O 1
ATOM 2919 N N . SER B 1 14 ? -4.977 -18.875 -18.312 1 97.88 14 SER B N 1
ATOM 2920 C CA . SER B 1 14 ? -5.348 -19.812 -19.359 1 97.88 14 SER B CA 1
ATOM 2921 C C . SER B 1 14 ? -6.07 -21.031 -18.797 1 97.88 14 SER B C 1
ATOM 2923 O O . SER B 1 14 ? -7.02 -21.531 -19.391 1 97.88 14 SER B O 1
ATOM 2925 N N . ASN B 1 15 ? -5.613 -21.469 -17.609 1 98 15 ASN B N 1
ATOM 2926 C CA . ASN B 1 15 ? -6.289 -22.578 -16.953 1 98 15 ASN B CA 1
ATOM 2927 C C . ASN B 1 15 ? -7.711 -22.203 -16.547 1 98 15 ASN B C 1
ATOM 2929 O O . ASN B 1 15 ? -8.633 -23.016 -16.703 1 98 15 ASN B O 1
ATOM 2933 N N . MET B 1 16 ? -7.863 -20.984 -16.047 1 98.44 16 MET B N 1
ATOM 2934 C CA . MET B 1 16 ? -9.188 -20.5 -15.656 1 98.44 16 MET B CA 1
ATOM 2935 C C . MET B 1 16 ? -10.094 -20.375 -16.875 1 98.44 16 MET B C 1
ATOM 2937 O O . MET B 1 16 ? -11.258 -20.766 -16.828 1 98.44 16 MET B O 1
ATOM 2941 N N . ALA B 1 17 ? -9.547 -19.812 -17.938 1 98.5 17 ALA B N 1
ATOM 2942 C CA . ALA B 1 17 ? -10.297 -19.656 -19.188 1 98.5 17 ALA B CA 1
ATOM 2943 C C . ALA B 1 17 ? -10.766 -21.016 -19.703 1 98.5 17 ALA B C 1
ATOM 2945 O O . ALA B 1 17 ? -11.938 -21.188 -20.047 1 98.5 17 ALA B O 1
ATOM 2946 N N . ALA B 1 18 ? -9.859 -21.969 -19.75 1 98.25 18 ALA B N 1
ATOM 2947 C CA . ALA B 1 18 ? -10.195 -23.312 -20.25 1 98.25 18 ALA B CA 1
ATOM 2948 C C . ALA B 1 18 ? -11.328 -23.922 -19.438 1 98.25 18 ALA B C 1
ATOM 2950 O O . ALA B 1 18 ? -12.227 -24.547 -19.984 1 98.25 18 ALA B O 1
ATOM 2951 N N . HIS B 1 19 ? -11.234 -23.781 -18.125 1 98 19 HIS B N 1
ATOM 2952 C CA . HIS B 1 19 ? -12.242 -24.328 -17.234 1 98 19 HIS B CA 1
ATOM 2953 C C . HIS B 1 19 ? -13.633 -23.812 -17.578 1 98 19 HIS B C 1
ATOM 2955 O O . HIS B 1 19 ? -14.57 -24.594 -17.719 1 98 19 HIS B O 1
ATOM 2961 N N . TYR B 1 20 ? -13.781 -22.531 -17.766 1 98.12 20 TYR B N 1
ATOM 2962 C CA . TYR B 1 20 ? -15.094 -21.938 -17.969 1 98.12 20 TYR B CA 1
ATOM 2963 C C . TYR B 1 20 ? -15.555 -22.109 -19.406 1 98.12 20 TYR B C 1
ATOM 2965 O O . TYR B 1 20 ? -16.75 -22.219 -19.672 1 98.12 20 TYR B O 1
ATOM 2973 N N . ILE B 1 21 ? -14.586 -22.156 -20.359 1 97.81 21 ILE B N 1
ATOM 2974 C CA . ILE B 1 21 ? -14.938 -22.469 -21.75 1 97.81 21 ILE B CA 1
ATOM 2975 C C . ILE B 1 21 ? -15.539 -23.875 -21.812 1 97.81 21 ILE B C 1
ATOM 2977 O O . ILE B 1 21 ? -16.609 -24.062 -22.391 1 97.81 21 ILE B O 1
ATOM 2981 N N . LYS B 1 22 ? -14.906 -24.797 -21.156 1 97 22 LYS B N 1
ATOM 2982 C CA . LYS B 1 22 ? -15.336 -26.203 -21.188 1 97 22 LYS B CA 1
ATOM 2983 C C . LYS B 1 22 ? -16.688 -26.375 -20.5 1 97 22 LYS B C 1
ATOM 2985 O O . LYS B 1 22 ? -17.438 -27.297 -20.812 1 97 22 LYS B O 1
ATOM 2990 N N . ASN B 1 23 ? -16.953 -25.516 -19.609 1 96.38 23 ASN B N 1
ATOM 2991 C CA . ASN B 1 23 ? -18.219 -25.594 -18.875 1 96.38 23 ASN B CA 1
ATOM 2992 C C . ASN B 1 23 ? -19.312 -24.766 -19.547 1 96.38 23 ASN B C 1
ATOM 2994 O O . ASN B 1 23 ? -20.344 -24.469 -18.922 1 96.38 23 ASN B O 1
ATOM 2998 N N . GLY B 1 24 ? -19.125 -24.234 -20.719 1 96.44 24 GLY B N 1
ATOM 2999 C CA . GLY B 1 24 ? -20.141 -23.656 -21.578 1 96.44 24 GLY B CA 1
ATOM 3000 C C . GLY B 1 24 ? -20.375 -2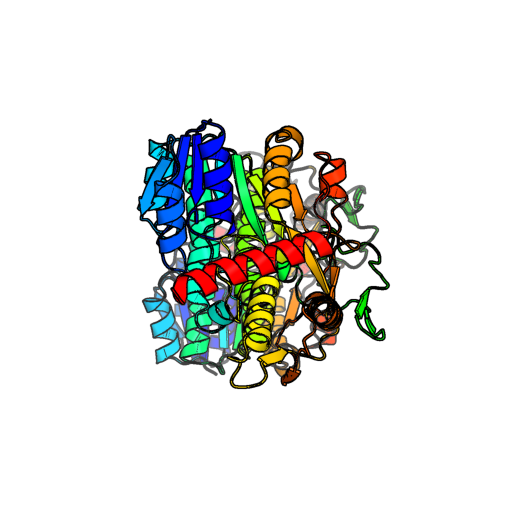2.172 -21.312 1 96.44 24 GLY B C 1
ATOM 3001 O O . GLY B 1 24 ? -21.391 -21.625 -21.734 1 96.44 24 GLY B O 1
ATOM 3002 N N . ASN B 1 25 ? -19.484 -21.531 -20.625 1 97.69 25 ASN B N 1
ATOM 3003 C CA . ASN B 1 25 ? -19.625 -20.109 -20.328 1 97.69 25 ASN B CA 1
ATOM 3004 C C . ASN B 1 25 ? -19.016 -19.234 -21.406 1 97.69 25 ASN B C 1
ATOM 3006 O O . ASN B 1 25 ? -18.281 -19.734 -22.266 1 97.69 25 ASN B O 1
ATOM 3010 N N . GLU B 1 26 ? -19.406 -17.969 -21.453 1 98.25 26 GLU B N 1
ATOM 3011 C CA . GLU B 1 26 ? -18.766 -16.984 -22.328 1 98.25 26 GLU B CA 1
ATOM 3012 C C . GLU B 1 26 ? -17.5 -16.422 -21.672 1 98.25 26 GLU B C 1
ATOM 3014 O O . GLU B 1 26 ? -17.547 -15.867 -20.578 1 98.25 26 GLU B O 1
ATOM 3019 N N . VAL B 1 27 ? -16.406 -16.641 -22.375 1 98.75 27 VAL B N 1
ATOM 3020 C CA . VAL B 1 27 ? -15.125 -16.266 -21.797 1 98.75 27 VAL B CA 1
ATOM 3021 C C . VAL B 1 27 ? -14.422 -15.242 -22.688 1 98.75 27 VAL B C 1
ATOM 3023 O O . VAL B 1 27 ? -14.25 -15.484 -23.891 1 98.75 27 VAL B O 1
ATOM 3026 N N . ILE B 1 28 ? -14.094 -14.062 -22.156 1 98.81 28 ILE B N 1
ATOM 3027 C CA . ILE B 1 28 ? -13.266 -13.055 -22.812 1 98.81 28 ILE B CA 1
ATOM 3028 C C . ILE B 1 28 ? -11.883 -13.016 -22.172 1 98.81 28 ILE B C 1
ATOM 3030 O O . ILE B 1 28 ? -11.758 -12.805 -20.953 1 98.81 28 ILE B O 1
ATOM 3034 N N . VAL B 1 29 ? -10.891 -13.242 -22.984 1 98.56 29 VAL B N 1
ATOM 3035 C CA . VAL B 1 29 ? -9.516 -13.18 -22.516 1 98.56 29 VAL B CA 1
ATOM 3036 C C . VAL B 1 29 ? -8.875 -11.867 -22.969 1 98.56 29 VAL B C 1
ATOM 3038 O O . VAL B 1 29 ? -8.883 -11.547 -24.156 1 98.56 29 VAL B O 1
ATOM 3041 N N . PHE B 1 30 ? -8.422 -11.086 -22.047 1 98.75 30 PHE B N 1
ATOM 3042 C CA . PHE B 1 30 ? -7.719 -9.828 -22.266 1 98.75 30 PHE B CA 1
ATOM 3043 C C . PHE B 1 30 ? -6.254 -9.953 -21.859 1 98.75 30 PHE B C 1
ATOM 3045 O O . PHE B 1 30 ? -5.945 -10.203 -20.688 1 98.75 30 PHE B O 1
ATOM 3052 N N . ASP B 1 31 ? -5.348 -9.828 -22.828 1 98.44 31 ASP B N 1
ATOM 3053 C CA . ASP B 1 31 ? -3.926 -10.047 -22.562 1 98.44 31 ASP B CA 1
ATOM 3054 C C . ASP B 1 31 ? -3.061 -9.25 -23.531 1 98.44 31 ASP B C 1
ATOM 3056 O O . ASP B 1 31 ? -3.43 -9.062 -24.688 1 98.44 31 ASP B O 1
ATOM 3060 N N . ASN B 1 32 ? -1.909 -8.773 -23 1 97.5 32 ASN B N 1
ATOM 3061 C CA . ASN B 1 32 ? -1.017 -8.039 -23.891 1 97.5 32 ASN B CA 1
ATOM 3062 C C . ASN B 1 32 ? 0.07 -8.938 -24.469 1 97.5 32 ASN B C 1
ATOM 3064 O O . ASN B 1 32 ? 0.932 -8.469 -25.219 1 97.5 32 ASN B O 1
ATOM 3068 N N . MET B 1 33 ? 0.15 -10.164 -24.125 1 95.31 33 MET B N 1
ATOM 3069 C CA . MET B 1 33 ? 1.004 -11.211 -24.672 1 95.31 33 MET B CA 1
ATOM 3070 C C . MET B 1 33 ? 2.473 -10.93 -24.375 1 95.31 33 MET B C 1
ATOM 3072 O O . MET B 1 33 ? 3.344 -11.234 -25.188 1 95.31 33 MET B O 1
ATOM 3076 N N . TYR B 1 34 ? 2.777 -10.32 -23.234 1 88.5 34 TYR B N 1
ATOM 3077 C CA . TYR B 1 34 ? 4.125 -9.883 -22.875 1 88.5 34 TYR B CA 1
ATOM 3078 C C . TYR B 1 34 ? 4.969 -11.062 -22.406 1 88.5 34 TYR B C 1
ATOM 3080 O O . TYR B 1 34 ? 6.16 -11.141 -22.703 1 88.5 34 TYR B O 1
ATOM 3088 N N . ARG B 1 35 ? 4.414 -12.031 -21.781 1 86.12 35 ARG B N 1
ATOM 3089 C CA . ARG B 1 35 ? 5.164 -13.062 -21.062 1 86.12 35 ARG B CA 1
ATOM 3090 C C . ARG B 1 35 ? 5.484 -14.242 -21.984 1 86.12 35 ARG B C 1
ATOM 3092 O O . ARG B 1 35 ? 4.711 -14.562 -22.891 1 86.12 35 ARG B O 1
ATOM 3099 N N . PHE B 1 36 ? 6.523 -14.875 -21.578 1 83.12 36 PHE B N 1
ATOM 3100 C CA . PHE B 1 36 ? 6.91 -16.109 -22.266 1 83.12 36 PHE B CA 1
ATOM 3101 C C . PHE B 1 36 ? 5.836 -17.172 -22.109 1 83.12 36 PHE B C 1
ATOM 3103 O O . PHE B 1 36 ? 5.305 -17.375 -21.016 1 83.12 36 PHE B O 1
ATOM 3110 N N . GLY B 1 37 ? 5.43 -17.781 -23.281 1 88.12 37 GLY B N 1
ATOM 3111 C CA . GLY B 1 37 ? 4.492 -18.891 -23.234 1 88.12 37 GLY B CA 1
ATOM 3112 C C . GLY B 1 37 ? 3.062 -18.469 -23.531 1 88.12 37 GLY B C 1
ATOM 3113 O O . GLY B 1 37 ? 2.199 -19.328 -23.781 1 88.12 37 GLY B O 1
ATOM 3114 N N . THR B 1 38 ? 2.818 -17.172 -23.547 1 92.38 38 THR B N 1
ATOM 3115 C CA . THR B 1 38 ? 1.453 -16.688 -23.719 1 92.38 38 THR B CA 1
ATOM 3116 C C . THR B 1 38 ? 0.907 -17.094 -25.078 1 92.38 38 THR B C 1
ATOM 3118 O O . THR B 1 38 ? -0.278 -17.406 -25.219 1 92.38 38 THR B O 1
ATOM 3121 N N . GLU B 1 39 ? 1.766 -17.141 -26.047 1 94.62 39 GLU B N 1
ATOM 3122 C CA . GLU B 1 39 ? 1.331 -17.547 -27.375 1 94.62 39 GLU B CA 1
ATOM 3123 C C . GLU B 1 39 ? 0.865 -19 -27.391 1 94.62 39 GLU B C 1
ATOM 3125 O O . GLU B 1 39 ? -0.138 -19.328 -28.031 1 94.62 39 GLU B O 1
ATOM 3130 N N . LYS B 1 40 ? 1.612 -19.844 -26.703 1 94.62 40 LYS B N 1
ATOM 3131 C CA . LYS B 1 40 ? 1.261 -21.266 -26.625 1 94.62 40 LYS B CA 1
ATOM 3132 C C . LYS B 1 40 ? -0.061 -21.453 -25.891 1 94.62 40 LYS B C 1
ATOM 3134 O O . LYS B 1 40 ? -0.869 -22.312 -26.281 1 94.62 40 LYS B O 1
ATOM 3139 N N . ASN B 1 41 ? -0.263 -20.672 -24.875 1 96.62 41 ASN B N 1
ATOM 3140 C CA . ASN B 1 41 ? -1.511 -20.766 -24.125 1 96.62 41 ASN B CA 1
ATOM 3141 C C . ASN B 1 41 ? -2.693 -20.25 -24.938 1 96.62 41 ASN B C 1
ATOM 3143 O O . ASN B 1 41 ? -3.795 -20.797 -24.859 1 96.62 41 ASN B O 1
ATOM 3147 N N . LEU B 1 42 ? -2.465 -19.172 -25.703 1 97.25 42 LEU B N 1
ATOM 3148 C CA . LEU B 1 42 ? -3.521 -18.672 -26.578 1 97.25 42 LEU B CA 1
ATOM 3149 C C . LEU B 1 42 ? -3.895 -19.719 -27.625 1 97.25 42 LEU B C 1
ATOM 3151 O O . LEU B 1 42 ? -5.074 -19.922 -27.906 1 97.25 42 LEU B O 1
ATOM 3155 N N . ASP B 1 43 ? -2.859 -20.375 -28.172 1 96.62 43 ASP B N 1
ATOM 3156 C CA . ASP B 1 43 ? -3.105 -21.438 -29.156 1 96.62 43 ASP B CA 1
ATOM 3157 C C . ASP B 1 43 ? -3.945 -22.562 -28.547 1 96.62 43 ASP B C 1
ATOM 3159 O O . ASP B 1 43 ? -4.867 -23.078 -29.188 1 96.62 43 ASP B O 1
ATOM 3163 N N . TRP B 1 44 ? -3.576 -22.938 -27.359 1 96.19 44 TRP B N 1
ATOM 3164 C CA . TRP B 1 44 ? -4.312 -23.953 -26.641 1 96.19 44 TRP B CA 1
ATOM 3165 C C . TRP B 1 44 ? -5.77 -23.547 -26.438 1 96.19 44 TRP B C 1
ATOM 3167 O O . TRP B 1 44 ? -6.688 -24.328 -26.703 1 96.19 44 TRP B O 1
ATOM 3177 N N . LEU B 1 45 ? -6 -22.312 -26.031 1 97.31 45 LEU B N 1
ATOM 3178 C CA . LEU B 1 45 ? -7.352 -21.812 -25.812 1 97.31 45 LEU B CA 1
ATOM 3179 C C . LEU B 1 45 ? -8.148 -21.797 -27.109 1 97.31 45 LEU B C 1
ATOM 3181 O O . LEU B 1 45 ? -9.336 -22.141 -27.125 1 97.31 45 LEU B O 1
ATOM 3185 N N . ASN B 1 46 ? -7.492 -21.422 -28.172 1 96.5 46 ASN B N 1
ATOM 3186 C CA . ASN B 1 46 ? -8.133 -21.375 -29.484 1 96.5 46 ASN B CA 1
ATOM 3187 C C . ASN B 1 46 ? -8.547 -22.781 -29.953 1 96.5 46 ASN B C 1
ATOM 3189 O O . ASN B 1 46 ? -9.469 -22.922 -30.75 1 96.5 46 ASN B O 1
ATOM 3193 N N . SER B 1 47 ? -7.832 -23.719 -29.453 1 96.38 47 SER B N 1
ATOM 3194 C CA . SER B 1 47 ? -8.109 -25.094 -29.859 1 96.38 47 SER B CA 1
ATOM 3195 C C . SER B 1 47 ? -9.328 -25.641 -29.141 1 96.38 47 SER B C 1
ATOM 3197 O O . SER B 1 47 ? -9.891 -26.672 -29.547 1 96.38 47 SER B O 1
ATOM 3199 N N . LEU B 1 48 ? -9.664 -24.969 -28.109 1 95.56 48 LEU B N 1
ATOM 3200 C CA . LEU B 1 48 ? -10.82 -25.438 -27.344 1 95.56 48 LEU B CA 1
ATOM 3201 C C . LEU B 1 48 ? -12.117 -25.094 -28.062 1 95.56 48 LEU B C 1
ATOM 3203 O O . LEU B 1 48 ? -12.211 -24.062 -28.734 1 95.56 48 LEU B O 1
ATOM 3207 N N . LYS B 1 49 ? -13.094 -25.953 -28.094 1 90.12 49 LYS B N 1
ATOM 3208 C CA . LYS B 1 49 ? -14.422 -25.656 -28.625 1 90.12 49 LYS B CA 1
ATOM 3209 C C . LYS B 1 49 ? -15.258 -24.891 -27.609 1 90.12 49 LYS B C 1
ATOM 3211 O O . LYS B 1 49 ? -15.281 -25.25 -26.422 1 90.12 49 LYS B O 1
ATOM 3216 N N . GLY B 1 50 ? -15.727 -23.703 -27.906 1 91.38 50 GLY B N 1
ATOM 3217 C CA . GLY B 1 50 ? -16.594 -22.984 -27 1 91.38 50 GLY B CA 1
ATOM 3218 C C . GLY B 1 50 ? -16.672 -21.5 -27.312 1 91.38 50 GLY B C 1
ATOM 3219 O O . GLY B 1 50 ? -16.219 -21.062 -28.375 1 91.38 50 GLY B O 1
ATOM 3220 N N . ASN B 1 51 ? -17.391 -20.766 -26.469 1 94.25 51 ASN B N 1
ATOM 3221 C CA . ASN B 1 51 ? -17.562 -19.312 -26.594 1 94.25 51 ASN B CA 1
ATOM 3222 C C . ASN B 1 51 ? -16.391 -18.562 -25.984 1 94.25 51 ASN B C 1
ATOM 3224 O O . ASN B 1 51 ? -16.406 -18.234 -24.797 1 94.25 51 ASN B O 1
ATOM 3228 N N . PHE B 1 52 ? -15.469 -18.328 -26.797 1 94.75 52 PHE B N 1
ATOM 3229 C CA . PHE B 1 52 ? -14.195 -17.75 -26.391 1 94.75 52 PHE B CA 1
ATOM 3230 C C . PHE B 1 52 ? -13.836 -16.578 -27.281 1 94.75 52 PHE B C 1
ATOM 3232 O O . PHE B 1 52 ? -13.984 -16.641 -28.5 1 94.75 52 PHE B O 1
ATOM 3239 N N . LYS B 1 53 ? -13.516 -15.398 -26.703 1 97.38 53 LYS B N 1
ATOM 3240 C CA . LYS B 1 53 ? -13.062 -14.195 -27.375 1 97.38 53 LYS B CA 1
ATOM 3241 C C . LYS B 1 53 ? -11.734 -13.695 -26.812 1 97.38 53 LYS B C 1
ATOM 3243 O O . LYS B 1 53 ? -11.594 -13.555 -25.594 1 97.38 53 LYS B O 1
ATOM 3248 N N . PHE B 1 54 ? -10.781 -13.555 -27.734 1 98.19 54 PHE B N 1
ATOM 3249 C CA . PHE B 1 54 ? -9.5 -12.992 -27.328 1 98.19 54 PHE B CA 1
ATOM 3250 C C . PHE B 1 54 ? -9.414 -11.516 -27.719 1 98.19 54 PHE B C 1
ATOM 3252 O O . PHE B 1 54 ? -9.727 -11.148 -28.844 1 98.19 54 PHE B O 1
ATOM 3259 N N . ILE B 1 55 ? -9.031 -10.664 -26.781 1 98.44 55 ILE B N 1
ATOM 3260 C CA . ILE B 1 55 ? -8.781 -9.25 -27.016 1 98.44 55 ILE B CA 1
ATOM 3261 C C . ILE B 1 55 ? -7.352 -8.898 -26.594 1 98.44 55 ILE B C 1
ATOM 3263 O O . ILE B 1 55 ? -6.996 -9.031 -25.422 1 98.44 55 ILE B O 1
ATOM 3267 N N . LYS B 1 56 ? -6.512 -8.516 -27.547 1 98.25 56 LYS B N 1
ATOM 3268 C CA . LYS B 1 56 ? -5.176 -8.039 -27.219 1 98.25 56 LYS B CA 1
ATOM 3269 C C . LYS B 1 56 ? -5.227 -6.625 -26.641 1 98.25 56 LYS B C 1
ATOM 3271 O O . LYS B 1 56 ? -5.766 -5.711 -27.266 1 98.25 56 LYS B O 1
ATOM 3276 N N . GLY B 1 57 ? -4.77 -6.438 -25.422 1 98.12 57 GLY B N 1
ATOM 3277 C CA . GLY B 1 57 ? -4.781 -5.133 -24.781 1 98.12 57 GLY B CA 1
ATOM 3278 C C . GLY B 1 57 ? -3.947 -5.082 -23.516 1 98.12 57 GLY B C 1
ATOM 3279 O O . GLY B 1 57 ? -3.375 -6.094 -23.109 1 98.12 57 GLY B O 1
ATOM 3280 N N . ASP B 1 58 ? -3.783 -3.877 -22.984 1 98.5 58 ASP B N 1
ATOM 3281 C CA . ASP B 1 58 ? -2.949 -3.605 -21.812 1 98.5 58 ASP B CA 1
ATOM 3282 C C . ASP B 1 58 ? -3.752 -2.918 -20.719 1 98.5 58 ASP B C 1
ATOM 3284 O O . ASP B 1 58 ? -4.367 -1.875 -20.953 1 98.5 58 ASP B O 1
ATOM 3288 N N . VAL B 1 59 ? -3.725 -3.512 -19.516 1 98.62 59 VAL B N 1
ATOM 3289 C CA . VAL B 1 59 ? -4.516 -2.98 -18.422 1 98.62 59 VAL B CA 1
ATOM 3290 C C . VAL B 1 59 ? -3.992 -1.601 -18.031 1 98.62 59 VAL B C 1
ATOM 3292 O O . VAL B 1 59 ? -4.695 -0.826 -17.375 1 98.62 59 VAL B O 1
ATOM 3295 N N . ARG B 1 60 ? -2.723 -1.231 -18.375 1 98.25 60 ARG B N 1
ATOM 3296 C CA . ARG B 1 60 ? -2.16 0.086 -18.094 1 98.25 60 ARG B CA 1
ATOM 3297 C C . ARG B 1 60 ? -2.916 1.176 -18.844 1 98.25 60 ARG B C 1
ATOM 3299 O O . ARG B 1 60 ? -2.846 2.352 -18.484 1 98.25 60 ARG B O 1
ATOM 3306 N N . ASN B 1 61 ? -3.566 0.758 -19.922 1 98.38 61 ASN B N 1
ATOM 3307 C CA . ASN B 1 61 ? -4.348 1.681 -20.75 1 98.38 61 ASN B CA 1
ATOM 3308 C C . ASN B 1 61 ? -5.82 1.671 -20.344 1 98.38 61 ASN B C 1
ATOM 3310 O O . ASN B 1 61 ? -6.566 0.771 -20.734 1 98.38 61 ASN B O 1
ATOM 3314 N N . ILE B 1 62 ? -6.246 2.703 -19.719 1 97.69 62 ILE B N 1
ATOM 3315 C CA . ILE B 1 62 ? -7.59 2.754 -19.141 1 97.69 62 ILE B CA 1
ATOM 3316 C C . ILE B 1 62 ? -8.625 2.752 -20.266 1 97.69 62 ILE B C 1
ATOM 3318 O O . ILE B 1 62 ? -9.742 2.268 -20.094 1 97.69 62 ILE B O 1
ATOM 3322 N N . TYR B 1 63 ? -8.234 3.236 -21.453 1 97.62 63 TYR B N 1
ATOM 3323 C CA . TYR B 1 63 ? -9.18 3.307 -22.562 1 97.62 63 TYR B CA 1
ATOM 3324 C C . TYR B 1 63 ? -9.383 1.935 -23.203 1 97.62 63 TYR B C 1
ATOM 3326 O O . TYR B 1 63 ? -10.445 1.658 -23.766 1 97.62 63 TYR B O 1
ATOM 3334 N N . GLU B 1 64 ? -8.414 1.084 -23.078 1 98.19 64 GLU B N 1
ATOM 3335 C CA . GLU B 1 64 ? -8.555 -0.274 -23.594 1 98.19 64 GLU B CA 1
ATOM 3336 C C . GLU B 1 64 ? -9.367 -1.146 -22.641 1 98.19 64 GLU B C 1
ATOM 3338 O O . GLU B 1 64 ? -10.398 -1.695 -23.031 1 98.19 64 GLU B O 1
ATOM 3343 N N . ILE B 1 65 ? -8.969 -1.192 -21.406 1 98.69 65 ILE B N 1
ATOM 3344 C CA . ILE B 1 65 ? -9.641 -2.076 -20.469 1 98.69 65 ILE B CA 1
ATOM 3345 C C . ILE B 1 65 ? -11.016 -1.515 -20.109 1 98.69 65 ILE B C 1
ATOM 3347 O O . ILE B 1 65 ? -11.969 -2.271 -19.906 1 98.69 65 ILE B O 1
ATOM 3351 N N . GLY B 1 66 ? -11.109 -0.16 -20.016 1 98.62 66 GLY B N 1
ATOM 3352 C CA . GLY B 1 66 ? -12.398 0.466 -19.75 1 98.62 66 GLY B CA 1
ATOM 3353 C C . GLY B 1 66 ? -13.43 0.177 -20.828 1 98.62 66 GLY B C 1
ATOM 3354 O O . GLY B 1 66 ? -14.594 -0.104 -20.516 1 98.62 66 GLY B O 1
ATOM 3355 N N . LYS B 1 67 ? -13 0.235 -22.047 1 98.5 67 LYS B N 1
ATOM 3356 C CA . LYS B 1 67 ? -13.898 -0.044 -23.156 1 98.5 67 LYS B CA 1
ATOM 3357 C C . LYS B 1 67 ? -14.422 -1.478 -23.094 1 98.5 67 LYS B C 1
ATOM 3359 O O . LYS B 1 67 ? -15.609 -1.722 -23.312 1 98.5 67 LYS B O 1
ATOM 3364 N N . VAL B 1 68 ? -13.539 -2.408 -22.828 1 98.75 68 VAL B N 1
ATOM 3365 C CA . VAL B 1 68 ? -13.914 -3.814 -22.734 1 98.75 68 VAL B CA 1
ATOM 3366 C C . VAL B 1 68 ? -14.961 -4.004 -21.641 1 98.75 68 VAL B C 1
ATOM 3368 O O . VAL B 1 68 ? -15.984 -4.664 -21.859 1 98.75 68 VAL B O 1
ATOM 3371 N N . ILE B 1 69 ? -14.789 -3.414 -20.469 1 98.88 69 ILE B N 1
ATOM 3372 C CA . ILE B 1 69 ? -15.68 -3.578 -19.328 1 98.88 69 ILE B CA 1
ATOM 3373 C C . ILE B 1 69 ? -17.016 -2.881 -19.609 1 98.88 69 ILE B C 1
ATOM 3375 O O . ILE B 1 69 ? -18.078 -3.408 -19.281 1 98.88 69 ILE B O 1
ATOM 3379 N N . GLN B 1 70 ? -16.906 -1.739 -20.25 1 98.75 70 GLN B N 1
ATOM 3380 C CA . GLN B 1 70 ? -18.109 -0.976 -20.594 1 98.75 70 GLN B CA 1
ATOM 3381 C C . GLN B 1 70 ? -18.969 -1.729 -21.594 1 98.75 70 GLN B C 1
ATOM 3383 O O . GLN B 1 70 ? -20.203 -1.775 -21.453 1 98.75 70 GLN B O 1
ATOM 3388 N N . GLU B 1 71 ? -18.344 -2.312 -22.594 1 98.56 71 GLU B N 1
ATOM 3389 C CA . GLU B 1 71 ? -19.062 -2.955 -23.688 1 98.56 71 GLU B CA 1
ATOM 3390 C C . GLU B 1 71 ? -19.531 -4.352 -23.297 1 98.56 71 GLU B C 1
ATOM 3392 O O . GLU B 1 71 ? -20.656 -4.75 -23.609 1 98.56 71 GLU B O 1
ATOM 3397 N N . GLU B 1 72 ? -18.719 -5.117 -22.594 1 98.31 72 GLU B N 1
ATOM 3398 C CA . GLU B 1 72 ? -19 -6.527 -22.344 1 98.31 72 GLU B CA 1
ATOM 3399 C C . GLU B 1 72 ? -19.797 -6.715 -21.062 1 98.31 72 GLU B C 1
ATOM 3401 O O . GLU B 1 72 ? -20.547 -7.688 -20.938 1 98.31 72 GLU B O 1
ATOM 3406 N N . LYS B 1 73 ? -19.594 -5.832 -20.062 1 98.44 73 LYS B N 1
ATOM 3407 C CA . LYS B 1 73 ? -20.266 -5.891 -18.781 1 98.44 73 LYS B CA 1
ATOM 3408 C C . LYS B 1 73 ? -20.234 -7.301 -18.203 1 98.44 73 LYS B C 1
ATOM 3410 O O . LYS B 1 73 ? -21.281 -7.891 -17.922 1 98.44 73 LYS B O 1
ATOM 3415 N N . PRO B 1 74 ? -19.031 -7.84 -17.969 1 98.81 74 PRO B N 1
ATOM 3416 C CA . PRO B 1 74 ? -18.922 -9.219 -17.484 1 98.81 74 PRO B CA 1
ATOM 3417 C C . PRO B 1 74 ? -19.547 -9.414 -16.109 1 98.81 74 PRO B C 1
ATOM 3419 O O . PRO B 1 74 ? -19.609 -8.469 -15.32 1 98.81 74 PRO B O 1
ATOM 3422 N N . ASP B 1 75 ? -19.984 -10.648 -15.852 1 98.88 75 ASP B N 1
ATOM 3423 C CA . ASP B 1 75 ? -20.453 -11.008 -14.516 1 98.88 75 ASP B CA 1
ATOM 3424 C C . ASP B 1 75 ? -19.297 -11.102 -13.531 1 98.88 75 ASP B C 1
ATOM 3426 O O . ASP B 1 75 ? -19.422 -10.727 -12.367 1 98.88 75 ASP B O 1
ATOM 3430 N N . ILE B 1 76 ? -18.203 -11.641 -14.016 1 98.94 76 ILE B N 1
ATOM 3431 C CA . ILE B 1 76 ? -17.016 -11.898 -13.188 1 98.94 76 ILE B CA 1
ATOM 3432 C C . ILE B 1 76 ? -15.766 -11.453 -13.938 1 98.94 76 ILE B C 1
ATOM 3434 O O . ILE B 1 76 ? -15.633 -11.695 -15.141 1 98.94 76 ILE B O 1
ATOM 3438 N N . ILE B 1 77 ? -14.938 -10.742 -13.266 1 98.94 77 ILE B N 1
ATOM 3439 C CA . ILE B 1 77 ? -13.602 -10.438 -13.766 1 98.94 77 ILE B CA 1
ATOM 3440 C C . ILE B 1 77 ? -12.555 -11.148 -12.914 1 98.94 77 ILE B C 1
ATOM 3442 O O . ILE B 1 77 ? -12.547 -11.023 -11.688 1 98.94 77 ILE B O 1
ATOM 3446 N N . PHE B 1 78 ? -11.734 -11.992 -13.523 1 98.94 78 PHE B N 1
ATOM 3447 C CA . PHE B 1 78 ? -10.484 -12.438 -12.922 1 98.94 78 PHE B CA 1
ATOM 3448 C C . PHE B 1 78 ? -9.336 -11.516 -13.32 1 98.94 78 PHE B C 1
ATOM 3450 O O . PHE B 1 78 ? -8.938 -11.477 -14.484 1 98.94 78 PHE B O 1
ATOM 3457 N N . HIS B 1 79 ? -8.828 -10.797 -12.344 1 98.94 79 HIS B N 1
ATOM 3458 C CA . HIS B 1 79 ? -7.711 -9.906 -12.633 1 98.94 79 HIS B CA 1
ATOM 3459 C C . HIS B 1 79 ? -6.379 -10.562 -12.297 1 98.94 79 HIS B C 1
ATOM 3461 O O . HIS B 1 79 ? -5.809 -10.32 -11.234 1 98.94 79 HIS B O 1
ATOM 3467 N N . PHE B 1 80 ? -5.863 -11.25 -13.312 1 98.5 80 PHE B N 1
ATOM 3468 C CA . PHE B 1 80 ? -4.613 -11.992 -13.18 1 98.5 80 PHE B CA 1
ATOM 3469 C C . PHE B 1 80 ? -3.475 -11.266 -13.891 1 98.5 80 PHE B C 1
ATOM 3471 O O . PHE B 1 80 ? -2.314 -11.672 -13.781 1 98.5 80 PHE B O 1
ATOM 3478 N N . ALA B 1 81 ? -3.854 -10.195 -14.625 1 98 81 ALA B N 1
ATOM 3479 C CA . ALA B 1 81 ? -2.807 -9.406 -15.273 1 98 81 ALA B CA 1
ATOM 3480 C C . ALA B 1 81 ? -1.87 -8.781 -14.242 1 98 81 ALA B C 1
ATOM 3482 O O . ALA B 1 81 ? -2.324 -8.133 -13.305 1 98 81 ALA B O 1
ATOM 3483 N N . GLY B 1 82 ? -0.631 -9.039 -14.414 1 96.31 82 GLY B N 1
ATOM 3484 C CA . GLY B 1 82 ? 0.338 -8.477 -13.484 1 96.31 82 GLY B CA 1
ATOM 3485 C C . GLY B 1 82 ? 1.769 -8.859 -13.812 1 96.31 82 GLY B C 1
ATOM 3486 O O . GLY B 1 82 ? 2.01 -9.844 -14.516 1 96.31 82 GLY B O 1
ATOM 3487 N N . GLN B 1 83 ? 2.699 -7.984 -13.516 1 94.25 83 GLN B N 1
ATOM 3488 C CA . GLN B 1 83 ? 4.113 -8.336 -13.453 1 94.25 83 GLN B CA 1
ATOM 3489 C C . GLN B 1 83 ? 4.434 -9.109 -12.18 1 94.25 83 GLN B C 1
ATOM 3491 O O . GLN B 1 83 ? 4.137 -8.648 -11.07 1 94.25 83 GLN B O 1
ATOM 3496 N N . VAL B 1 84 ? 4.996 -10.359 -12.281 1 91.06 84 VAL B N 1
ATOM 3497 C CA . VAL B 1 84 ? 5.031 -11.25 -11.125 1 91.06 84 VAL B CA 1
ATOM 3498 C C . VAL B 1 84 ? 6.48 -11.555 -10.75 1 91.06 84 VAL B C 1
ATOM 3500 O O . VAL B 1 84 ? 6.75 -12.109 -9.68 1 91.06 84 VAL B O 1
ATOM 3503 N N . ALA B 1 85 ? 7.418 -11.195 -11.594 1 88.25 85 ALA B N 1
ATOM 3504 C CA . ALA B 1 85 ? 8.812 -11.531 -11.344 1 88.25 85 ALA B CA 1
ATOM 3505 C C . ALA B 1 85 ? 9.477 -10.477 -10.453 1 88.25 85 ALA B C 1
ATOM 3507 O O . ALA B 1 85 ? 9.523 -9.297 -10.812 1 88.25 85 ALA B O 1
ATOM 3508 N N . MET B 1 86 ? 10.023 -10.953 -9.352 1 87.88 86 MET B N 1
ATOM 3509 C CA . MET B 1 86 ? 10.703 -10.062 -8.422 1 87.88 86 MET B CA 1
ATOM 3510 C C . MET B 1 86 ? 11.891 -9.375 -9.094 1 87.88 86 MET B C 1
ATOM 3512 O O . MET B 1 86 ? 12.086 -8.172 -8.938 1 87.88 86 MET B O 1
ATOM 3516 N N . THR B 1 87 ? 12.664 -10.133 -9.836 1 88 87 THR B N 1
ATOM 3517 C CA . THR B 1 87 ? 13.859 -9.602 -10.484 1 88 87 THR B CA 1
ATOM 3518 C C . THR B 1 87 ? 13.484 -8.492 -11.477 1 88 87 THR B C 1
ATOM 3520 O O . THR B 1 87 ? 14.164 -7.465 -11.539 1 88 87 THR B O 1
ATOM 3523 N N . THR B 1 88 ? 12.383 -8.742 -12.172 1 91.5 88 THR B N 1
ATOM 3524 C CA . THR B 1 88 ? 11.906 -7.734 -13.117 1 91.5 88 THR B CA 1
ATOM 3525 C C . THR B 1 88 ? 11.445 -6.477 -12.383 1 91.5 88 THR B C 1
ATOM 3527 O O . THR B 1 88 ? 11.648 -5.363 -12.867 1 91.5 88 THR B O 1
ATOM 3530 N N . SER B 1 89 ? 10.844 -6.637 -11.242 1 94.62 89 SER B N 1
ATOM 3531 C CA . SER B 1 89 ? 10.352 -5.492 -10.477 1 94.62 89 SER B CA 1
ATOM 3532 C C . SER B 1 89 ? 11.508 -4.621 -9.992 1 94.62 89 SER B C 1
ATOM 3534 O O . SER B 1 89 ? 11.352 -3.408 -9.844 1 94.62 89 SER B O 1
ATOM 3536 N N . ILE B 1 90 ? 12.656 -5.211 -9.703 1 94.25 90 ILE B N 1
ATOM 3537 C CA . ILE B 1 90 ? 13.836 -4.484 -9.242 1 94.25 90 ILE B CA 1
ATOM 3538 C C . ILE B 1 90 ? 14.523 -3.803 -10.43 1 94.25 90 ILE B C 1
ATOM 3540 O O . ILE B 1 90 ? 14.961 -2.654 -10.32 1 94.25 90 ILE B O 1
ATOM 3544 N N . GLU B 1 91 ? 14.547 -4.52 -11.578 1 95.25 91 GLU B N 1
ATOM 3545 C CA . GLU B 1 91 ? 15.195 -3.992 -12.773 1 95.25 91 GLU B CA 1
ATOM 3546 C C . GLU B 1 91 ? 14.414 -2.812 -13.352 1 95.25 91 GLU B C 1
ATOM 3548 O O . GLU B 1 91 ? 15.008 -1.863 -13.867 1 95.25 91 GLU B O 1
ATOM 3553 N N . ASN B 1 92 ? 13.133 -2.883 -13.297 1 97.25 92 ASN B N 1
ATOM 3554 C CA . ASN B 1 92 ? 12.25 -1.85 -13.82 1 97.25 92 ASN B CA 1
ATOM 3555 C C . ASN B 1 92 ? 11.055 -1.618 -12.906 1 97.25 92 ASN B C 1
ATOM 3557 O O . ASN B 1 92 ? 9.914 -1.93 -13.273 1 97.25 92 ASN B O 1
ATOM 3561 N N . PRO B 1 93 ? 11.297 -0.906 -11.789 1 97.94 93 PRO B N 1
ATOM 3562 C CA . PRO B 1 93 ? 10.234 -0.729 -10.805 1 97.94 93 PRO B CA 1
ATOM 3563 C C . PRO B 1 93 ? 9.078 0.119 -11.328 1 97.94 93 PRO B C 1
ATOM 3565 O O . PRO B 1 93 ? 7.934 -0.049 -10.891 1 97.94 93 PRO B O 1
ATOM 3568 N N . TYR B 1 94 ? 9.352 0.993 -12.266 1 98.25 94 TYR B N 1
ATOM 3569 C CA . TYR B 1 94 ? 8.305 1.841 -12.812 1 98.25 94 TYR B CA 1
ATOM 3570 C C . TYR B 1 94 ? 7.305 1.021 -13.625 1 98.25 94 TYR B C 1
ATOM 3572 O O . TYR B 1 94 ? 6.094 1.215 -13.508 1 98.25 94 TYR B O 1
ATOM 3580 N N . MET B 1 95 ? 7.832 0.139 -14.469 1 97.88 95 MET B N 1
ATOM 3581 C CA . MET B 1 95 ? 6.953 -0.748 -15.227 1 97.88 95 MET B CA 1
ATOM 3582 C C . MET B 1 95 ? 6.141 -1.636 -14.289 1 97.88 95 MET B C 1
ATOM 3584 O O . MET B 1 95 ? 4.949 -1.864 -14.523 1 97.88 95 MET B O 1
ATOM 3588 N N . ASP B 1 96 ? 6.809 -2.154 -13.297 1 98.19 96 ASP B N 1
ATOM 3589 C CA . ASP B 1 96 ? 6.133 -2.969 -12.289 1 98.19 96 ASP B CA 1
ATOM 3590 C C . ASP B 1 96 ? 4.965 -2.209 -11.664 1 98.19 96 ASP B C 1
ATOM 3592 O O . ASP B 1 96 ? 3.855 -2.742 -11.562 1 98.19 96 ASP B O 1
ATOM 3596 N N . PHE B 1 97 ? 5.18 -0.96 -11.289 1 98.75 97 PHE B N 1
ATOM 3597 C CA . PHE B 1 97 ? 4.176 -0.061 -10.734 1 98.75 97 PHE B CA 1
ATOM 3598 C C . PHE B 1 97 ? 3.031 0.144 -11.727 1 98.75 97 PHE B C 1
ATOM 3600 O O . PHE B 1 97 ? 1.861 0.007 -11.367 1 98.75 97 PHE B O 1
ATOM 3607 N N . GLU B 1 98 ? 3.305 0.443 -12.938 1 98.69 98 GLU B N 1
ATOM 3608 C CA . GLU B 1 98 ? 2.277 0.732 -13.938 1 98.69 98 GLU B CA 1
ATOM 3609 C C . GLU B 1 98 ? 1.363 -0.47 -14.148 1 98.69 98 GLU B C 1
ATOM 3611 O O . GLU B 1 98 ? 0.14 -0.325 -14.203 1 98.69 98 GLU B O 1
ATOM 3616 N N . ILE B 1 99 ? 1.951 -1.606 -14.219 1 98.62 99 ILE B N 1
ATOM 3617 C CA . ILE B 1 99 ? 1.18 -2.805 -14.531 1 98.62 99 ILE B CA 1
ATOM 3618 C C . ILE B 1 99 ? 0.33 -3.197 -13.32 1 98.62 99 ILE B C 1
ATOM 3620 O O . ILE B 1 99 ? -0.882 -3.389 -13.445 1 98.62 99 ILE B O 1
ATOM 3624 N N . ASN B 1 100 ? 0.927 -3.262 -12.18 1 98.81 100 ASN B N 1
ATOM 3625 C CA . ASN B 1 100 ? 0.267 -3.895 -11.039 1 98.81 100 ASN B CA 1
ATOM 3626 C C . ASN B 1 100 ? -0.635 -2.912 -10.297 1 98.81 100 ASN B C 1
ATOM 3628 O O . ASN B 1 100 ? -1.726 -3.277 -9.852 1 98.81 100 ASN B O 1
ATOM 3632 N N . VAL B 1 101 ? -0.166 -1.646 -10.125 1 98.88 101 VAL B N 1
ATOM 3633 C CA . VAL B 1 101 ? -0.971 -0.688 -9.375 1 98.88 101 VAL B CA 1
ATOM 3634 C C . VAL B 1 101 ? -1.916 0.047 -10.328 1 98.88 101 VAL B C 1
ATOM 3636 O O . VAL B 1 101 ? -3.139 -0.081 -10.219 1 98.88 101 VAL B O 1
ATOM 3639 N N . LYS B 1 102 ? -1.31 0.767 -11.289 1 98.81 102 LYS B N 1
ATOM 3640 C CA . LYS B 1 102 ? -2.125 1.549 -12.219 1 98.81 102 LYS B CA 1
ATOM 3641 C C . LYS B 1 102 ? -3.105 0.658 -12.969 1 98.81 102 LYS B C 1
ATOM 3643 O O . LYS B 1 102 ? -4.281 1.003 -13.117 1 98.81 102 LYS B O 1
ATOM 3648 N N . GLY B 1 103 ? -2.629 -0.496 -13.453 1 98.88 103 GLY B N 1
ATOM 3649 C CA . GLY B 1 103 ? -3.506 -1.431 -14.141 1 98.88 103 GLY B CA 1
ATOM 3650 C C . GLY B 1 103 ? -4.695 -1.858 -13.297 1 98.88 103 GLY B C 1
ATOM 3651 O O . GLY B 1 103 ? -5.816 -1.939 -13.805 1 98.88 103 GLY B O 1
ATOM 3652 N N . THR B 1 104 ? -4.465 -2.135 -12.016 1 98.88 104 THR B N 1
ATOM 3653 C CA . THR B 1 104 ? -5.531 -2.545 -11.109 1 98.88 104 THR B CA 1
ATOM 3654 C C . THR B 1 104 ? -6.527 -1.409 -10.891 1 98.88 104 THR B C 1
ATOM 3656 O O . THR B 1 104 ? -7.738 -1.626 -10.914 1 98.88 104 THR B O 1
ATOM 3659 N N . ILE B 1 105 ? -6.027 -0.186 -10.711 1 98.88 105 ILE B N 1
ATOM 3660 C CA . ILE B 1 105 ? -6.898 0.962 -10.492 1 98.88 105 ILE B CA 1
ATOM 3661 C C . ILE B 1 105 ? -7.746 1.213 -11.742 1 98.88 105 ILE B C 1
ATOM 3663 O O . ILE B 1 105 ? -8.922 1.562 -11.641 1 98.88 105 ILE B O 1
ATOM 3667 N N . ASN B 1 106 ? -7.125 1.03 -12.93 1 98.88 106 ASN B N 1
ATOM 3668 C CA . ASN B 1 106 ? -7.879 1.15 -14.18 1 98.88 106 ASN B CA 1
ATOM 3669 C C . ASN B 1 106 ? -9.055 0.175 -14.219 1 98.88 106 ASN B C 1
ATOM 3671 O O . ASN B 1 106 ? -10.156 0.54 -14.633 1 98.88 106 ASN B O 1
ATOM 3675 N N . VAL B 1 107 ? -8.82 -1.038 -13.789 1 98.94 107 VAL B N 1
ATOM 3676 C CA . VAL B 1 107 ? -9.867 -2.051 -13.766 1 98.94 107 VAL B CA 1
ATOM 3677 C C . VAL B 1 107 ? -10.945 -1.655 -12.75 1 98.94 107 VAL B C 1
ATOM 3679 O O . VAL B 1 107 ? -12.133 -1.663 -13.07 1 98.94 107 VAL B O 1
ATOM 3682 N N . LEU B 1 108 ? -10.523 -1.27 -11.555 1 98.94 108 LEU B N 1
ATOM 3683 C CA . LEU B 1 108 ? -11.445 -0.928 -10.477 1 98.94 108 LEU B CA 1
ATOM 3684 C C . LEU B 1 108 ? -12.312 0.268 -10.859 1 98.94 108 LEU B C 1
ATOM 3686 O O . LEU B 1 108 ? -13.531 0.242 -10.672 1 98.94 108 LEU B O 1
ATOM 3690 N N . GLU B 1 109 ? -11.672 1.294 -11.375 1 98.81 109 GLU B N 1
ATOM 3691 C CA . GLU B 1 109 ? -12.406 2.49 -11.773 1 98.81 109 GLU B CA 1
ATOM 3692 C C . GLU B 1 109 ? -13.383 2.186 -12.906 1 98.81 109 GLU B C 1
ATOM 3694 O O . GLU B 1 109 ? -14.492 2.725 -12.945 1 98.81 109 GLU B O 1
ATOM 3699 N N . SER B 1 110 ? -12.945 1.347 -13.867 1 98.88 110 SER B N 1
ATOM 3700 C CA . SER B 1 110 ? -13.82 0.957 -14.969 1 98.88 110 SER B CA 1
ATOM 3701 C C . SER B 1 110 ? -15.031 0.187 -14.461 1 98.88 110 SER B C 1
ATOM 3703 O O . SER B 1 110 ? -16.156 0.428 -14.906 1 98.88 110 SER B O 1
ATOM 3705 N N . VAL B 1 111 ? -14.836 -0.715 -13.516 1 98.94 111 VAL B N 1
ATOM 3706 C CA . VAL B 1 111 ? -15.938 -1.481 -12.938 1 98.94 111 VAL B CA 1
ATOM 3707 C C . VAL B 1 111 ? -16.875 -0.546 -12.18 1 98.94 111 VAL B C 1
ATOM 3709 O O . VAL B 1 111 ? -18.094 -0.621 -12.344 1 98.94 111 VAL B O 1
ATOM 3712 N N . ARG B 1 112 ? -16.312 0.314 -11.336 1 98.69 112 ARG B N 1
ATOM 3713 C CA . ARG B 1 112 ? -17.094 1.263 -10.562 1 98.69 112 ARG B CA 1
ATOM 3714 C C . ARG B 1 112 ? -18 2.092 -11.469 1 98.69 112 ARG B C 1
ATOM 3716 O O . ARG B 1 112 ? -19.172 2.311 -11.156 1 98.69 112 ARG B O 1
ATOM 3723 N N . LYS B 1 113 ? -17.484 2.459 -12.617 1 98.25 113 LYS B N 1
ATOM 3724 C CA . LYS B 1 113 ? -18.172 3.391 -13.508 1 98.25 113 LYS B CA 1
ATOM 3725 C C . LYS B 1 113 ? -19.172 2.658 -14.406 1 98.25 113 LYS B C 1
ATOM 3727 O O . LYS B 1 113 ? -20.266 3.148 -14.656 1 98.25 113 LYS B O 1
ATOM 3732 N N . TYR B 1 114 ? -18.766 1.449 -14.891 1 98.56 114 TYR B N 1
ATOM 3733 C CA . TYR B 1 114 ? -19.5 0.903 -16.031 1 98.56 114 TYR B CA 1
ATOM 3734 C C . TYR B 1 114 ? -20.219 -0.392 -15.648 1 98.56 114 TYR B C 1
ATOM 3736 O O . TYR B 1 114 ? -21.141 -0.818 -16.328 1 98.56 114 TYR B O 1
ATOM 3744 N N . SER B 1 115 ? -19.766 -1.069 -14.594 1 98.5 115 SER B N 1
ATOM 3745 C CA . SER B 1 115 ? -20.312 -2.379 -14.258 1 98.5 115 SER B CA 1
ATOM 3746 C C . SER B 1 115 ? -20.172 -2.67 -12.766 1 98.5 115 SER B C 1
ATOM 3748 O O . SER B 1 115 ? -19.547 -3.658 -12.375 1 98.5 115 SER B O 1
ATOM 3750 N N . PRO B 1 116 ? -20.844 -1.906 -11.898 1 98.25 116 PRO B N 1
ATOM 3751 C CA . PRO B 1 116 ? -20.609 -1.984 -10.453 1 98.25 116 PRO B CA 1
ATOM 3752 C C . PRO B 1 116 ? -21.078 -3.311 -9.852 1 98.25 116 PRO B C 1
ATOM 3754 O O . PRO B 1 116 ? -20.703 -3.641 -8.719 1 98.25 116 PRO B O 1
ATOM 3757 N N . GLU B 1 117 ? -21.828 -4.109 -10.578 1 98.19 117 GLU B N 1
ATOM 3758 C CA . GLU B 1 117 ? -22.328 -5.383 -10.055 1 98.19 117 GLU B CA 1
ATOM 3759 C C . GLU B 1 117 ? -21.328 -6.512 -10.328 1 98.19 117 GLU B C 1
ATOM 3761 O O . GLU B 1 117 ? -21.469 -7.609 -9.781 1 98.19 117 GLU B O 1
ATOM 3766 N N . THR B 1 118 ? -20.344 -6.309 -11.18 1 98.88 118 THR B N 1
ATOM 3767 C CA . THR B 1 118 ? -19.359 -7.309 -11.547 1 98.88 118 THR B CA 1
ATOM 3768 C C . THR B 1 118 ? -18.547 -7.738 -10.328 1 98.88 118 THR B C 1
ATOM 3770 O O . THR B 1 118 ? -18.094 -6.898 -9.555 1 98.88 118 THR B O 1
ATOM 3773 N N . ILE B 1 119 ? -18.391 -9.094 -10.109 1 98.94 119 ILE B N 1
ATOM 3774 C CA . ILE B 1 119 ? -17.453 -9.617 -9.117 1 98.94 119 ILE B CA 1
ATOM 3775 C C . ILE B 1 119 ? -16.031 -9.547 -9.656 1 98.94 119 ILE B C 1
ATOM 3777 O O . ILE B 1 119 ? -15.773 -9.953 -10.797 1 98.94 119 ILE B O 1
ATOM 3781 N N . VAL B 1 120 ? -15.141 -8.938 -8.891 1 98.94 120 VAL B N 1
ATOM 3782 C CA . VAL B 1 120 ? -13.742 -8.836 -9.305 1 98.94 120 VAL B CA 1
ATOM 3783 C C . VAL B 1 120 ? -12.859 -9.672 -8.383 1 98.94 120 VAL B C 1
ATOM 3785 O O . VAL B 1 120 ? -12.734 -9.367 -7.191 1 98.94 120 VAL B O 1
ATOM 3788 N N . CYS B 1 121 ? -12.234 -10.727 -8.914 1 98.94 121 CYS B N 1
ATOM 3789 C CA . CYS B 1 121 ? -11.289 -11.57 -8.188 1 98.94 121 CYS B CA 1
ATOM 3790 C C . CYS B 1 121 ? -9.852 -11.156 -8.5 1 98.94 121 CYS B C 1
ATOM 3792 O O . CYS B 1 121 ? -9.445 -11.148 -9.664 1 98.94 121 CYS B O 1
ATOM 3794 N N . PHE B 1 122 ? -9.094 -10.875 -7.445 1 98.94 122 PHE B N 1
ATOM 3795 C CA . PHE B 1 122 ? -7.746 -10.352 -7.629 1 98.94 122 PHE B CA 1
ATOM 3796 C C . PHE B 1 122 ? -6.707 -11.344 -7.125 1 98.94 122 PHE B C 1
ATOM 3798 O O . PHE B 1 122 ? -6.816 -11.852 -6.004 1 98.94 122 PHE B O 1
ATOM 3805 N N . SER B 1 123 ? -5.73 -11.594 -7.988 1 98.62 123 SER B N 1
ATOM 3806 C CA . SER B 1 123 ? -4.59 -12.422 -7.613 1 98.62 123 SER B CA 1
ATOM 3807 C C . SER B 1 123 ? -3.506 -11.594 -6.934 1 98.62 123 SER B C 1
ATOM 3809 O O . SER B 1 123 ? -2.732 -10.906 -7.602 1 98.62 123 SER B O 1
ATOM 3811 N N . SER B 1 124 ? -3.445 -11.648 -5.676 1 98.44 124 SER B N 1
ATOM 3812 C CA . SER B 1 124 ? -2.404 -11 -4.887 1 98.44 124 SER B CA 1
ATOM 3813 C C . SER B 1 124 ? -1.3 -11.984 -4.512 1 98.44 124 SER B C 1
ATOM 3815 O O . SER B 1 124 ? -1.062 -12.961 -5.223 1 98.44 124 SER B O 1
ATOM 3817 N N . THR B 1 125 ? -0.49 -11.633 -3.525 1 97.44 125 THR B N 1
ATOM 3818 C CA . THR B 1 125 ? 0.704 -12.414 -3.223 1 97.44 125 THR B CA 1
ATOM 3819 C C . THR B 1 125 ? 0.999 -12.398 -1.726 1 97.44 125 THR B C 1
ATOM 3821 O O . THR B 1 125 ? 0.586 -11.477 -1.019 1 97.44 125 THR B O 1
ATOM 3824 N N . ASN B 1 126 ? 1.73 -13.406 -1.311 1 96.12 126 ASN B N 1
ATOM 3825 C CA . ASN B 1 126 ? 2.199 -13.461 0.07 1 96.12 126 ASN B CA 1
ATOM 3826 C C . ASN B 1 126 ? 3.289 -12.422 0.33 1 96.12 126 ASN B C 1
ATOM 3828 O O . ASN B 1 126 ? 3.605 -12.125 1.483 1 96.12 126 ASN B O 1
ATOM 3832 N N . LYS B 1 127 ? 3.814 -11.805 -0.695 1 94.69 127 LYS B N 1
ATOM 3833 C CA . LYS B 1 127 ? 4.902 -10.836 -0.549 1 94.69 127 LYS B CA 1
ATOM 3834 C C . LYS B 1 127 ? 4.406 -9.547 0.102 1 94.69 127 LYS B C 1
ATOM 3836 O O . LYS B 1 127 ? 5.207 -8.719 0.532 1 94.69 127 LYS B O 1
ATOM 3841 N N . VAL B 1 128 ? 3.076 -9.438 0.328 1 97.19 128 VAL B N 1
ATOM 3842 C CA . VAL B 1 128 ? 2.506 -8.273 1.007 1 97.19 128 VAL B CA 1
ATOM 3843 C C . VAL B 1 128 ? 2.887 -8.305 2.484 1 97.19 128 VAL B C 1
ATOM 3845 O O . VAL B 1 128 ? 2.791 -7.285 3.176 1 97.19 128 VAL B O 1
ATOM 3848 N N . TYR B 1 129 ? 3.389 -9.492 2.963 1 96.44 129 TYR B N 1
ATOM 3849 C CA . TYR B 1 129 ? 3.707 -9.656 4.379 1 96.44 129 TYR B CA 1
ATOM 3850 C C . TYR B 1 129 ? 5.18 -9.375 4.641 1 96.44 129 TYR B C 1
ATOM 3852 O O . TYR B 1 129 ? 5.625 -9.383 5.793 1 96.44 129 TYR B O 1
ATOM 3860 N N . GLY B 1 130 ? 5.941 -9.156 3.615 1 94.12 130 GLY B N 1
ATOM 3861 C CA . GLY B 1 130 ? 7.352 -8.859 3.787 1 94.12 130 GLY B CA 1
ATOM 3862 C C . GLY B 1 130 ? 8.188 -10.078 4.105 1 94.12 130 GLY B C 1
ATOM 3863 O O . GLY B 1 130 ? 7.848 -11.195 3.709 1 94.12 130 GLY B O 1
ATOM 3864 N N . ASP B 1 131 ? 9.344 -9.898 4.727 1 90.69 131 ASP B N 1
ATOM 3865 C CA . ASP B 1 131 ? 10.297 -10.977 4.91 1 90.69 131 ASP B CA 1
ATOM 3866 C C . ASP B 1 131 ? 10.047 -11.719 6.219 1 90.69 131 ASP B C 1
ATOM 3868 O O . ASP B 1 131 ? 10.664 -12.758 6.484 1 90.69 131 ASP B O 1
ATOM 3872 N N . LEU B 1 132 ? 9.133 -11.188 7.074 1 92.19 132 LEU B N 1
ATOM 3873 C CA . LEU B 1 132 ? 8.719 -11.836 8.312 1 92.19 132 LEU B CA 1
ATOM 3874 C C . LEU B 1 132 ? 9.906 -12.039 9.25 1 92.19 132 LEU B C 1
ATOM 3876 O O . LEU B 1 132 ? 9.914 -12.969 10.055 1 92.19 132 LEU B O 1
ATOM 3880 N N . LYS B 1 133 ? 10.898 -11.18 9.141 1 86.88 133 LYS B N 1
ATOM 3881 C CA . LYS B 1 133 ? 12.141 -11.344 9.883 1 86.88 133 LYS B CA 1
ATOM 3882 C C . LYS B 1 133 ? 11.922 -11.148 11.375 1 86.88 133 LYS B C 1
ATOM 3884 O O . LYS B 1 133 ? 12.734 -11.594 12.195 1 86.88 133 LYS B O 1
ATOM 3889 N N . TYR B 1 134 ? 10.852 -10.523 11.68 1 85.62 134 TYR B N 1
ATOM 3890 C CA . TYR B 1 134 ? 10.57 -10.266 13.086 1 85.62 134 TYR B CA 1
ATOM 3891 C C . TYR B 1 134 ? 10.094 -11.523 13.789 1 85.62 134 TYR B C 1
ATOM 3893 O O . TYR B 1 134 ? 10.008 -11.562 15.016 1 85.62 134 TYR B O 1
ATOM 3901 N N . LEU B 1 135 ? 9.875 -12.562 13.047 1 89.81 135 LEU B N 1
ATOM 3902 C CA . LEU B 1 135 ? 9.391 -13.812 13.625 1 89.81 135 LEU B CA 1
ATOM 3903 C C . LEU B 1 135 ? 10.547 -14.781 13.883 1 89.81 135 LEU B C 1
ATOM 3905 O O . LEU B 1 135 ? 11.625 -14.633 13.297 1 89.81 135 LEU B O 1
ATOM 3909 N N . ASN B 1 136 ? 10.289 -15.734 14.758 1 90.62 136 ASN B N 1
ATOM 3910 C CA . ASN B 1 136 ? 11.289 -16.719 15.125 1 90.62 136 ASN B CA 1
ATOM 3911 C C . ASN B 1 136 ? 11.156 -18 14.305 1 90.62 136 ASN B C 1
ATOM 3913 O O . ASN B 1 136 ? 10.086 -18.609 14.289 1 90.62 136 ASN B O 1
ATOM 3917 N N . PHE B 1 137 ? 12.273 -18.297 13.648 1 94.56 137 PHE B N 1
ATOM 3918 C CA . PHE B 1 137 ? 12.297 -19.516 12.859 1 94.56 137 PHE B CA 1
ATOM 3919 C C . PHE B 1 137 ? 13.352 -20.484 13.375 1 94.56 137 PHE B C 1
ATOM 3921 O O . PHE B 1 137 ? 14.453 -20.062 13.75 1 94.56 137 PHE B O 1
ATOM 3928 N N . GLU B 1 138 ? 12.969 -21.719 13.492 1 96.62 138 GLU B N 1
ATOM 3929 C CA . GLU B 1 138 ? 13.898 -22.766 13.883 1 96.62 138 GLU B CA 1
ATOM 3930 C C . GLU B 1 138 ? 14.43 -23.516 12.664 1 96.62 138 GLU B C 1
ATOM 3932 O O . GLU B 1 138 ? 13.664 -23.875 11.766 1 96.62 138 GLU B O 1
ATOM 3937 N N . GLU B 1 139 ? 15.742 -23.625 12.641 1 97.12 139 GLU B N 1
ATOM 3938 C CA . GLU B 1 139 ? 16.359 -24.375 11.562 1 97.12 139 GLU B CA 1
ATOM 3939 C C . GLU B 1 139 ? 16.406 -25.875 11.891 1 97.12 139 GLU B C 1
ATOM 3941 O O . GLU B 1 139 ? 17.031 -26.281 12.875 1 97.12 139 GLU B O 1
ATOM 3946 N N . LYS B 1 140 ? 15.781 -26.688 11.188 1 97.38 140 LYS B N 1
ATOM 3947 C CA . LYS B 1 140 ? 15.836 -28.141 11.297 1 97.38 140 LYS B CA 1
ATOM 3948 C C . LYS B 1 140 ? 16.734 -28.75 10.219 1 97.38 140 LYS B C 1
ATOM 3950 O O . LYS B 1 140 ? 17.484 -28.031 9.562 1 97.38 140 LYS B O 1
ATOM 3955 N N . ASN B 1 141 ? 16.75 -30 10.094 1 97.5 141 ASN B N 1
ATOM 3956 C CA . ASN B 1 141 ? 17.656 -30.688 9.188 1 97.5 141 ASN B CA 1
ATOM 3957 C C . ASN B 1 141 ? 17.406 -30.297 7.734 1 97.5 141 ASN B C 1
ATOM 3959 O O . ASN B 1 141 ? 18.344 -29.969 7.004 1 97.5 141 ASN B O 1
ATOM 3963 N N . LEU B 1 142 ? 16.141 -30.203 7.336 1 98.06 142 LEU B N 1
ATOM 3964 C CA . LEU B 1 142 ? 15.852 -30.031 5.914 1 98.06 142 LEU B CA 1
ATOM 3965 C C . LEU B 1 142 ? 15 -28.797 5.676 1 98.06 142 LEU B C 1
ATOM 3967 O O . LEU B 1 142 ? 14.734 -28.438 4.527 1 98.06 142 LEU B O 1
ATOM 3971 N N . ARG B 1 143 ? 14.508 -28.188 6.762 1 98.25 143 ARG B N 1
ATOM 3972 C CA . ARG B 1 143 ? 13.578 -27.078 6.562 1 98.25 143 ARG B CA 1
ATOM 3973 C C . ARG B 1 143 ? 13.609 -26.125 7.758 1 98.25 143 ARG B C 1
ATOM 3975 O O . ARG B 1 143 ? 14.016 -26.516 8.852 1 98.25 143 ARG B O 1
ATOM 3982 N N . TYR B 1 144 ? 13.219 -24.875 7.551 1 97.62 144 TYR B N 1
ATOM 3983 C CA . TYR B 1 144 ? 12.883 -23.969 8.648 1 97.62 144 TYR B CA 1
ATOM 3984 C C . TYR B 1 144 ? 11.461 -24.203 9.133 1 97.62 144 TYR B C 1
ATOM 3986 O O . TYR B 1 144 ? 10.602 -24.656 8.367 1 97.62 144 TYR B O 1
ATOM 3994 N N . VAL B 1 145 ? 11.242 -24 10.367 1 96.56 145 VAL B N 1
ATOM 3995 C CA . VAL B 1 145 ? 9.914 -24.078 10.953 1 96.56 145 VAL B CA 1
ATOM 3996 C C . VAL B 1 145 ? 9.609 -22.812 11.734 1 96.56 145 VAL B C 1
ATOM 3998 O O . VAL B 1 145 ? 10.484 -22.266 12.414 1 96.56 145 VAL B O 1
ATOM 4001 N N . SER B 1 146 ? 8.414 -22.312 11.539 1 94.69 146 SER B N 1
ATOM 4002 C CA . SER B 1 146 ? 7.973 -21.203 12.359 1 94.69 146 SER B CA 1
ATOM 4003 C C . SER B 1 146 ? 7.348 -21.672 13.664 1 94.69 146 SER B C 1
ATOM 4005 O O . SER B 1 146 ? 6.273 -22.281 13.656 1 94.69 146 SER B O 1
ATOM 4007 N N . LYS B 1 147 ? 7.973 -21.266 14.789 1 91.44 147 LYS B N 1
ATOM 4008 C CA . LYS B 1 147 ? 7.469 -21.703 16.094 1 91.44 147 LYS B CA 1
ATOM 4009 C C . LYS B 1 147 ? 6.168 -20.984 16.438 1 91.44 147 LYS B C 1
ATOM 4011 O O . LYS B 1 147 ? 5.258 -21.594 17.016 1 91.44 147 LYS B O 1
ATOM 4016 N N . ASP B 1 148 ? 6.031 -19.797 16.062 1 90.62 148 ASP B N 1
ATOM 4017 C CA . ASP B 1 148 ? 4.906 -18.953 16.438 1 90.62 148 ASP B CA 1
ATOM 4018 C C . ASP B 1 148 ? 3.686 -19.219 15.562 1 90.62 148 ASP B C 1
ATOM 4020 O O . ASP B 1 148 ? 2.553 -18.953 15.961 1 90.62 148 ASP B O 1
ATOM 4024 N N . TYR B 1 149 ? 3.893 -19.812 14.383 1 95 149 TYR B N 1
ATOM 4025 C CA . TYR B 1 149 ? 2.816 -20.078 13.438 1 95 149 TYR B CA 1
ATOM 4026 C C . TYR B 1 149 ? 2.912 -21.484 12.883 1 95 149 TYR B C 1
ATOM 4028 O O . TYR B 1 149 ? 3.119 -21.688 11.68 1 95 149 TYR B O 1
ATOM 4036 N N . PRO B 1 150 ? 2.697 -22.438 13.711 1 92.38 150 PRO B N 1
ATOM 4037 C CA . PRO B 1 150 ? 2.883 -23.844 13.305 1 92.38 150 PRO B CA 1
ATOM 4038 C C . PRO B 1 150 ? 1.931 -24.266 12.195 1 92.38 150 PRO B C 1
ATOM 4040 O O . PRO B 1 150 ? 2.217 -25.219 11.461 1 92.38 150 PRO B O 1
ATOM 4043 N N . ASN B 1 151 ? 0.822 -23.594 12.086 1 94.94 151 ASN B N 1
ATOM 4044 C CA . ASN B 1 151 ? -0.158 -23.953 11.062 1 94.94 151 ASN B CA 1
ATOM 4045 C C . ASN B 1 151 ? -0.123 -22.984 9.883 1 94.94 151 ASN B C 1
ATOM 4047 O O . ASN B 1 151 ? -1.053 -22.969 9.07 1 94.94 151 ASN B O 1
ATOM 4051 N N . GLY B 1 152 ? 0.922 -22.203 9.781 1 97.38 152 GLY B N 1
ATOM 4052 C CA . GLY B 1 152 ? 1.034 -21.234 8.703 1 97.38 152 GLY B CA 1
ATOM 4053 C C . GLY B 1 152 ? 0.595 -19.828 9.117 1 97.38 152 GLY B C 1
ATOM 4054 O O . GLY B 1 152 ? 0.253 -19.609 10.273 1 97.38 152 GLY B O 1
ATOM 4055 N N . PHE B 1 153 ? 0.678 -18.938 8.234 1 97.88 153 PHE B N 1
ATOM 4056 C CA . PHE B 1 153 ? 0.414 -17.531 8.477 1 97.88 153 PHE B CA 1
ATOM 4057 C C . PHE B 1 153 ? -0.985 -17.156 8.008 1 97.88 153 PHE B C 1
ATOM 4059 O O . PHE B 1 153 ? -1.35 -17.406 6.859 1 97.88 153 PHE B O 1
ATOM 4066 N N . ASP B 1 154 ? -1.762 -16.547 8.883 1 97.81 154 ASP B N 1
ATOM 4067 C CA . ASP B 1 154 ? -3.115 -16.141 8.523 1 97.81 154 ASP B CA 1
ATOM 4068 C C . ASP B 1 154 ? -3.154 -14.68 8.094 1 97.81 154 ASP B C 1
ATOM 4070 O O . ASP B 1 154 ? -2.109 -14.039 7.949 1 97.81 154 ASP B O 1
ATOM 4074 N N . GLU B 1 155 ? -4.34 -14.18 7.785 1 97.62 155 GLU B N 1
ATOM 4075 C CA . GLU B 1 155 ? -4.5 -12.875 7.156 1 97.62 155 GLU B CA 1
ATOM 4076 C C . GLU B 1 155 ? -4.309 -11.742 8.164 1 97.62 155 GLU B C 1
ATOM 4078 O O . GLU B 1 155 ? -4.293 -10.57 7.793 1 97.62 155 GLU B O 1
ATOM 4083 N N . THR B 1 156 ? -4.047 -12.07 9.461 1 94.06 156 THR B N 1
ATOM 4084 C CA . THR B 1 156 ? -3.885 -11.039 10.477 1 94.06 156 THR B CA 1
ATOM 4085 C C . THR B 1 156 ? -2.428 -10.602 10.57 1 94.06 156 THR B C 1
ATOM 4087 O O . THR B 1 156 ? -2.111 -9.633 11.266 1 94.06 156 THR B O 1
ATOM 4090 N N . ILE B 1 157 ? -1.555 -11.328 9.828 1 95 157 ILE B N 1
ATOM 4091 C CA . ILE B 1 157 ? -0.144 -10.953 9.812 1 95 157 ILE B CA 1
ATOM 4092 C C . ILE B 1 157 ? 0.006 -9.523 9.312 1 95 157 ILE B C 1
ATOM 4094 O O . ILE B 1 157 ? -0.662 -9.117 8.352 1 95 157 ILE B O 1
ATOM 4098 N N . SER B 1 158 ? 0.886 -8.781 9.977 1 93.81 158 SER B N 1
ATOM 4099 C CA . SER B 1 158 ? 1.102 -7.383 9.617 1 93.81 158 SER B CA 1
ATOM 4100 C C . SER B 1 158 ? 1.642 -7.254 8.195 1 93.81 158 SER B C 1
ATOM 4102 O O . SER B 1 158 ? 2.482 -8.047 7.77 1 93.81 158 SER B O 1
ATOM 4104 N N . LEU B 1 159 ? 1.14 -6.238 7.516 1 96.75 159 LEU B N 1
ATOM 4105 C CA . LEU B 1 159 ? 1.606 -5.973 6.156 1 96.75 159 LEU B CA 1
ATOM 4106 C C . LEU B 1 159 ? 2.941 -5.238 6.176 1 96.75 159 LEU B C 1
ATOM 4108 O O . LEU B 1 159 ? 3.172 -4.383 7.035 1 96.75 159 LEU B O 1
ATOM 4112 N N . GLU B 1 160 ? 3.805 -5.602 5.375 1 95.88 160 GLU B N 1
ATOM 4113 C CA . GLU B 1 160 ? 5.082 -4.969 5.059 1 95.88 160 GLU B CA 1
ATOM 4114 C C . GLU B 1 160 ? 5.508 -5.273 3.627 1 95.88 160 GLU B C 1
ATOM 4116 O O . GLU B 1 160 ? 6.09 -6.328 3.357 1 95.88 160 GLU B O 1
ATOM 4121 N N . PHE B 1 161 ? 5.281 -4.332 2.746 1 96.5 161 PHE B N 1
ATOM 4122 C CA . PHE B 1 161 ? 5.516 -4.609 1.334 1 96.5 161 PHE B CA 1
ATOM 4123 C C . PHE B 1 161 ? 7.004 -4.605 1.021 1 96.5 161 PHE B C 1
ATOM 4125 O O . PHE B 1 161 ? 7.68 -3.59 1.204 1 96.5 161 PHE B O 1
ATOM 4132 N N . HIS B 1 162 ? 7.52 -5.734 0.577 1 93.25 162 HIS B N 1
ATOM 4133 C CA . HIS B 1 162 ? 8.945 -5.84 0.296 1 93.25 162 HIS B CA 1
ATOM 4134 C C . HIS B 1 162 ? 9.203 -6.055 -1.192 1 93.25 162 HIS B C 1
ATOM 4136 O O . HIS B 1 162 ? 8.523 -6.867 -1.83 1 93.25 162 HIS B O 1
ATOM 4142 N N . SER B 1 163 ? 10.172 -5.387 -1.712 1 93.75 163 SER B N 1
ATOM 4143 C CA . SER B 1 163 ? 10.516 -5.289 -3.127 1 93.75 163 SER B CA 1
ATOM 4144 C C . SER B 1 163 ? 9.484 -4.461 -3.891 1 93.75 163 SER B C 1
ATOM 4146 O O . SER B 1 163 ? 8.367 -4.254 -3.412 1 93.75 163 SER B O 1
ATOM 4148 N N . PRO B 1 164 ? 9.93 -3.92 -5.047 1 96.75 164 PRO B N 1
ATOM 4149 C CA . PRO B 1 164 ? 8.938 -3.205 -5.855 1 96.75 164 PRO B CA 1
ATOM 4150 C C . PRO B 1 164 ? 7.73 -4.07 -6.207 1 96.75 164 PRO B C 1
ATOM 4152 O O . PRO B 1 164 ? 6.598 -3.578 -6.223 1 96.75 164 PRO B O 1
ATOM 4155 N N . TYR B 1 165 ? 7.969 -5.367 -6.355 1 95.94 165 TYR B N 1
ATOM 4156 C CA . TYR B 1 165 ? 6.871 -6.293 -6.617 1 95.94 165 TYR B CA 1
ATOM 4157 C C . TYR B 1 165 ? 5.914 -6.348 -5.434 1 95.94 165 TYR B C 1
ATOM 4159 O O . TYR B 1 165 ? 4.695 -6.234 -5.605 1 95.94 165 TYR B O 1
ATOM 4167 N N . GLY B 1 166 ? 6.477 -6.523 -4.199 1 96.69 166 GLY B N 1
ATOM 4168 C CA . GLY B 1 166 ? 5.637 -6.512 -3.014 1 96.69 166 GLY B CA 1
ATOM 4169 C C . GLY B 1 166 ? 4.871 -5.215 -2.836 1 96.69 166 GLY B C 1
ATOM 4170 O O . GLY B 1 166 ? 3.707 -5.227 -2.428 1 96.69 166 GLY B O 1
ATOM 4171 N N . CYS B 1 167 ? 5.492 -4.09 -3.152 1 98.31 167 CYS B N 1
ATOM 4172 C CA . CYS B 1 167 ? 4.848 -2.787 -3.041 1 98.31 167 CYS B CA 1
ATOM 4173 C C . CYS B 1 167 ? 3.713 -2.652 -4.051 1 98.31 167 CYS B C 1
ATOM 4175 O O . CYS B 1 167 ? 2.621 -2.195 -3.707 1 98.31 167 CYS B O 1
ATOM 4177 N N . SER B 1 168 ? 3.994 -3.064 -5.305 1 98.62 168 SER B N 1
ATOM 4178 C CA . SER B 1 168 ? 2.994 -2.889 -6.352 1 98.62 168 SER B CA 1
ATOM 4179 C C . SER B 1 168 ? 1.785 -3.789 -6.117 1 98.62 168 SER B C 1
ATOM 4181 O O . SER B 1 168 ? 0.645 -3.32 -6.137 1 98.62 168 SER B O 1
ATOM 4183 N N . LYS B 1 169 ? 2.014 -5.043 -5.789 1 98.62 169 LYS B N 1
ATOM 4184 C CA . LYS B 1 169 ? 0.918 -5.973 -5.539 1 98.62 169 LYS B CA 1
ATOM 4185 C C . LYS B 1 169 ? 0.207 -5.645 -4.23 1 98.62 169 LYS B C 1
ATOM 4187 O O . LYS B 1 169 ? -1.01 -5.812 -4.117 1 98.62 169 LYS B O 1
ATOM 4192 N N . GLY B 1 170 ? 1.019 -5.277 -3.25 1 98.62 170 GLY B N 1
ATOM 4193 C CA . GLY B 1 170 ? 0.422 -4.875 -1.984 1 98.62 170 GLY B CA 1
ATOM 4194 C C . GLY B 1 170 ? -0.467 -3.652 -2.104 1 98.62 170 GLY B C 1
ATOM 4195 O O . GLY B 1 170 ? -1.526 -3.586 -1.477 1 98.62 170 GLY B O 1
ATOM 4196 N N . SER B 1 171 ? -0.029 -2.652 -2.844 1 98.75 171 SER B N 1
ATOM 4197 C CA . SER B 1 171 ? -0.854 -1.476 -3.102 1 98.75 171 SER B CA 1
ATOM 4198 C C . SER B 1 171 ? -2.164 -1.857 -3.781 1 98.75 171 SER B C 1
ATOM 4200 O O . SER B 1 171 ? -3.24 -1.433 -3.354 1 98.75 171 SER B O 1
ATOM 4202 N N . ALA B 1 172 ? -2.043 -2.688 -4.828 1 98.88 172 ALA B N 1
ATOM 4203 C CA . ALA B 1 172 ? -3.23 -3.16 -5.535 1 98.88 172 ALA B CA 1
ATOM 4204 C C . ALA B 1 172 ? -4.16 -3.926 -4.598 1 98.88 172 ALA B C 1
ATOM 4206 O O . ALA B 1 172 ? -5.379 -3.74 -4.633 1 98.88 172 ALA B O 1
ATOM 4207 N N . ASP B 1 173 ? -3.545 -4.746 -3.768 1 98.62 173 ASP B N 1
ATOM 4208 C CA . ASP B 1 173 ? -4.238 -5.523 -2.744 1 98.62 173 ASP B CA 1
ATOM 4209 C C . ASP B 1 173 ? -5.109 -4.621 -1.871 1 98.62 173 ASP B C 1
ATOM 4211 O O . ASP B 1 173 ? -6.316 -4.852 -1.743 1 98.62 173 ASP B O 1
ATOM 4215 N N . GLN B 1 174 ? -4.586 -3.57 -1.385 1 98.69 174 GLN B N 1
ATOM 4216 C CA . GLN B 1 174 ? -5.273 -2.658 -0.475 1 98.69 174 GLN B CA 1
ATOM 4217 C C . GLN B 1 174 ? -6.355 -1.863 -1.204 1 98.69 174 GLN B C 1
ATOM 4219 O O . GLN B 1 174 ? -7.426 -1.607 -0.651 1 98.69 174 GLN B O 1
ATOM 4224 N N . TYR B 1 175 ? -6.113 -1.438 -2.465 1 98.81 175 TYR B N 1
ATOM 4225 C CA . TYR B 1 175 ? -7.125 -0.729 -3.236 1 98.81 175 TYR B CA 1
ATOM 4226 C C . TYR B 1 175 ? -8.336 -1.618 -3.492 1 98.81 175 TYR B C 1
ATOM 4228 O O . TYR B 1 175 ? -9.477 -1.152 -3.449 1 98.81 175 TYR B O 1
ATOM 4236 N N . MET B 1 176 ? -8.094 -2.932 -3.787 1 98.88 176 MET B N 1
ATOM 4237 C CA . MET B 1 176 ? -9.195 -3.871 -3.982 1 98.88 176 MET B CA 1
ATOM 4238 C C . MET B 1 176 ? -10.109 -3.898 -2.76 1 98.88 176 MET B C 1
ATOM 4240 O O . MET B 1 176 ? -11.336 -3.826 -2.893 1 98.88 176 MET B O 1
ATOM 4244 N N . LEU B 1 177 ? -9.516 -3.979 -1.615 1 98.38 177 LEU B N 1
ATOM 4245 C CA . LEU B 1 177 ? -10.266 -4.035 -0.364 1 98.38 177 LEU B CA 1
ATOM 4246 C C . LEU B 1 177 ? -10.984 -2.715 -0.098 1 98.38 177 LEU B C 1
ATOM 4248 O O . LEU B 1 177 ? -12.133 -2.707 0.339 1 98.38 177 LEU B O 1
ATOM 4252 N N . ASP B 1 178 ? -10.336 -1.652 -0.402 1 97.69 178 ASP B N 1
ATOM 4253 C CA . ASP B 1 178 ? -10.883 -0.333 -0.105 1 97.69 178 ASP B CA 1
ATOM 4254 C C . ASP B 1 178 ? -12.055 -0.007 -1.023 1 97.69 178 ASP B C 1
ATOM 4256 O O . ASP B 1 178 ? -13.031 0.621 -0.597 1 97.69 178 ASP B O 1
ATOM 4260 N N . TYR B 1 179 ? -11.945 -0.36 -2.305 1 98.5 179 TYR B N 1
ATOM 4261 C CA . TYR B 1 179 ? -13.031 -0.09 -3.236 1 98.5 179 TYR B CA 1
ATOM 4262 C C . TYR B 1 179 ? -14.289 -0.856 -2.844 1 98.5 179 TYR B C 1
ATOM 4264 O O . TYR B 1 179 ? -15.406 -0.395 -3.086 1 98.5 179 TYR B O 1
ATOM 4272 N N . ALA B 1 180 ? -14.125 -2.031 -2.248 1 98.31 180 ALA B N 1
ATOM 4273 C CA . ALA B 1 180 ? -15.273 -2.734 -1.687 1 98.31 180 ALA B CA 1
ATOM 4274 C C . ALA B 1 180 ? -15.852 -1.974 -0.497 1 98.31 180 ALA B C 1
ATOM 4276 O O . ALA B 1 180 ? -17.078 -1.816 -0.386 1 98.31 180 ALA B O 1
ATOM 4277 N N . ARG B 1 181 ? -15.016 -1.497 0.311 1 95.62 181 ARG B N 1
ATOM 4278 C CA . ARG B 1 181 ? -15.406 -0.819 1.542 1 95.62 181 ARG B CA 1
ATOM 4279 C C . ARG B 1 181 ? -16.109 0.502 1.24 1 95.62 181 ARG B C 1
ATOM 4281 O O . ARG B 1 181 ? -17.156 0.805 1.821 1 95.62 181 ARG B O 1
ATOM 4288 N N . ILE B 1 182 ? -15.516 1.275 0.349 1 95.75 182 ILE B N 1
ATOM 4289 C CA . ILE B 1 182 ? -15.922 2.662 0.143 1 95.75 182 ILE B CA 1
ATOM 4290 C C . ILE B 1 182 ? -17 2.73 -0.929 1 95.75 182 ILE B C 1
ATOM 4292 O O . ILE B 1 182 ? -17.938 3.521 -0.82 1 95.75 182 ILE B O 1
ATOM 4296 N N . PHE B 1 183 ? -16.922 1.907 -1.983 1 97.38 183 PHE B N 1
ATOM 4297 C CA . PHE B 1 183 ? -17.797 2.068 -3.139 1 97.38 183 PHE B CA 1
ATOM 4298 C C . PHE B 1 183 ? -18.75 0.882 -3.27 1 97.38 183 PHE B C 1
ATOM 4300 O O . PHE B 1 183 ? -19.609 0.86 -4.156 1 97.38 183 PHE B O 1
ATOM 4307 N N . GLY B 1 184 ? -18.594 -0.147 -2.438 1 97.81 184 GLY B N 1
ATOM 4308 C CA . GLY B 1 184 ? -19.5 -1.283 -2.432 1 97.81 184 GLY B CA 1
ATOM 4309 C C . GLY B 1 184 ? -19.219 -2.283 -3.535 1 97.81 184 GLY B C 1
ATOM 4310 O O . GLY B 1 184 ? -20.047 -3.137 -3.842 1 97.81 184 GLY B O 1
ATOM 4311 N N . LEU B 1 185 ? -18.062 -2.225 -4.195 1 98.75 185 LEU B N 1
ATOM 4312 C CA . LEU B 1 185 ? -17.719 -3.189 -5.23 1 98.75 185 LEU B CA 1
ATOM 4313 C C . LEU B 1 185 ? -17.547 -4.586 -4.645 1 98.75 185 LEU B C 1
ATOM 4315 O O . LEU B 1 185 ? -17.234 -4.734 -3.463 1 98.75 185 LEU B O 1
ATOM 4319 N N . LYS B 1 186 ? -17.781 -5.617 -5.438 1 98.88 186 LYS B N 1
ATOM 4320 C CA . LYS B 1 186 ? -17.688 -7.008 -5.008 1 98.88 186 LYS B CA 1
ATOM 4321 C C . LYS B 1 186 ? -16.297 -7.582 -5.336 1 98.88 186 LYS B C 1
ATOM 4323 O O . LYS B 1 186 ? -16.188 -8.492 -6.16 1 98.88 186 LYS B O 1
ATOM 4328 N N . THR B 1 187 ? -15.328 -7.109 -4.598 1 98.94 187 THR B N 1
ATOM 4329 C CA . THR B 1 187 ? -13.969 -7.574 -4.832 1 98.94 187 THR B CA 1
ATOM 4330 C C . THR B 1 187 ? -13.602 -8.695 -3.863 1 98.94 187 THR B C 1
ATOM 4332 O O . THR B 1 187 ? -14.078 -8.719 -2.725 1 98.94 187 THR B O 1
ATOM 4335 N N . ILE B 1 188 ? -12.82 -9.648 -4.305 1 98.94 188 ILE B N 1
ATOM 4336 C CA . ILE B 1 188 ? -12.211 -10.688 -3.482 1 98.94 188 ILE B CA 1
ATOM 4337 C C . ILE B 1 188 ? -10.703 -10.719 -3.711 1 98.94 188 ILE B C 1
ATOM 4339 O O . ILE B 1 188 ? -10.242 -10.758 -4.855 1 98.94 188 ILE B O 1
ATOM 4343 N N . VAL B 1 189 ? -9.938 -10.641 -2.627 1 98.94 189 VAL B N 1
ATOM 4344 C CA . VAL B 1 189 ? -8.484 -10.656 -2.732 1 98.94 189 VAL B CA 1
ATOM 4345 C C . VAL B 1 189 ? -7.953 -12.023 -2.305 1 98.94 189 VAL B C 1
ATOM 4347 O O . VAL B 1 189 ? -8.273 -12.508 -1.218 1 98.94 189 VAL B O 1
ATOM 4350 N N . PHE B 1 190 ? -7.156 -12.633 -3.188 1 98.94 190 PHE B N 1
ATOM 4351 C CA . PHE B 1 190 ? -6.5 -13.906 -2.896 1 98.94 190 PHE B CA 1
ATOM 4352 C C . PHE B 1 190 ? -4.992 -13.719 -2.783 1 98.94 190 PHE B C 1
ATOM 4354 O O . PHE B 1 190 ? -4.312 -13.484 -3.785 1 98.94 190 PHE B O 1
ATOM 4361 N N . ARG B 1 191 ? -4.441 -13.805 -1.593 1 98.81 191 ARG B N 1
ATOM 4362 C CA . ARG B 1 191 ? -2.996 -13.766 -1.393 1 98.81 191 ARG B CA 1
ATOM 4363 C C . ARG B 1 191 ? -2.391 -15.164 -1.527 1 98.81 191 ARG B C 1
ATOM 4365 O O . ARG B 1 191 ? -2.398 -15.945 -0.573 1 98.81 191 ARG B O 1
ATOM 4372 N N . HIS B 1 192 ? -1.812 -15.344 -2.664 1 98.25 192 HIS B N 1
ATOM 4373 C CA . HIS B 1 192 ? -1.357 -16.688 -3.018 1 98.25 192 HIS B CA 1
ATOM 4374 C C . HIS B 1 192 ? 0.032 -16.969 -2.453 1 98.25 192 HIS B C 1
ATOM 4376 O O . HIS B 1 192 ? 0.888 -16.078 -2.438 1 98.25 192 HIS B O 1
ATOM 4382 N N . SER B 1 193 ? 0.209 -18.188 -1.989 1 97.06 193 SER B N 1
ATOM 4383 C CA . SER B 1 193 ? 1.557 -18.734 -1.869 1 97.06 193 SER B CA 1
ATOM 4384 C C . SER B 1 193 ? 2.043 -19.312 -3.199 1 97.06 193 SER B C 1
ATOM 4386 O O . SER B 1 193 ? 1.842 -18.688 -4.25 1 97.06 193 SER B O 1
ATOM 4388 N N . SER B 1 194 ? 2.627 -20.469 -3.209 1 97 194 SER B N 1
ATOM 4389 C CA . SER B 1 194 ? 3.184 -21 -4.449 1 97 194 SER B CA 1
ATOM 4390 C C . SER B 1 194 ? 2.158 -21.844 -5.195 1 97 194 SER B C 1
ATOM 4392 O O . SER B 1 194 ? 1.645 -22.828 -4.656 1 97 194 SER B O 1
ATOM 4394 N N . ILE B 1 195 ? 1.898 -21.453 -6.402 1 97.56 195 ILE B N 1
ATOM 4395 C CA . ILE B 1 195 ? 0.981 -22.188 -7.273 1 97.56 195 ILE B CA 1
ATOM 4396 C C . ILE B 1 195 ? 1.757 -22.828 -8.422 1 97.56 195 ILE B C 1
ATOM 4398 O O . ILE B 1 195 ? 2.754 -22.266 -8.891 1 97.56 195 ILE B O 1
ATOM 4402 N N . PHE B 1 196 ? 1.312 -24.016 -8.82 1 97.69 196 PHE B N 1
ATOM 4403 C CA . PHE B 1 196 ? 2.02 -24.688 -9.898 1 97.69 196 PHE B CA 1
ATOM 4404 C C . PHE B 1 196 ? 1.092 -25.641 -10.641 1 97.69 196 PHE B C 1
ATOM 4406 O O . PHE B 1 196 ? 0.005 -25.969 -10.156 1 97.69 196 PHE B O 1
ATOM 4413 N N . GLY B 1 197 ? 1.461 -26 -11.789 1 97 197 GLY B N 1
ATOM 4414 C CA . GLY B 1 197 ? 0.687 -26.938 -12.594 1 97 197 GLY B CA 1
ATOM 4415 C C . GLY B 1 197 ? 0.949 -26.797 -14.078 1 97 197 GLY B C 1
ATOM 4416 O O . GLY B 1 197 ? 1.878 -26.094 -14.492 1 97 197 GLY B O 1
ATOM 4417 N N . GLY B 1 198 ? 0.142 -27.531 -14.867 1 93.94 198 GLY B N 1
ATOM 4418 C CA . GLY B 1 198 ? 0.264 -27.484 -16.312 1 93.94 198 GLY B CA 1
ATOM 4419 C C . GLY B 1 198 ? 0.034 -26.109 -16.891 1 93.94 198 GLY B C 1
ATOM 4420 O O . GLY B 1 198 ? -0.693 -25.297 -16.312 1 93.94 198 GLY B O 1
ATOM 4421 N N . ARG B 1 199 ? 0.679 -25.781 -18.016 1 92.94 199 ARG B N 1
ATOM 4422 C CA . ARG B 1 199 ? 0.571 -24.531 -18.766 1 92.94 199 ARG B CA 1
ATOM 4423 C C . ARG B 1 199 ? 1.381 -23.422 -18.109 1 92.94 199 ARG B C 1
ATOM 4425 O O . ARG B 1 199 ? 1.335 -22.266 -18.531 1 92.94 199 ARG B O 1
ATOM 4432 N N . GLN B 1 200 ? 2.041 -23.828 -17 1 92.62 200 GLN B N 1
ATOM 4433 C CA . GLN B 1 200 ? 3.033 -22.906 -16.453 1 92.62 200 GLN B CA 1
ATOM 4434 C C . GLN B 1 200 ? 4.379 -23.078 -17.156 1 92.62 200 GLN B C 1
ATOM 4436 O O . GLN B 1 200 ? 5.031 -24.109 -17.016 1 92.62 200 GLN B O 1
ATOM 4441 N N . PHE B 1 201 ? 4.711 -22.156 -17.922 1 89.81 201 PHE B N 1
ATOM 4442 C CA . PHE B 1 201 ? 6.027 -22.141 -18.547 1 89.81 201 PHE B CA 1
ATOM 4443 C C . PHE B 1 201 ? 7.035 -21.422 -17.656 1 89.81 201 PHE B C 1
ATOM 4445 O O . PHE B 1 201 ? 7.273 -20.219 -17.812 1 89.81 201 PHE B O 1
ATOM 4452 N N . ALA B 1 202 ? 7.621 -22.219 -16.797 1 85.5 202 ALA B N 1
ATOM 4453 C CA . ALA B 1 202 ? 8.422 -21.734 -15.688 1 85.5 202 ALA B CA 1
ATOM 4454 C C . ALA B 1 202 ? 9.758 -21.172 -16.172 1 85.5 202 ALA B C 1
ATOM 4456 O O . ALA B 1 202 ? 10.281 -21.609 -17.203 1 85.5 202 ALA B O 1
ATOM 4457 N N . THR B 1 203 ? 10.234 -20.156 -15.492 1 83.88 203 THR B N 1
ATOM 4458 C CA . THR B 1 203 ? 11.578 -19.609 -15.641 1 83.88 203 THR B CA 1
ATOM 4459 C C . THR B 1 203 ? 12.305 -19.594 -14.297 1 83.88 203 THR B C 1
ATOM 4461 O O . THR B 1 203 ? 11.719 -19.922 -13.266 1 83.88 203 THR B O 1
ATOM 4464 N N . LYS B 1 204 ? 13.594 -19.25 -14.312 1 79.88 204 LYS B N 1
ATOM 4465 C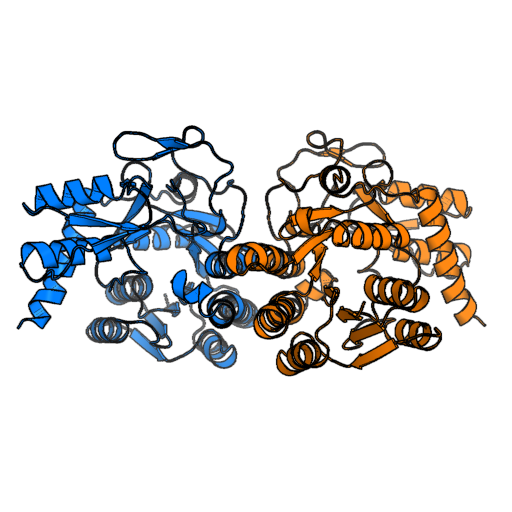 CA . LYS B 1 204 ? 14.398 -19.172 -13.094 1 79.88 204 LYS B CA 1
ATOM 4466 C C . LYS B 1 204 ? 13.75 -18.25 -12.07 1 79.88 204 LYS B C 1
ATOM 4468 O O . LYS B 1 204 ? 13.859 -18.469 -10.859 1 79.88 204 LYS B O 1
ATOM 4473 N N . ASP B 1 205 ? 12.93 -17.328 -12.547 1 79.69 205 ASP B N 1
ATOM 4474 C CA . ASP B 1 205 ? 12.43 -16.281 -11.656 1 79.69 205 ASP B CA 1
ATOM 4475 C C . ASP B 1 205 ? 10.938 -16.469 -11.383 1 79.69 205 ASP B C 1
ATOM 4477 O O . ASP B 1 205 ? 10.359 -15.758 -10.562 1 79.69 205 ASP B O 1
ATOM 4481 N N . GLN B 1 206 ? 10.359 -17.453 -12.047 1 82.75 206 GLN B N 1
ATOM 4482 C CA . GLN B 1 206 ? 8.914 -17.609 -11.922 1 82.75 206 GLN B CA 1
ATOM 4483 C C . GLN B 1 206 ? 8.5 -19.078 -11.938 1 82.75 206 GLN B C 1
ATOM 4485 O O . GLN B 1 206 ? 8.797 -19.797 -12.898 1 82.75 206 GLN B O 1
ATOM 4490 N N . GLY B 1 207 ? 7.879 -19.5 -10.93 1 91.38 207 GLY B N 1
ATOM 4491 C CA . GLY B 1 207 ? 7.41 -20.875 -10.859 1 91.38 207 GLY B CA 1
ATOM 4492 C C . GLY B 1 207 ? 8.5 -21.859 -10.461 1 91.38 207 GLY B C 1
ATOM 4493 O O . GLY B 1 207 ? 8.938 -22.672 -11.281 1 91.38 207 GLY B O 1
ATOM 4494 N N . TRP B 1 208 ? 8.859 -21.828 -9.227 1 93.25 208 TRP B N 1
ATOM 4495 C CA . TRP B 1 208 ? 10.047 -22.547 -8.75 1 93.25 208 TRP B CA 1
ATOM 4496 C C . TRP B 1 208 ? 9.844 -24.047 -8.82 1 93.25 208 TRP B C 1
ATOM 4498 O O . TRP B 1 208 ? 10.773 -24.797 -9.148 1 93.25 208 TRP B O 1
ATOM 4508 N N . VAL B 1 209 ? 8.602 -24.531 -8.633 1 97.12 209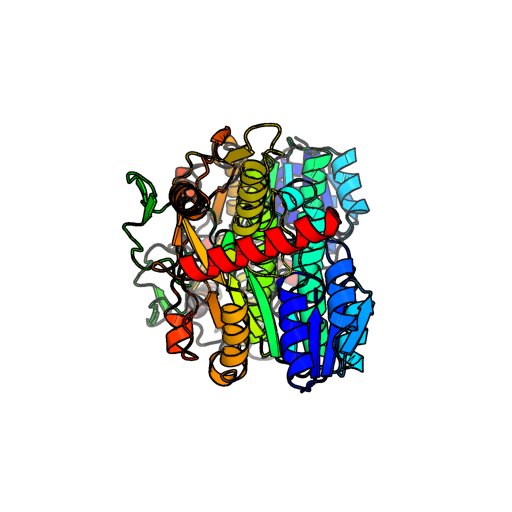 VAL B N 1
ATOM 4509 C CA . VAL B 1 209 ? 8.367 -25.969 -8.719 1 97.12 209 VAL B CA 1
ATOM 4510 C C . VAL B 1 209 ? 8.602 -26.438 -10.156 1 97.12 209 VAL B C 1
ATOM 4512 O O . VAL B 1 209 ? 9.305 -27.422 -10.375 1 97.12 209 VAL B O 1
ATOM 4515 N N . GLY B 1 210 ? 8.008 -25.672 -11.078 1 96.19 210 GLY B N 1
ATOM 4516 C CA . GLY B 1 210 ? 8.227 -25.984 -12.484 1 96.19 210 GLY B CA 1
ATOM 4517 C C . GLY B 1 210 ? 9.68 -25.875 -12.898 1 96.19 210 GLY B C 1
ATOM 4518 O O . GLY B 1 210 ? 10.172 -26.688 -13.68 1 96.19 210 GLY B O 1
ATOM 4519 N N . TRP B 1 211 ? 10.352 -24.906 -12.383 1 95.19 211 TRP B N 1
ATOM 4520 C CA . TRP B 1 211 ? 11.75 -24.656 -12.703 1 95.19 211 TRP B CA 1
ATOM 4521 C C . TRP B 1 211 ? 12.617 -25.828 -12.266 1 95.19 211 TRP B C 1
ATOM 4523 O O . TRP B 1 211 ? 13.445 -26.328 -13.039 1 95.19 211 TRP B O 1
ATOM 4533 N N . PHE B 1 212 ? 12.398 -26.359 -11.102 1 97.19 212 PHE B N 1
ATOM 4534 C CA . PHE B 1 212 ? 13.25 -27.438 -10.602 1 97.19 212 PHE B CA 1
ATOM 4535 C C . PHE B 1 212 ? 12.859 -28.766 -11.211 1 97.19 212 PHE B C 1
ATOM 4537 O O . PHE B 1 212 ? 13.703 -29.656 -11.375 1 97.19 212 PHE B O 1
ATOM 4544 N N . CYS B 1 213 ? 11.586 -28.891 -11.594 1 97.56 213 CYS B N 1
ATOM 4545 C CA . CYS B 1 213 ? 11.203 -30.047 -12.398 1 97.56 213 CYS B CA 1
ATOM 4546 C C . CYS B 1 213 ? 11.922 -30.031 -13.742 1 97.56 213 CYS B C 1
ATOM 4548 O O . CYS B 1 213 ? 12.336 -31.094 -14.234 1 97.56 213 CYS B O 1
ATOM 4550 N N . GLN B 1 214 ? 12.047 -28.828 -14.32 1 96.44 214 GLN B N 1
ATOM 4551 C CA . GLN B 1 214 ? 12.797 -28.688 -15.562 1 96.44 214 GLN B CA 1
ATOM 4552 C C . GLN B 1 214 ? 14.258 -29.078 -15.383 1 96.44 214 GLN B C 1
ATOM 4554 O O . GLN B 1 214 ? 14.828 -29.766 -16.234 1 96.44 214 GLN B O 1
ATOM 4559 N N . LYS B 1 215 ? 14.852 -28.656 -14.297 1 97.06 215 LYS B N 1
ATOM 4560 C CA . LYS B 1 215 ? 16.234 -29.031 -14.016 1 97.06 215 LYS B CA 1
ATOM 4561 C C . LYS B 1 215 ? 16.375 -30.531 -13.82 1 97.06 215 LYS B C 1
ATOM 4563 O O . LYS B 1 215 ? 17.344 -31.141 -14.289 1 97.06 215 LYS B O 1
ATOM 4568 N N . ALA B 1 216 ? 15.445 -31.125 -13.133 1 97.69 216 ALA B N 1
ATOM 4569 C CA . ALA B 1 216 ? 15.438 -32.594 -12.93 1 97.69 216 ALA B CA 1
ATOM 4570 C C . ALA B 1 216 ? 15.352 -33.312 -14.266 1 97.69 216 ALA B C 1
ATOM 4572 O O . ALA B 1 216 ? 16.031 -34.312 -14.477 1 97.69 216 ALA B O 1
ATOM 4573 N N . TYR B 1 217 ? 14.477 -32.781 -15.117 1 97.19 217 TYR B N 1
ATOM 4574 C CA . TYR B 1 217 ? 14.32 -33.344 -16.453 1 97.19 217 TYR B CA 1
ATOM 4575 C C . TYR B 1 217 ? 15.641 -33.312 -17.219 1 97.19 217 TYR B C 1
ATOM 4577 O O . TYR B 1 217 ? 16.047 -34.281 -17.828 1 97.19 217 TYR B O 1
ATOM 4585 N N . GLU B 1 218 ? 16.281 -32.188 -17.141 1 96.81 218 GLU B N 1
ATOM 4586 C CA . GLU B 1 218 ? 17.547 -32 -17.844 1 96.81 218 GLU B CA 1
ATOM 4587 C C . GLU B 1 218 ? 18.609 -32.969 -17.297 1 96.81 218 GLU B C 1
ATOM 4589 O O . GLU B 1 218 ? 19.391 -33.531 -18.078 1 96.81 218 GLU B O 1
ATOM 4594 N N . ILE B 1 219 ? 18.656 -33.156 -16.062 1 97 219 ILE B N 1
ATOM 4595 C CA . ILE B 1 219 ? 19.594 -34.062 -15.438 1 97 219 ILE B CA 1
ATOM 4596 C C . ILE B 1 219 ? 19.297 -35.5 -15.867 1 97 219 ILE B C 1
ATOM 4598 O O . ILE B 1 219 ? 20.188 -36.25 -16.25 1 97 219 ILE B O 1
ATOM 4602 N N . LYS B 1 220 ? 18.031 -35.875 -15.797 1 96.5 220 LYS B N 1
ATOM 4603 C CA . LYS B 1 220 ? 17.609 -37.25 -16.141 1 96.5 220 LYS B CA 1
ATOM 4604 C C . LYS B 1 220 ? 17.953 -37.562 -17.578 1 96.5 220 LYS B C 1
ATOM 4606 O O . LYS B 1 220 ? 18.344 -38.688 -17.891 1 96.5 220 LYS B O 1
ATOM 4611 N N . LYS B 1 221 ? 17.844 -36.562 -18.422 1 95.75 221 LYS B N 1
ATOM 4612 C CA . LYS B 1 221 ? 18.062 -36.75 -19.859 1 95.75 221 LYS B CA 1
ATOM 4613 C C . LYS B 1 221 ? 19.547 -36.594 -20.203 1 95.75 221 LYS B C 1
ATOM 4615 O O . LYS B 1 221 ? 19.953 -36.812 -21.344 1 95.75 221 LYS B O 1
ATOM 4620 N N . GLY B 1 222 ? 20.312 -36.156 -19.281 1 94.12 222 GLY B N 1
ATOM 4621 C CA . GLY B 1 222 ? 21.734 -36 -19.5 1 94.12 222 GLY B CA 1
ATOM 4622 C C . GLY B 1 222 ? 22.078 -34.781 -20.297 1 94.12 222 GLY B C 1
ATOM 4623 O O . GLY B 1 222 ? 23.109 -34.75 -21 1 94.12 222 GLY B O 1
ATOM 4624 N N . ILE B 1 223 ? 21.219 -33.75 -20.266 1 92.94 223 ILE B N 1
ATOM 4625 C CA . ILE B 1 223 ? 21.438 -32.594 -21.109 1 92.94 223 ILE B CA 1
ATOM 4626 C C . ILE B 1 223 ? 21.781 -31.391 -20.219 1 92.94 223 ILE B C 1
ATOM 4628 O O . ILE B 1 223 ? 22 -30.281 -20.734 1 92.94 223 ILE B O 1
ATOM 4632 N N . ALA B 1 224 ? 21.828 -31.656 -18.938 1 90.31 224 ALA B N 1
ATOM 4633 C CA . ALA B 1 224 ? 22.234 -30.594 -18.016 1 90.31 224 ALA B CA 1
ATOM 4634 C C . ALA B 1 224 ? 23.719 -30.266 -18.172 1 90.31 224 ALA B C 1
ATOM 4636 O O . ALA B 1 224 ? 24.562 -31.156 -18.062 1 90.31 224 ALA B O 1
ATOM 4637 N N . GLU B 1 225 ? 24.094 -29.047 -18.469 1 89.31 225 GLU B N 1
ATOM 4638 C CA . GLU B 1 225 ? 25.484 -28.672 -18.703 1 89.31 225 GLU B CA 1
ATOM 4639 C C . GLU B 1 225 ? 26.203 -28.328 -17.406 1 89.31 225 GLU B C 1
ATOM 4641 O O . GLU B 1 225 ? 27.375 -28.625 -17.234 1 89.31 225 GLU B O 1
ATOM 4646 N N . GLU B 1 226 ? 25.609 -27.594 -16.547 1 92.56 226 GLU B N 1
ATOM 4647 C CA . GLU B 1 226 ? 26.156 -27.172 -15.25 1 92.56 226 GLU B CA 1
ATOM 4648 C C . GLU B 1 226 ? 25.125 -27.328 -14.141 1 92.56 226 GLU B C 1
ATOM 4650 O O . GLU B 1 226 ? 23.922 -27.328 -14.406 1 92.56 226 GLU B O 1
ATOM 4655 N N . PRO B 1 227 ? 25.688 -27.5 -12.953 1 94.75 227 PRO B N 1
ATOM 4656 C CA . PRO B 1 227 ? 24.734 -27.516 -11.836 1 94.75 227 PRO B CA 1
ATOM 4657 C C . PRO B 1 227 ? 23.906 -26.234 -11.758 1 94.75 227 PRO B C 1
ATOM 4659 O O . PRO B 1 227 ? 24.406 -25.141 -12.023 1 94.75 227 PRO B O 1
ATOM 4662 N N . PHE B 1 228 ? 22.594 -26.422 -11.477 1 95.69 228 PHE B N 1
ATOM 4663 C CA . PHE B 1 228 ? 21.766 -25.234 -11.289 1 95.69 228 PHE B CA 1
ATOM 4664 C C . PHE B 1 228 ? 22.062 -24.578 -9.945 1 95.69 228 PHE B C 1
ATOM 4666 O O . PHE B 1 228 ? 22.797 -25.109 -9.133 1 95.69 228 PHE B O 1
ATOM 4673 N N . THR B 1 229 ? 21.594 -23.375 -9.75 1 95.25 229 THR B N 1
ATOM 4674 C CA . THR B 1 229 ? 21.891 -22.625 -8.539 1 95.25 229 THR B CA 1
ATOM 4675 C C . THR B 1 229 ? 20.625 -22.453 -7.688 1 95.25 229 THR B C 1
ATOM 4677 O O . THR B 1 229 ? 19.516 -22.531 -8.203 1 95.25 229 THR B O 1
ATOM 4680 N N . ILE B 1 230 ? 20.812 -22.391 -6.406 1 95.25 230 ILE B N 1
ATOM 4681 C CA . ILE B 1 230 ? 19.734 -22 -5.488 1 95.25 230 ILE B CA 1
ATOM 4682 C C . ILE B 1 230 ? 20.203 -20.828 -4.637 1 95.25 230 ILE B C 1
ATOM 4684 O O . ILE B 1 230 ? 21.406 -20.641 -4.418 1 95.25 230 ILE B O 1
ATOM 4688 N N . SER B 1 231 ? 19.281 -20.047 -4.262 1 92 231 SER B N 1
ATOM 4689 C CA . SER B 1 231 ? 19.578 -18.969 -3.316 1 92 231 SER B CA 1
ATOM 4690 C C . SER B 1 231 ? 19.375 -19.438 -1.876 1 92 231 SER B C 1
ATOM 4692 O O . SER B 1 231 ? 18.312 -19.984 -1.532 1 92 231 SER B O 1
ATOM 4694 N N . GLY B 1 232 ? 20.391 -19.234 -1.077 1 93.94 232 GLY B N 1
ATOM 4695 C CA . GLY B 1 232 ? 20.281 -19.672 0.308 1 93.94 232 GLY B CA 1
ATOM 4696 C C . GLY B 1 232 ? 20.75 -21.094 0.527 1 93.94 232 GLY B C 1
ATOM 4697 O O . GLY B 1 232 ? 21.609 -21.594 -0.214 1 93.94 232 GLY B O 1
ATOM 4698 N N . ASN B 1 233 ? 20.203 -21.703 1.625 1 96.31 233 ASN B N 1
ATOM 4699 C CA . ASN B 1 233 ? 20.734 -23 2.012 1 96.31 233 ASN B CA 1
ATOM 4700 C C . ASN B 1 233 ? 19.766 -24.125 1.654 1 96.31 233 ASN B C 1
ATOM 4702 O O . ASN B 1 233 ? 19.969 -25.281 2.039 1 96.31 233 ASN B O 1
ATOM 4706 N N . GLY B 1 234 ? 18.703 -23.719 1.043 1 97.38 234 GLY B N 1
ATOM 4707 C CA . GLY B 1 234 ? 17.766 -24.703 0.53 1 97.38 234 GLY B CA 1
ATOM 4708 C C . GLY B 1 234 ? 16.734 -25.125 1.551 1 97.38 234 GLY B C 1
ATOM 4709 O O . GLY B 1 234 ? 15.828 -25.906 1.236 1 97.38 234 GLY B O 1
ATOM 4710 N N . LYS B 1 235 ? 16.781 -24.578 2.74 1 98.06 235 LYS B N 1
ATOM 4711 C CA . LYS B 1 235 ? 15.891 -25.016 3.812 1 98.06 235 LYS B CA 1
ATOM 4712 C C . LYS B 1 235 ? 14.656 -24.141 3.898 1 98.06 235 LYS B C 1
ATOM 4714 O O . LYS B 1 235 ? 13.781 -24.359 4.734 1 98.06 235 LYS B O 1
ATOM 4719 N N . GLN B 1 236 ? 14.555 -23.109 3.041 1 96.88 236 GLN B N 1
ATOM 4720 C CA . GLN B 1 236 ? 13.367 -22.266 2.992 1 96.88 236 GLN B CA 1
ATOM 4721 C C . GLN B 1 236 ? 12.125 -23.062 2.604 1 96.88 236 GLN B C 1
ATOM 4723 O O . GLN B 1 236 ? 12.211 -23.984 1.781 1 96.88 236 GLN B O 1
ATOM 4728 N N . VAL B 1 237 ? 11.039 -22.734 3.199 1 97.88 237 VAL B N 1
ATOM 4729 C CA . VAL B 1 237 ? 9.836 -23.547 3.062 1 97.88 237 VAL B CA 1
ATOM 4730 C C . VAL B 1 237 ? 8.719 -22.719 2.416 1 97.88 237 VAL B C 1
ATOM 4732 O O . VAL B 1 237 ? 8.516 -21.562 2.768 1 97.88 237 VAL B O 1
ATOM 4735 N N . ARG B 1 238 ? 8.117 -23.344 1.429 1 97.94 238 ARG B N 1
ATOM 4736 C CA . ARG B 1 238 ? 6.887 -22.828 0.837 1 97.94 238 ARG B CA 1
ATOM 4737 C C . ARG B 1 238 ? 5.828 -23.922 0.751 1 97.94 238 ARG B C 1
ATOM 4739 O O . ARG B 1 238 ? 6.16 -25.094 0.554 1 97.94 238 ARG B O 1
ATOM 4746 N N . ASP B 1 239 ? 4.598 -23.516 0.968 1 98.44 239 ASP B N 1
ATOM 4747 C CA . ASP B 1 239 ? 3.545 -24.453 0.583 1 98.44 239 ASP B CA 1
ATOM 4748 C C . ASP B 1 239 ? 3.227 -24.344 -0.906 1 98.44 239 ASP B C 1
ATOM 4750 O O . ASP B 1 239 ? 3.525 -23.328 -1.533 1 98.44 239 ASP B O 1
ATOM 4754 N N . ILE B 1 240 ? 2.752 -25.438 -1.481 1 98.5 240 ILE B N 1
ATOM 4755 C CA . ILE B 1 240 ? 2.488 -25.484 -2.916 1 98.5 240 ILE B CA 1
ATOM 4756 C C . ILE B 1 240 ? 1.037 -25.891 -3.164 1 98.5 240 ILE B C 1
ATOM 4758 O O . ILE B 1 240 ? 0.485 -26.719 -2.436 1 98.5 240 ILE B O 1
ATOM 4762 N N . LEU B 1 241 ? 0.422 -25.234 -4.074 1 98.69 241 LEU B N 1
ATOM 4763 C CA . LEU B 1 241 ? -0.979 -25.453 -4.414 1 98.69 241 LEU B CA 1
ATOM 4764 C C . LEU B 1 241 ? -1.134 -25.766 -5.898 1 98.69 241 LEU B C 1
ATOM 4766 O O . LEU B 1 241 ? -0.736 -24.969 -6.75 1 98.69 241 LEU B O 1
ATOM 4770 N N . PHE B 1 242 ? -1.719 -26.906 -6.211 1 98.31 242 PHE B N 1
ATOM 4771 C CA . PHE B 1 242 ? -1.889 -27.328 -7.598 1 98.31 242 PHE B CA 1
ATOM 4772 C C . PHE B 1 242 ? -2.994 -26.531 -8.273 1 98.31 242 PHE B C 1
ATOM 4774 O O . PHE B 1 242 ? -4.004 -26.203 -7.648 1 98.31 242 PHE B O 1
ATOM 4781 N N . GLY B 1 243 ? -2.889 -26.25 -9.523 1 97.75 243 GLY B N 1
ATOM 4782 C CA . GLY B 1 243 ? -3.719 -25.344 -10.289 1 97.75 243 GLY B CA 1
ATOM 4783 C C . GLY B 1 243 ? -5.195 -25.688 -10.242 1 97.75 243 GLY B C 1
ATOM 4784 O O . GLY B 1 243 ? -6.047 -24.797 -10.156 1 97.75 243 GLY B O 1
ATOM 4785 N N . THR B 1 244 ? -5.555 -26.984 -10.289 1 97.38 244 THR B N 1
ATOM 4786 C CA . THR B 1 244 ? -6.953 -27.391 -10.305 1 97.38 244 THR B CA 1
ATOM 4787 C C . THR B 1 244 ? -7.641 -27.016 -8.992 1 97.38 244 THR B C 1
ATOM 4789 O O . THR B 1 244 ? -8.82 -26.656 -8.984 1 97.38 244 THR B O 1
ATOM 4792 N N . ASP B 1 245 ? -6.863 -27.141 -7.906 1 98.5 245 ASP B N 1
ATOM 4793 C CA . ASP B 1 245 ? -7.41 -26.766 -6.605 1 98.5 245 ASP B CA 1
ATOM 4794 C C . ASP B 1 245 ? -7.656 -25.266 -6.52 1 98.5 245 ASP B C 1
ATOM 4796 O O . ASP B 1 245 ? -8.602 -24.812 -5.863 1 98.5 245 ASP B O 1
ATOM 4800 N N . LEU B 1 246 ? -6.797 -24.531 -7.125 1 98.31 246 LEU B N 1
ATOM 4801 C CA . LEU B 1 246 ? -6.945 -23.078 -7.125 1 98.31 246 LEU B CA 1
ATOM 4802 C C . LEU B 1 246 ? -8.195 -22.656 -7.883 1 98.31 246 LEU B C 1
ATOM 4804 O O . LEU B 1 246 ? -8.898 -21.734 -7.469 1 98.31 246 LEU B O 1
ATOM 4808 N N . ILE B 1 247 ? -8.5 -23.281 -9.023 1 98.5 247 ILE B N 1
ATOM 4809 C CA . ILE B 1 247 ? -9.695 -23 -9.805 1 98.5 247 ILE B CA 1
ATOM 4810 C C . ILE B 1 247 ? -10.938 -23.234 -8.945 1 98.5 247 ILE B C 1
ATOM 4812 O O . ILE B 1 247 ? -11.844 -22.391 -8.914 1 98.5 247 ILE B O 1
ATOM 4816 N N . GLU B 1 248 ? -10.93 -24.344 -8.266 1 98.62 248 GLU B N 1
ATOM 4817 C CA . GLU B 1 248 ? -12.055 -24.641 -7.375 1 98.62 248 GLU B CA 1
ATOM 4818 C C . GLU B 1 248 ? -12.172 -23.594 -6.27 1 98.62 248 GLU B C 1
ATOM 4820 O O . GLU B 1 248 ? -13.273 -23.219 -5.879 1 98.62 248 GLU B O 1
ATOM 4825 N N . CYS B 1 249 ? -11.047 -23.172 -5.754 1 98.88 249 CYS B N 1
ATOM 4826 C CA . CYS B 1 249 ? -11.008 -22.141 -4.73 1 98.88 249 CYS B CA 1
ATOM 4827 C C . CYS B 1 249 ? -11.75 -20.891 -5.188 1 98.88 249 CYS B C 1
ATOM 4829 O O . CYS B 1 249 ? -12.625 -20.391 -4.484 1 98.88 249 CYS B O 1
ATOM 4831 N N . TYR B 1 250 ? -11.445 -20.391 -6.398 1 98.88 250 TYR B N 1
ATOM 4832 C CA . TYR B 1 250 ? -12.078 -19.188 -6.949 1 98.88 250 TYR B CA 1
ATOM 4833 C C . TYR B 1 250 ? -13.578 -19.422 -7.156 1 98.88 250 TYR B C 1
ATOM 4835 O O . TYR B 1 250 ? -14.391 -18.547 -6.852 1 98.88 250 TYR B O 1
ATOM 4843 N N . GLU B 1 251 ? -13.945 -20.562 -7.652 1 98.56 251 GLU B N 1
ATOM 4844 C CA . GLU B 1 251 ? -15.352 -20.875 -7.91 1 98.56 251 GLU B CA 1
ATOM 4845 C C . GLU B 1 251 ? -16.172 -20.844 -6.625 1 98.56 251 GLU B C 1
ATOM 4847 O O . GLU B 1 251 ? -17.219 -20.203 -6.578 1 98.56 251 GLU B O 1
ATOM 4852 N N . LEU B 1 252 ? -15.656 -21.516 -5.625 1 98.81 252 LEU B N 1
ATOM 4853 C CA . LEU B 1 252 ? -16.375 -21.594 -4.359 1 98.81 252 LEU B CA 1
ATOM 4854 C C . LEU B 1 252 ? -16.484 -20.219 -3.705 1 98.81 252 LEU B C 1
ATOM 4856 O O . LEU B 1 252 ? -17.5 -19.875 -3.104 1 98.81 252 LEU B O 1
ATOM 4860 N N . ALA B 1 253 ? -15.398 -19.422 -3.783 1 98.94 253 ALA B N 1
ATOM 4861 C CA . ALA B 1 253 ? -15.422 -18.078 -3.225 1 98.94 253 ALA B CA 1
ATOM 4862 C C . ALA B 1 253 ? -16.5 -17.219 -3.893 1 98.94 253 ALA B C 1
ATOM 4864 O O . ALA B 1 253 ? -17.219 -16.484 -3.219 1 98.94 253 ALA B O 1
ATOM 4865 N N . ILE B 1 254 ? -16.609 -17.344 -5.234 1 98.88 254 ILE B N 1
ATOM 4866 C CA . ILE B 1 254 ? -17.578 -16.578 -6.012 1 98.88 254 ILE B CA 1
ATOM 4867 C C . ILE B 1 254 ? -19 -17.016 -5.633 1 98.88 254 ILE B C 1
ATOM 4869 O O . ILE B 1 254 ? -19.891 -16.172 -5.477 1 98.88 254 ILE B O 1
ATOM 4873 N N . GLU B 1 255 ? -19.172 -18.312 -5.449 1 98.69 255 GLU B N 1
ATOM 4874 C CA . GLU B 1 255 ? -20.484 -18.844 -5.07 1 98.69 255 GLU B CA 1
ATOM 4875 C C . GLU B 1 255 ? -20.922 -18.312 -3.707 1 98.69 255 GLU B C 1
ATOM 4877 O O . GLU B 1 255 ? -22.109 -18.266 -3.406 1 98.69 255 GLU B O 1
ATOM 4882 N N . ASN B 1 256 ? -20 -17.922 -2.914 1 98.88 256 ASN B N 1
ATOM 4883 C CA . ASN B 1 256 ? -20.266 -17.406 -1.577 1 98.88 256 ASN B CA 1
ATOM 4884 C C . ASN B 1 256 ? -19.984 -15.906 -1.48 1 98.88 256 ASN B C 1
ATOM 4886 O O . ASN B 1 256 ? -19.469 -15.438 -0.465 1 98.88 256 ASN B O 1
ATOM 4890 N N . ILE B 1 257 ? -20.359 -15.172 -2.482 1 98.75 257 ILE B N 1
ATOM 4891 C CA . ILE B 1 257 ? -19.984 -13.773 -2.658 1 98.75 257 ILE B CA 1
ATOM 4892 C C . ILE B 1 257 ? -20.547 -12.945 -1.506 1 98.75 257 ILE B C 1
ATOM 4894 O O . ILE B 1 257 ? -19.953 -11.945 -1.101 1 98.75 257 ILE B O 1
ATOM 4898 N N . ASP B 1 258 ? -21.609 -13.32 -0.908 1 98.38 258 ASP B N 1
ATOM 4899 C CA . ASP B 1 258 ? -22.219 -12.578 0.192 1 98.38 258 ASP B CA 1
ATOM 4900 C C . ASP B 1 258 ? -21.281 -12.539 1.403 1 98.38 258 ASP B C 1
ATOM 4902 O O . ASP B 1 258 ? -21.297 -11.578 2.178 1 98.38 258 ASP B O 1
ATOM 4906 N N . LYS B 1 259 ? -20.469 -13.594 1.463 1 98.38 259 LYS B N 1
ATOM 4907 C CA . LYS B 1 259 ? -19.531 -13.688 2.574 1 98.38 259 LYS B CA 1
ATOM 4908 C C . LYS B 1 259 ? -18.141 -13.203 2.16 1 98.38 259 LYS B C 1
ATOM 4910 O O . LYS B 1 259 ? -17.375 -12.688 2.986 1 98.38 259 LYS B O 1
ATOM 4915 N N . THR B 1 260 ? -17.891 -13.336 0.908 1 98.88 260 THR B N 1
ATOM 4916 C CA . THR B 1 260 ? -16.5 -13.211 0.506 1 98.88 260 THR B CA 1
ATOM 4917 C C . THR B 1 260 ? -16.219 -11.82 -0.061 1 98.88 260 THR B C 1
ATOM 4919 O O . THR B 1 260 ? -15.062 -11.414 -0.198 1 98.88 260 THR B O 1
ATOM 4922 N N . LYS B 1 261 ? -17.25 -11.031 -0.437 1 98.75 261 LYS B N 1
ATOM 4923 C CA . LYS B 1 261 ? -17.031 -9.695 -0.973 1 98.75 261 LYS B CA 1
ATOM 4924 C C . LYS B 1 261 ? -16.328 -8.805 0.046 1 98.75 261 LYS B C 1
ATOM 4926 O O . LYS B 1 261 ? -16.672 -8.812 1.23 1 98.75 261 LYS B O 1
ATOM 4931 N N . GLY B 1 262 ? -15.266 -8.156 -0.383 1 98.38 262 GLY B N 1
ATOM 4932 C CA . GLY B 1 262 ? -14.523 -7.242 0.472 1 98.38 262 GLY B CA 1
ATOM 4933 C C . GLY B 1 262 ? -13.539 -7.953 1.382 1 98.38 262 GLY B C 1
ATOM 4934 O O . GLY B 1 262 ? -12.922 -7.328 2.25 1 98.38 262 GLY B O 1
ATOM 4935 N N . GLN B 1 263 ? -13.336 -9.266 1.084 1 98.69 263 GLN B N 1
ATOM 4936 C CA . GLN B 1 263 ? -12.484 -10.055 1.974 1 98.69 263 GLN B CA 1
ATOM 4937 C C . GLN B 1 263 ? -11.156 -10.398 1.305 1 98.69 263 GLN B C 1
ATOM 4939 O O . GLN B 1 263 ? -11.023 -10.266 0.086 1 98.69 263 GLN B O 1
ATOM 4944 N N . VAL B 1 264 ? -10.219 -10.727 2.131 1 98.75 264 VAL B N 1
ATOM 4945 C CA . VAL B 1 264 ? -8.914 -11.227 1.711 1 98.75 264 VAL B CA 1
ATOM 4946 C C . VAL B 1 264 ? -8.703 -12.641 2.254 1 98.75 264 VAL B C 1
ATOM 4948 O O . VAL B 1 264 ? -9.117 -12.945 3.373 1 98.75 264 VAL B O 1
ATOM 4951 N N . TYR B 1 265 ? -8.102 -13.492 1.449 1 98.88 265 TYR B N 1
ATOM 4952 C CA . TYR B 1 265 ? -7.828 -14.867 1.858 1 98.88 265 TYR B CA 1
ATOM 4953 C C . TYR B 1 265 ? -6.391 -15.258 1.523 1 98.88 265 TYR B C 1
ATOM 4955 O O . TYR B 1 265 ? -5.938 -15.07 0.391 1 98.88 265 TYR B O 1
ATOM 4963 N N . ASN B 1 266 ? -5.648 -15.758 2.498 1 98.81 266 ASN B N 1
ATOM 4964 C CA . ASN B 1 266 ? -4.422 -16.484 2.188 1 98.81 266 ASN B CA 1
ATOM 4965 C C . ASN B 1 266 ? -4.719 -17.844 1.58 1 98.81 266 ASN B C 1
ATOM 4967 O O . ASN B 1 266 ? -5.484 -18.625 2.146 1 98.81 266 ASN B O 1
ATOM 4971 N N . ILE B 1 267 ? -4.105 -18.047 0.447 1 98.81 267 ILE B N 1
ATOM 4972 C CA . ILE B 1 267 ? -4.41 -19.281 -0.284 1 98.81 267 ILE B CA 1
ATOM 4973 C C . ILE B 1 267 ? -3.115 -20.031 -0.597 1 98.81 267 ILE B C 1
ATOM 4975 O O . ILE B 1 267 ? -2.178 -19.453 -1.152 1 98.81 267 ILE B O 1
ATOM 4979 N N . GLY B 1 268 ? -3.035 -21.266 -0.294 1 98.69 268 GLY B N 1
ATOM 4980 C CA . GLY B 1 268 ? -1.916 -22.156 -0.547 1 98.69 268 GLY B CA 1
ATOM 4981 C C . GLY B 1 268 ? -2.24 -23.609 -0.273 1 98.69 268 GLY B C 1
ATOM 4982 O O . GLY B 1 268 ? -3.41 -23.984 -0.158 1 98.69 268 GLY B O 1
ATOM 4983 N N . GLY B 1 269 ? -1.238 -24.391 -0.294 1 98.25 269 GLY B N 1
ATOM 4984 C CA . GLY B 1 269 ? -1.42 -25.812 -0.043 1 98.25 269 GLY B CA 1
ATOM 4985 C C . GLY B 1 269 ? -1.547 -26.156 1.432 1 98.25 269 GLY B C 1
ATOM 4986 O O . GLY B 1 269 ? -2.053 -27.219 1.79 1 98.25 269 GLY B O 1
ATOM 4987 N N . GLY B 1 270 ? -1.131 -25.266 2.307 1 97.69 270 GLY B N 1
ATOM 4988 C CA . GLY B 1 270 ? -1.082 -25.547 3.732 1 97.69 270 GLY B CA 1
ATOM 4989 C C . GLY B 1 270 ? 0.153 -26.312 4.152 1 97.69 270 GLY B C 1
ATOM 4990 O O . GLY B 1 270 ? 0.969 -26.703 3.309 1 97.69 270 GLY B O 1
ATOM 4991 N N . MET B 1 271 ? 0.219 -26.547 5.43 1 96 271 MET B N 1
ATOM 4992 C CA . MET B 1 271 ? 1.413 -27.172 5.996 1 96 271 MET B CA 1
ATOM 4993 C C . MET B 1 271 ? 1.632 -28.562 5.414 1 96 271 MET B C 1
ATOM 4995 O O . MET B 1 271 ? 2.768 -28.969 5.148 1 96 271 MET B O 1
ATOM 4999 N N . LYS B 1 272 ? 0.558 -29.281 5.164 1 96.38 272 LYS B N 1
ATOM 5000 C CA . LYS B 1 272 ? 0.646 -30.641 4.664 1 96.38 272 LYS B CA 1
ATOM 5001 C C . LYS B 1 272 ? 1.245 -30.688 3.262 1 96.38 272 LYS B C 1
ATOM 5003 O O . LYS B 1 272 ? 1.893 -31.656 2.883 1 96.38 272 LYS B O 1
ATOM 5008 N N . ASN B 1 273 ? 0.979 -29.641 2.531 1 98.38 273 ASN B N 1
ATOM 5009 C CA . ASN B 1 273 ? 1.487 -29.531 1.168 1 98.38 273 ASN B CA 1
ATOM 5010 C C . ASN B 1 273 ? 2.604 -28.5 1.066 1 98.38 273 ASN B C 1
ATOM 5012 O O . ASN B 1 273 ? 2.557 -27.609 0.212 1 98.38 273 ASN B O 1
ATOM 5016 N N . SER B 1 274 ? 3.613 -28.625 1.922 1 98.44 274 SER B N 1
ATOM 5017 C CA . SER B 1 274 ? 4.75 -27.703 1.903 1 98.44 274 SER B CA 1
ATOM 5018 C C . SER B 1 274 ? 6.059 -28.453 1.683 1 98.44 274 SER B C 1
ATOM 5020 O O . SER B 1 274 ? 6.18 -29.625 2.043 1 98.44 274 SER B O 1
ATOM 5022 N N . PHE B 1 275 ? 7.012 -27.766 0.998 1 98.38 275 PHE B N 1
ATOM 5023 C CA . PHE B 1 275 ? 8.359 -28.266 0.757 1 98.38 275 PHE B CA 1
ATOM 5024 C C . PHE B 1 275 ? 9.406 -27.203 1.07 1 98.38 275 PHE B C 1
ATOM 5026 O O . PHE B 1 275 ? 9.188 -26.016 0.801 1 98.38 275 PHE B O 1
ATOM 5033 N N . SER B 1 276 ? 10.5 -27.641 1.665 1 98.38 276 SER B N 1
ATOM 5034 C CA . SER B 1 276 ? 11.734 -26.906 1.405 1 98.38 276 SER B CA 1
ATOM 5035 C C . SER B 1 276 ? 12.336 -27.281 0.055 1 98.38 276 SER B C 1
ATOM 5037 O O . SER B 1 276 ? 11.867 -28.219 -0.592 1 98.38 276 SER B O 1
ATOM 5039 N N . LEU B 1 277 ? 13.336 -26.516 -0.387 1 97.94 277 LEU B N 1
ATOM 5040 C CA . LEU B 1 277 ? 14.016 -26.922 -1.614 1 97.94 277 LEU B CA 1
ATOM 5041 C C . LEU B 1 277 ? 14.656 -28.297 -1.467 1 97.94 277 LEU B C 1
ATOM 5043 O O . LEU B 1 277 ? 14.562 -29.125 -2.375 1 97.94 277 LEU B O 1
ATOM 5047 N N . LEU B 1 278 ? 15.242 -28.484 -0.313 1 98.5 278 LEU B N 1
ATOM 5048 C CA . LEU B 1 278 ? 15.922 -29.75 -0.063 1 98.5 278 LEU B CA 1
ATOM 5049 C C . LEU B 1 278 ? 14.938 -30.922 -0.077 1 98.5 278 LEU B C 1
ATOM 5051 O O . LEU B 1 278 ? 15.242 -31.984 -0.621 1 98.5 278 LEU B O 1
ATOM 5055 N N . GLU B 1 279 ? 13.836 -30.672 0.534 1 98.56 279 GLU B N 1
ATOM 5056 C CA . GLU B 1 279 ? 12.805 -31.719 0.537 1 98.56 279 GLU B CA 1
ATOM 5057 C C . GLU B 1 279 ? 12.297 -31.984 -0.875 1 98.56 279 GLU B C 1
ATOM 5059 O O . GLU B 1 279 ? 12.055 -33.156 -1.239 1 98.56 279 GLU B O 1
ATOM 5064 N N . LEU B 1 280 ? 12.047 -30.953 -1.641 1 98.62 280 LEU B N 1
ATOM 5065 C CA . LEU B 1 280 ? 11.617 -31.094 -3.027 1 98.62 280 LEU B CA 1
ATOM 5066 C C . LEU B 1 280 ? 12.648 -31.891 -3.828 1 98.62 280 LEU B C 1
ATOM 5068 O O . LEU B 1 280 ? 12.281 -32.781 -4.605 1 98.62 280 LEU B O 1
ATOM 5072 N N . PHE B 1 281 ? 13.922 -31.594 -3.648 1 98.5 281 PHE B N 1
ATOM 5073 C CA . PHE B 1 281 ? 14.992 -32.281 -4.367 1 98.5 281 PHE B CA 1
ATOM 5074 C C . PHE B 1 281 ? 15.039 -33.75 -4 1 98.5 281 PHE B C 1
ATOM 5076 O O . PHE B 1 281 ? 15.195 -34.625 -4.871 1 98.5 281 PHE B O 1
ATOM 5083 N N . LYS B 1 282 ? 14.883 -34 -2.74 1 98.38 282 LYS B N 1
ATOM 5084 C CA . LYS B 1 282 ? 14.883 -35.406 -2.301 1 98.38 282 LYS B CA 1
ATOM 5085 C C . LYS B 1 282 ? 13.758 -36.188 -2.965 1 98.38 282 LYS B C 1
ATOM 5087 O O . LYS B 1 282 ? 13.938 -37.344 -3.344 1 98.38 282 LYS B O 1
ATOM 5092 N N . GLU B 1 283 ? 12.602 -35.562 -3.018 1 98.25 283 GLU B N 1
ATOM 5093 C CA . GLU B 1 283 ? 11.453 -36.219 -3.65 1 98.25 283 GLU B CA 1
ATOM 5094 C C . GLU B 1 283 ? 11.711 -36.469 -5.133 1 98.25 283 GLU B C 1
ATOM 5096 O O . GLU B 1 283 ? 11.383 -37.531 -5.652 1 98.25 283 GLU B O 1
ATOM 5101 N N . LEU B 1 284 ? 12.281 -35.469 -5.84 1 98.31 284 LEU B N 1
ATOM 5102 C CA . LEU B 1 284 ? 12.594 -35.625 -7.258 1 98.31 284 LEU B CA 1
ATOM 5103 C C . LEU B 1 284 ? 13.656 -36.688 -7.469 1 98.31 284 LEU B C 1
ATOM 5105 O O . LEU B 1 284 ? 13.555 -37.5 -8.398 1 98.31 284 LEU B O 1
ATOM 5109 N N . GLU B 1 285 ? 14.672 -36.719 -6.598 1 98.44 285 GLU B N 1
ATOM 5110 C CA . GLU B 1 285 ? 15.734 -37.719 -6.676 1 98.44 285 GLU B CA 1
ATOM 5111 C C . GLU B 1 285 ? 15.18 -39.125 -6.52 1 98.44 285 GLU B C 1
ATOM 5113 O O . GLU B 1 285 ? 15.539 -40.031 -7.281 1 98.44 285 GLU B O 1
ATOM 5118 N N . LYS B 1 286 ? 14.336 -39.219 -5.586 1 97.75 286 LYS B N 1
ATOM 5119 C CA . LYS B 1 286 ? 13.742 -40.531 -5.289 1 97.75 286 LYS B CA 1
ATOM 5120 C C . LYS B 1 286 ? 12.875 -41.031 -6.453 1 97.75 286 LYS B C 1
ATOM 5122 O O . LYS B 1 286 ? 13 -42.156 -6.883 1 97.75 286 LYS B O 1
ATOM 5127 N N . ASN B 1 287 ? 12.055 -40.156 -6.969 1 97 287 ASN B N 1
ATOM 5128 C CA . ASN B 1 287 ? 11.07 -40.531 -7.98 1 97 287 ASN B CA 1
ATOM 5129 C C . ASN B 1 287 ? 11.727 -40.75 -9.344 1 97 287 ASN B C 1
ATOM 5131 O O . ASN B 1 287 ? 11.234 -41.531 -10.156 1 97 287 ASN B O 1
ATOM 5135 N N . LEU B 1 288 ? 12.844 -40.094 -9.586 1 97.38 288 LEU B N 1
ATOM 5136 C CA . LEU B 1 288 ? 13.406 -40.094 -10.93 1 97.38 288 LEU B CA 1
ATOM 5137 C C . LEU B 1 288 ? 14.734 -40.844 -10.969 1 97.38 288 LEU B C 1
ATOM 5139 O O . LEU B 1 288 ? 15.312 -41.031 -12.039 1 97.38 288 LEU B O 1
ATOM 5143 N N . ASP B 1 289 ? 15.195 -41.281 -9.828 1 97.19 289 ASP B N 1
ATOM 5144 C CA . ASP B 1 289 ? 16.484 -41.969 -9.703 1 97.19 289 ASP B CA 1
ATOM 5145 C C . ASP B 1 289 ? 17.609 -41.094 -10.281 1 97.19 289 ASP B C 1
ATOM 5147 O O . ASP B 1 289 ? 18.344 -41.562 -11.156 1 97.19 289 ASP B O 1
ATOM 5151 N N . ILE B 1 290 ? 17.688 -39.844 -9.844 1 97.69 290 ILE B N 1
ATOM 5152 C CA . ILE B 1 290 ? 18.719 -38.906 -10.227 1 97.69 290 ILE B CA 1
ATOM 5153 C C . ILE B 1 290 ? 19.312 -38.25 -8.977 1 97.69 290 ILE B C 1
ATOM 5155 O O . ILE B 1 290 ? 18.859 -38.5 -7.859 1 97.69 290 ILE B O 1
ATOM 5159 N N . LYS B 1 291 ? 20.359 -37.5 -9.156 1 97.31 291 LYS B N 1
ATOM 5160 C CA . LYS B 1 291 ? 20.938 -36.656 -8.109 1 97.31 291 LYS B CA 1
ATOM 5161 C C . LYS B 1 291 ? 20.859 -35.188 -8.477 1 97.31 291 LYS B C 1
ATOM 5163 O O . LYS B 1 291 ? 21.391 -34.781 -9.508 1 97.31 291 LYS B O 1
ATOM 5168 N N . MET B 1 292 ? 20.125 -34.469 -7.652 1 97.25 292 MET B N 1
ATOM 5169 C CA . MET B 1 292 ? 20.016 -33.031 -7.879 1 97.25 292 MET B CA 1
ATOM 5170 C C . MET B 1 292 ? 21.266 -32.281 -7.414 1 97.25 292 MET B C 1
ATOM 5172 O O . MET B 1 292 ? 21.453 -32.062 -6.215 1 97.25 292 MET B O 1
ATOM 5176 N N . GLU B 1 293 ? 22.156 -31.938 -8.297 1 94.56 293 GLU B N 1
ATOM 5177 C CA . GLU B 1 293 ? 23.375 -31.203 -7.977 1 94.56 293 GLU B CA 1
ATOM 5178 C C . GLU B 1 293 ? 23.172 -29.703 -8.18 1 94.56 293 GLU B C 1
ATOM 5180 O O . GLU B 1 293 ? 22.734 -29.266 -9.25 1 94.56 293 GLU B O 1
ATOM 5185 N N . TYR B 1 294 ? 23.422 -28.938 -7.141 1 96.56 294 TYR B N 1
ATOM 5186 C CA . TYR B 1 294 ? 23.219 -27.5 -7.242 1 96.56 294 TYR B CA 1
ATOM 5187 C C . TYR B 1 294 ? 24.312 -26.734 -6.512 1 96.56 294 TYR B C 1
ATOM 5189 O O . TYR B 1 294 ? 25.047 -27.312 -5.711 1 96.56 294 TYR B O 1
ATOM 5197 N N . ARG B 1 295 ? 24.547 -25.5 -6.898 1 96.88 295 ARG B N 1
ATOM 5198 C CA . ARG B 1 295 ? 25.422 -24.547 -6.211 1 96.88 295 ARG B CA 1
ATOM 5199 C C . ARG B 1 295 ? 24.609 -23.547 -5.41 1 96.88 295 ARG B C 1
ATOM 5201 O O . ARG B 1 295 ? 23.547 -23.094 -5.859 1 96.88 295 ARG B O 1
ATOM 5208 N N . LYS B 1 296 ? 25.156 -23.234 -4.227 1 95.81 296 LYS B N 1
ATOM 5209 C CA . LYS B 1 296 ? 24.453 -22.281 -3.359 1 95.81 296 LYS B CA 1
ATOM 5210 C C . LYS B 1 296 ? 24.922 -20.859 -3.604 1 95.81 296 LYS B C 1
ATOM 5212 O O . LYS B 1 296 ? 26.125 -20.609 -3.719 1 95.81 296 LYS B O 1
ATOM 5217 N N . LEU B 1 297 ? 23.969 -20 -3.861 1 94 297 LEU B N 1
ATOM 5218 C CA . LEU B 1 297 ? 24.203 -18.562 -3.889 1 94 297 LEU B CA 1
ATOM 5219 C C . LEU B 1 297 ? 23.734 -17.922 -2.59 1 94 297 LEU B C 1
ATOM 5221 O O . LEU B 1 297 ? 23.016 -18.531 -1.809 1 94 297 LEU B O 1
ATOM 5225 N N . PRO B 1 298 ? 24.234 -16.719 -2.283 1 92.19 298 PRO B N 1
ATOM 5226 C CA . PRO B 1 298 ? 23.734 -16.016 -1.094 1 92.19 298 PRO B CA 1
ATOM 5227 C C . PRO B 1 298 ? 22.219 -15.805 -1.123 1 92.19 298 PRO B C 1
ATOM 5229 O O . PRO B 1 298 ? 21.625 -15.812 -2.197 1 92.19 298 PRO B O 1
ATOM 5232 N N . TRP B 1 299 ? 21.703 -15.648 0.022 1 88.69 299 TRP B N 1
ATOM 5233 C CA . TRP B 1 299 ? 20.297 -15.297 0.123 1 88.69 299 TRP B CA 1
ATOM 5234 C C . TRP B 1 299 ? 20 -14 -0.62 1 88.69 299 TRP B C 1
ATOM 5236 O O . TRP B 1 299 ? 20.812 -13.07 -0.606 1 88.69 299 TRP B O 1
ATOM 5246 N N . ARG B 1 300 ? 18.828 -14 -1.354 1 79 300 ARG B N 1
ATOM 5247 C CA . ARG B 1 300 ? 18.375 -12.75 -1.952 1 79 300 ARG B CA 1
ATOM 5248 C C . ARG B 1 300 ? 17.781 -11.82 -0.895 1 79 300 ARG B C 1
ATOM 5250 O O . ARG B 1 300 ? 17.312 -12.281 0.147 1 79 300 ARG B O 1
ATOM 5257 N N . GLU B 1 301 ? 17.734 -10.5 -1.346 1 76.06 301 GLU B N 1
ATOM 5258 C CA . GLU B 1 301 ? 17.109 -9.508 -0.468 1 76.06 301 GLU B CA 1
ATOM 5259 C C . GLU B 1 301 ? 15.617 -9.758 -0.322 1 76.06 301 GLU B C 1
ATOM 5261 O O . GLU B 1 301 ? 14.93 -10.047 -1.306 1 76.06 301 GLU B O 1
ATOM 5266 N N . SER B 1 302 ? 15.047 -10.156 0.754 1 77.19 302 SER B N 1
ATOM 5267 C CA . SER B 1 302 ? 13.617 -10.211 1.061 1 77.19 302 SER B CA 1
ATOM 5268 C C . SER B 1 302 ? 13.102 -11.648 1.027 1 77.19 302 SER B C 1
ATOM 5270 O O . SER B 1 302 ? 11.898 -11.883 1.078 1 77.19 302 SER B O 1
ATOM 5272 N N . ASP B 1 303 ? 14.055 -12.609 0.819 1 85.19 303 ASP B N 1
ATOM 5273 C CA . ASP B 1 303 ? 13.609 -14 0.83 1 85.19 303 ASP B CA 1
ATOM 5274 C C . ASP B 1 303 ? 13.023 -14.375 2.189 1 85.19 303 ASP B C 1
ATOM 5276 O O . ASP B 1 303 ? 13.578 -14.008 3.23 1 85.19 303 ASP B O 1
ATOM 5280 N N . GLN B 1 304 ? 11.914 -14.969 2.152 1 90.75 304 GLN B N 1
ATOM 5281 C CA . GLN B 1 304 ? 11.297 -15.516 3.355 1 90.75 304 GLN B CA 1
ATOM 5282 C C . GLN B 1 304 ? 11.867 -16.891 3.693 1 90.75 304 GLN B C 1
ATOM 5284 O O . GLN B 1 304 ? 12.086 -17.719 2.803 1 90.75 304 GLN B O 1
ATOM 5289 N N . LYS B 1 305 ? 12.133 -17.125 4.957 1 94.56 305 LYS B N 1
ATOM 5290 C CA . LYS B 1 305 ? 12.539 -18.469 5.359 1 94.56 305 LYS B CA 1
ATOM 5291 C C . LYS B 1 305 ? 11.383 -19.453 5.246 1 94.56 305 LYS B C 1
ATOM 5293 O O . LYS B 1 305 ? 11.547 -20.547 4.707 1 94.56 305 LYS B O 1
ATOM 5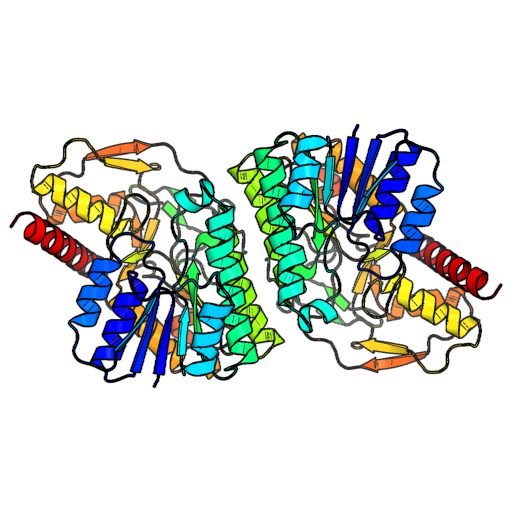298 N N . VAL B 1 306 ? 10.312 -19 5.781 1 96.44 306 VAL B N 1
ATOM 5299 C CA . VAL B 1 306 ? 9.109 -19.828 5.727 1 96.44 306 VAL B CA 1
ATOM 5300 C C . VAL B 1 306 ? 7.914 -18.969 5.32 1 96.44 306 VAL B C 1
ATOM 5302 O O . VAL B 1 306 ? 7.73 -17.859 5.832 1 96.44 306 VAL B O 1
ATOM 5305 N N . PHE B 1 307 ? 7.137 -19.5 4.414 1 97.38 307 PHE B N 1
ATOM 5306 C CA . PHE B 1 307 ? 5.762 -19.031 4.266 1 97.38 307 PHE B CA 1
ATOM 5307 C C . PHE B 1 307 ? 4.84 -20.188 3.898 1 97.38 307 PHE B C 1
ATOM 5309 O O . PHE B 1 307 ? 5.023 -20.828 2.861 1 97.38 307 PHE B O 1
ATOM 5316 N N . VAL B 1 308 ? 3.936 -20.438 4.703 1 98.38 308 VAL B N 1
ATOM 5317 C CA . VAL B 1 308 ? 2.828 -21.359 4.5 1 98.38 308 VAL B CA 1
ATOM 5318 C C . VAL B 1 308 ? 1.504 -20.656 4.801 1 98.38 308 VAL B C 1
ATOM 5320 O O . VAL B 1 308 ? 1.352 -20.047 5.855 1 98.38 308 VAL B O 1
ATOM 5323 N N . ALA B 1 309 ? 0.59 -20.734 3.861 1 98.56 309 ALA B N 1
ATOM 5324 C CA . ALA B 1 309 ? -0.69 -20.062 4.035 1 98.56 309 ALA B CA 1
ATOM 5325 C C . ALA B 1 309 ? -1.582 -20.812 5.02 1 98.56 309 ALA B C 1
ATOM 5327 O O . ALA B 1 309 ? -1.81 -22.016 4.867 1 98.56 309 ALA B O 1
ATOM 5328 N N . ASP B 1 310 ? -1.991 -20.125 6.074 1 98.56 310 ASP B N 1
ATOM 5329 C CA . ASP B 1 310 ? -3.104 -20.641 6.871 1 98.56 310 ASP B CA 1
ATOM 5330 C C . ASP B 1 310 ? -4.434 -20.438 6.141 1 98.56 310 ASP B C 1
ATOM 5332 O O . ASP B 1 310 ? -4.906 -19.312 5.988 1 98.56 310 ASP B O 1
ATOM 5336 N N . ILE B 1 311 ? -5.09 -21.531 5.727 1 98.5 311 ILE B N 1
ATOM 5337 C CA . ILE B 1 311 ? -6.242 -21.469 4.836 1 98.5 311 ILE B CA 1
ATOM 5338 C C . ILE B 1 311 ? -7.531 -21.594 5.652 1 98.5 311 ILE B C 1
ATOM 5340 O O . ILE B 1 311 ? -8.602 -21.844 5.094 1 98.5 311 ILE B O 1
ATOM 5344 N N . SER B 1 312 ? -7.457 -21.422 6.953 1 98.44 312 SER B N 1
ATOM 5345 C CA . SER B 1 312 ? -8.602 -21.609 7.84 1 98.44 312 SER B CA 1
ATOM 5346 C C . SER B 1 312 ? -9.742 -20.656 7.484 1 98.44 312 SER B C 1
ATOM 5348 O O . SER B 1 312 ? -10.914 -21.031 7.547 1 98.44 312 SER B O 1
ATOM 5350 N N . LYS B 1 313 ? -9.453 -19.438 7.152 1 98.62 313 LYS B N 1
ATOM 5351 C CA . LYS B 1 313 ? -10.477 -18.453 6.801 1 98.62 313 LYS B CA 1
ATOM 5352 C C . LYS B 1 313 ? -11.25 -18.891 5.562 1 98.62 313 LYS B C 1
ATOM 5354 O O . LYS B 1 313 ? -12.477 -18.75 5.508 1 98.62 313 LYS B O 1
ATOM 5359 N N . ALA B 1 314 ? -10.547 -19.406 4.527 1 98.81 314 ALA B N 1
ATOM 5360 C CA . ALA B 1 314 ? -11.195 -19.906 3.318 1 98.81 314 ALA B CA 1
ATOM 5361 C C . ALA B 1 314 ? -12.109 -21.078 3.633 1 98.81 314 ALA B C 1
ATOM 5363 O O . ALA B 1 314 ? -13.234 -21.156 3.125 1 98.81 314 ALA B O 1
ATOM 5364 N N . LYS B 1 315 ? -11.57 -21.969 4.473 1 98.62 315 LYS B N 1
ATOM 5365 C CA . LYS B 1 315 ? -12.383 -23.109 4.887 1 98.62 315 LYS B CA 1
ATOM 5366 C C . LYS B 1 315 ? -13.656 -22.656 5.594 1 98.62 315 LYS B C 1
ATOM 5368 O O . LYS B 1 315 ? -14.742 -23.156 5.316 1 98.62 315 LYS B O 1
ATOM 5373 N N . LYS B 1 316 ? -13.516 -21.719 6.473 1 98.62 316 LYS B N 1
ATOM 5374 C CA . LYS B 1 316 ? -14.633 -21.219 7.262 1 98.62 316 LYS B CA 1
ATOM 5375 C C . LYS B 1 316 ? -15.656 -20.516 6.379 1 98.62 316 LYS B C 1
ATOM 5377 O O . LYS B 1 316 ? -16.859 -20.75 6.496 1 98.62 316 LYS B O 1
ATOM 5382 N N . ASP B 1 317 ? -15.234 -19.641 5.457 1 98.69 317 ASP B N 1
ATOM 5383 C CA . ASP B 1 317 ? -16.109 -18.719 4.75 1 98.69 317 ASP B CA 1
ATOM 5384 C C . ASP B 1 317 ? -16.75 -19.391 3.535 1 98.69 317 ASP B C 1
ATOM 5386 O O . ASP B 1 317 ? -17.875 -19.062 3.158 1 98.69 317 ASP B O 1
ATOM 5390 N N . PHE B 1 318 ? -16 -20.328 2.861 1 98.69 318 PHE B N 1
ATOM 5391 C CA . PHE B 1 318 ? -16.594 -20.891 1.654 1 98.69 318 PHE B CA 1
ATOM 5392 C C . PHE B 1 318 ? -16.219 -22.344 1.497 1 98.69 318 PHE B C 1
ATOM 5394 O O . PHE B 1 318 ? -16.203 -22.875 0.383 1 98.69 318 PHE B O 1
ATOM 5401 N N . ASP B 1 319 ? -15.781 -23.047 2.559 1 98.44 319 ASP B N 1
ATOM 5402 C CA . ASP B 1 319 ? -15.609 -24.484 2.689 1 98.44 319 ASP B CA 1
ATOM 5403 C C . ASP B 1 319 ? -14.633 -25.016 1.638 1 98.44 319 ASP B C 1
ATOM 5405 O O . ASP B 1 319 ? -14.953 -25.969 0.912 1 98.44 319 ASP B O 1
ATOM 5409 N N . TRP B 1 320 ? -13.445 -24.453 1.548 1 98.62 320 TRP B N 1
ATOM 5410 C CA . TRP B 1 320 ? -12.445 -24.859 0.569 1 98.62 320 TRP B CA 1
ATOM 5411 C C . TRP B 1 320 ? -11.203 -25.406 1.261 1 98.62 320 TRP B C 1
ATOM 5413 O O . TRP B 1 320 ? -10.773 -24.875 2.293 1 98.62 320 TRP B O 1
ATOM 5423 N N . GLU B 1 321 ? -10.633 -26.422 0.731 1 98 321 GLU B N 1
ATOM 5424 C CA . GLU B 1 321 ? -9.32 -26.969 1.064 1 98 321 GLU B CA 1
ATOM 5425 C C . GLU B 1 321 ? -8.695 -27.688 -0.132 1 98 321 GLU B C 1
ATOM 5427 O O . GLU B 1 321 ? -9.406 -28.203 -0.991 1 98 321 GLU B O 1
ATOM 5432 N N . PRO B 1 322 ? -7.41 -27.734 -0.222 1 98.12 322 PRO B N 1
ATOM 5433 C CA . PRO B 1 322 ? -6.77 -28.422 -1.34 1 98.12 322 PRO B CA 1
ATOM 5434 C C . PRO B 1 322 ? -7.074 -29.922 -1.358 1 98.12 322 PRO B C 1
ATOM 5436 O O . PRO B 1 322 ? -7.137 -30.547 -0.302 1 98.12 322 PRO B O 1
ATOM 5439 N N . LYS B 1 323 ? -7.195 -30.438 -2.578 1 98.25 323 LYS B N 1
ATOM 5440 C CA . LYS B 1 323 ? -7.48 -31.859 -2.74 1 98.25 323 LYS B CA 1
ATOM 5441 C C . LYS B 1 323 ? -6.266 -32.594 -3.293 1 98.25 323 LYS B C 1
ATOM 5443 O O . LYS B 1 323 ? -6.07 -33.781 -3.006 1 98.25 323 LYS B O 1
ATOM 5448 N N . VAL B 1 324 ? -5.453 -31.953 -4.09 1 98.38 324 VAL B N 1
ATOM 5449 C CA . VAL B 1 324 ? -4.262 -32.562 -4.672 1 98.38 324 VAL B CA 1
ATOM 5450 C C . VAL B 1 324 ? -3.105 -32.5 -3.678 1 98.38 324 VAL B C 1
ATOM 5452 O O . VAL B 1 324 ? -2.699 -31.391 -3.273 1 98.38 324 VAL B O 1
ATOM 5455 N N . ASN B 1 325 ? -2.576 -33.594 -3.236 1 98.12 325 ASN B N 1
ATOM 5456 C CA . ASN B 1 325 ? -1.439 -33.562 -2.32 1 98.12 325 ASN B CA 1
ATOM 5457 C C . ASN B 1 325 ? -0.146 -33.219 -3.047 1 98.12 325 ASN B C 1
ATOM 5459 O O . ASN B 1 325 ? -0.06 -33.344 -4.27 1 98.12 325 ASN B O 1
ATOM 5463 N N . LYS B 1 326 ? 0.872 -32.844 -2.264 1 98.19 326 LYS B N 1
ATOM 5464 C CA . LYS B 1 326 ? 2.094 -32.281 -2.83 1 98.19 326 LYS B CA 1
ATOM 5465 C C . LYS B 1 326 ? 2.822 -33.312 -3.691 1 98.19 326 LYS B C 1
ATOM 5467 O O . LYS B 1 326 ? 3.432 -32.969 -4.703 1 98.19 326 LYS B O 1
ATOM 5472 N N . TYR B 1 327 ? 2.723 -34.594 -3.395 1 98.25 327 TYR B N 1
ATOM 5473 C CA . TYR B 1 327 ? 3.426 -35.625 -4.152 1 98.25 327 TYR B CA 1
ATOM 5474 C C . TYR B 1 327 ? 2.764 -35.844 -5.508 1 98.25 327 TYR B C 1
ATOM 5476 O O . TYR B 1 327 ? 3.441 -35.938 -6.535 1 98.25 327 TYR B O 1
ATOM 5484 N N . ASP B 1 328 ? 1.429 -35.938 -5.48 1 98.12 328 ASP B N 1
ATOM 5485 C CA . ASP B 1 328 ? 0.681 -36.062 -6.723 1 98.12 328 ASP B CA 1
ATOM 5486 C C . ASP B 1 328 ? 0.863 -34.844 -7.625 1 98.12 328 ASP B C 1
ATOM 5488 O O . ASP B 1 328 ? 1.047 -35 -8.836 1 98.12 328 ASP B O 1
ATOM 5492 N N . GLY B 1 329 ? 0.767 -33.688 -7.055 1 98.25 329 GLY B N 1
ATOM 5493 C CA . GLY B 1 329 ? 0.978 -32.469 -7.816 1 98.25 329 GLY B CA 1
ATOM 5494 C C . GLY B 1 329 ? 2.348 -32.375 -8.461 1 98.25 329 GLY B C 1
ATOM 5495 O O . GLY B 1 329 ? 2.473 -32 -9.625 1 98.25 329 GLY B O 1
ATOM 5496 N N . LEU B 1 330 ? 3.363 -32.781 -7.684 1 98.06 330 LEU B N 1
ATOM 5497 C CA . LEU B 1 330 ? 4.73 -32.781 -8.188 1 98.06 330 LEU B CA 1
ATOM 5498 C C . LEU B 1 330 ? 4.891 -33.719 -9.367 1 98.06 330 LEU B C 1
ATOM 5500 O O . LEU B 1 330 ? 5.543 -33.406 -10.359 1 98.06 330 LEU B O 1
ATOM 5504 N N . LYS B 1 331 ? 4.293 -34.875 -9.234 1 97.81 331 LYS B N 1
ATOM 5505 C CA . LYS B 1 331 ? 4.332 -35.844 -10.32 1 97.81 331 LYS B CA 1
ATOM 5506 C C . LYS B 1 331 ? 3.695 -35.312 -11.586 1 97.81 331 LYS B C 1
ATOM 5508 O O . LYS B 1 331 ? 4.27 -35.406 -12.672 1 97.81 331 LYS B O 1
ATOM 5513 N N . ARG B 1 332 ? 2.559 -34.719 -11.43 1 97.88 332 ARG B N 1
ATOM 5514 C CA . ARG B 1 332 ? 1.843 -34.125 -12.57 1 97.88 332 ARG B CA 1
ATOM 5515 C C . ARG B 1 332 ? 2.637 -33 -13.195 1 97.88 332 ARG B C 1
ATOM 5517 O O . ARG B 1 332 ? 2.646 -32.844 -14.422 1 97.88 332 ARG B O 1
ATOM 5524 N N . MET B 1 333 ? 3.271 -32.219 -12.359 1 97.56 333 MET B N 1
ATOM 5525 C CA . MET B 1 333 ? 4.086 -31.109 -12.859 1 97.56 333 MET B CA 1
ATOM 5526 C C . MET B 1 333 ? 5.258 -31.641 -13.68 1 97.56 333 MET B C 1
ATOM 5528 O O . MET B 1 333 ? 5.555 -31.109 -14.75 1 97.56 333 MET B O 1
ATOM 5532 N N . TYR B 1 334 ? 5.922 -32.625 -13.172 1 97.62 334 TYR B N 1
ATOM 5533 C CA . TYR B 1 334 ? 7.055 -33.219 -13.891 1 97.62 334 TYR B CA 1
ATOM 5534 C C . TYR B 1 334 ? 6.609 -33.812 -15.219 1 97.62 334 TYR B C 1
ATOM 5536 O O . TYR B 1 334 ? 7.289 -33.625 -16.234 1 97.62 334 TYR B O 1
ATOM 5544 N N . GLU B 1 335 ? 5.457 -34.5 -15.219 1 97.25 335 GLU B N 1
ATOM 5545 C CA . GLU B 1 335 ? 4.918 -35.094 -16.453 1 97.25 335 GLU B CA 1
ATOM 5546 C C . GLU B 1 335 ? 4.645 -34 -17.484 1 97.25 335 GLU B C 1
ATOM 5548 O O . GLU B 1 335 ? 4.875 -34.219 -18.688 1 97.25 335 GLU B O 1
ATOM 5553 N N . TRP B 1 336 ? 4.145 -32.906 -17.047 1 96 336 TRP B N 1
ATOM 5554 C CA . TRP B 1 336 ? 3.908 -31.781 -17.938 1 96 336 TRP B CA 1
ATOM 5555 C C . TRP B 1 336 ? 5.219 -31.281 -18.531 1 96 336 TRP B C 1
ATOM 5557 O O . TRP B 1 336 ? 5.297 -31 -19.734 1 96 336 TRP B O 1
ATOM 5567 N N . VAL B 1 337 ? 6.242 -31.141 -17.672 1 95.88 337 VAL B N 1
ATOM 5568 C CA . VAL B 1 337 ? 7.551 -30.672 -18.125 1 95.88 337 VAL B CA 1
ATOM 5569 C C . VAL B 1 337 ? 8.125 -31.641 -19.156 1 95.88 337 VAL B C 1
ATOM 5571 O O . VAL B 1 337 ? 8.664 -31.203 -20.172 1 95.88 337 VAL B O 1
ATOM 5574 N N . GLU B 1 338 ? 7.953 -32.875 -18.891 1 95.5 338 GLU B N 1
ATOM 5575 C CA . GLU B 1 338 ? 8.422 -33.875 -19.828 1 95.5 338 GLU B CA 1
ATOM 5576 C C . GLU B 1 338 ? 7.707 -33.75 -21.172 1 95.5 338 GLU B C 1
ATOM 5578 O O . GLU B 1 338 ? 8.344 -33.812 -22.219 1 95.5 338 GLU B O 1
ATOM 5583 N N . LYS B 1 339 ? 6.43 -33.562 -21.109 1 93.75 339 LYS B N 1
ATOM 5584 C CA . LYS B 1 339 ? 5.605 -33.469 -22.312 1 93.75 339 LYS B CA 1
ATOM 5585 C C . LYS B 1 339 ? 6.012 -32.312 -23.188 1 93.75 339 LYS B C 1
ATOM 5587 O O . LYS B 1 339 ? 6.102 -32.438 -24.422 1 93.75 339 LYS B O 1
ATOM 5592 N N . ILE B 1 340 ? 6.25 -31.172 -22.641 1 90.44 340 ILE B N 1
ATOM 5593 C CA . ILE B 1 340 ? 6.508 -29.969 -23.438 1 90.44 340 ILE B CA 1
ATOM 5594 C C . ILE B 1 340 ? 7.941 -30 -23.953 1 90.44 340 ILE B C 1
ATOM 5596 O O . ILE B 1 340 ? 8.258 -29.359 -24.953 1 90.44 340 ILE B O 1
ATOM 5600 N N . ASN B 1 341 ? 8.812 -30.719 -23.25 1 91.06 341 ASN B N 1
ATOM 5601 C CA . ASN B 1 341 ? 10.195 -30.812 -23.688 1 91.06 341 ASN B CA 1
ATOM 5602 C C . ASN B 1 341 ? 10.367 -31.922 -24.734 1 91.06 341 ASN B C 1
ATOM 5604 O O . ASN B 1 341 ? 11.203 -31.797 -25.641 1 91.06 341 ASN B O 1
ATOM 5608 N N . ASP B 1 342 ? 9.633 -32.969 -24.578 1 87.94 342 ASP B N 1
ATOM 5609 C CA . ASP B 1 342 ? 9.742 -34.094 -25.516 1 87.94 342 ASP B CA 1
ATOM 5610 C C . ASP B 1 342 ? 9.094 -33.75 -26.859 1 87.94 342 ASP B C 1
ATOM 5612 O O . ASP B 1 342 ? 9.492 -34.281 -27.906 1 87.94 342 ASP B O 1
ATOM 5616 N N . VAL B 1 343 ? 8.07 -32.969 -26.859 1 73.06 343 VAL B N 1
ATOM 5617 C CA . VAL B 1 343 ? 7.477 -32.5 -28.125 1 73.06 343 VAL B CA 1
ATOM 5618 C C . VAL B 1 343 ? 8.461 -31.609 -28.859 1 73.06 343 VAL B C 1
ATOM 5620 O O . VAL B 1 343 ? 8.383 -31.469 -30.078 1 73.06 343 VAL B O 1
ATOM 5623 N N . LYS B 1 344 ? 9.328 -30.875 -28.219 1 66.06 344 LYS B N 1
ATOM 5624 C CA . LYS B 1 344 ? 10.312 -29.969 -28.812 1 66.06 344 LYS B CA 1
ATOM 5625 C C . LYS B 1 344 ? 11.422 -30.75 -29.5 1 66.06 344 LYS B C 1
ATOM 5627 O O . LYS B 1 344 ? 12.047 -30.25 -30.438 1 66.06 344 LYS B O 1
ATOM 5632 N N . ILE B 1 345 ? 11.703 -32.031 -28.891 1 44.69 345 ILE B N 1
ATOM 5633 C CA . ILE B 1 345 ? 12.742 -32.875 -29.438 1 44.69 345 ILE B CA 1
ATOM 5634 C C . ILE B 1 345 ? 12.18 -33.688 -30.625 1 44.69 345 ILE B C 1
ATOM 5636 O O . ILE B 1 345 ? 12.938 -34.125 -31.484 1 44.69 345 ILE B O 1
ATOM 5640 N N . LYS B 1 346 ? 10.852 -33.656 -30.828 1 42.31 346 LYS B N 1
ATOM 5641 C CA . LYS B 1 346 ? 10.414 -34.281 -32.062 1 42.31 346 LYS B CA 1
ATOM 5642 C C . LYS B 1 346 ? 10.305 -33.25 -33.188 1 42.31 346 LYS B C 1
ATOM 5644 O O . LYS B 1 346 ? 9.812 -32.156 -33 1 42.31 346 LYS B O 1
#

Solvent-accessible surface area (backbone atoms only — not comparable to full-atom values): 34684 Å² total; per-residue (Å²): 104,36,35,33,26,31,22,17,32,42,42,69,25,29,55,51,47,48,53,42,22,71,69,72,21,40,32,36,33,34,29,66,68,82,55,80,54,17,67,60,37,44,52,54,55,67,67,51,76,62,48,70,45,83,42,82,40,46,51,65,38,46,72,53,47,26,47,50,39,51,73,64,49,39,52,32,33,42,43,54,51,58,70,82,37,55,68,52,9,66,76,36,41,66,60,30,35,38,37,24,29,49,12,43,51,32,50,51,52,31,31,65,74,53,31,50,82,28,34,37,39,35,68,40,44,52,40,27,41,31,40,58,74,91,54,65,68,44,81,55,95,51,29,43,42,46,74,89,38,75,63,30,47,50,82,81,60,49,54,36,36,39,53,52,39,13,28,16,40,34,36,30,48,36,43,45,38,26,42,15,70,76,70,61,34,39,21,32,39,34,26,30,55,41,63,44,43,75,76,48,69,46,38,97,70,40,43,64,70,50,32,51,38,47,51,49,49,29,52,72,70,67,68,55,86,66,68,48,74,43,64,35,88,34,26,39,25,38,11,42,24,40,49,71,44,51,52,51,46,54,52,38,39,58,75,29,39,91,68,33,43,44,36,74,36,33,38,39,30,19,68,88,16,47,40,17,51,48,49,47,41,50,52,51,20,65,76,64,74,49,79,82,60,64,43,74,38,71,65,58,93,65,60,49,50,61,52,26,22,21,39,61,64,44,29,71,66,41,69,44,74,70,77,68,49,49,67,61,41,49,51,53,36,38,52,43,49,49,51,63,52,52,57,68,75,96,105,37,35,33,25,32,23,17,32,42,41,70,25,30,55,51,47,48,54,40,21,72,70,71,21,39,34,36,31,33,28,65,69,82,55,81,54,18,66,59,37,44,52,54,56,68,68,50,77,64,48,70,43,82,43,81,41,47,50,65,38,46,71,53,47,27,47,49,39,53,73,64,48,39,52,32,34,41,44,52,50,59,67,82,37,54,68,53,10,68,76,37,40,65,60,31,33,38,36,24,29,49,12,42,51,29,51,52,53,30,31,64,75,52,30,50,82,28,33,38,39,36,67,41,45,53,40,27,39,30,40,56,72,89,55,63,68,44,80,54,96,50,30,44,40,45,73,88,39,77,62,29,49,50,81,81,60,49,55,37,36,40,52,52,38,14,28,17,39,34,35,31,48,36,44,45,39,26,41,15,70,76,70,62,33,38,20,31,38,36,26,31,54,42,62,45,43,75,76,50,69,45,39,97,71,39,43,65,69,50,31,52,38,46,51,49,49,29,51,72,69,66,68,55,86,66,69,49,75,43,64,35,87,33,26,38,26,38,12,41,24,40,48,71,44,52,51,51,45,55,51,38,40,58,74,29,40,92,69,34,44,45,38,73,36,32,38,40,30,18,66,88,15,47,38,18,52,47,49,48,43,51,51,50,20,65,76,64,73,50,80,82,58,66,42,74,39,72,66,59,92,63,59,47,48,61,52,28,22,21,41,61,64,42,30,71,65,43,69,44,75,69,76,70,47,52,67,60,41,50,52,54,35,38,53,43,49,48,52,63,52,52,57,69,74,96

Radius of gyration: 27.23 Å; Cα contacts (8 Å, |Δi|>4): 1514; chains: 2; bounding box: 52×88×62 Å

Foldseek 3Di:
DEEEEEVLLADLNLVLQLVQFVVAYAYEYEYQQPDPLSVVSVVVSVPDDGRYHYDHDALLDLVRLLVCCQVVLGQEYEYPWADQFLVVCQVPVPVRQSGQASSLVSNLVSCLPRHQNHAYEYEAAPLQLFQVVVFDWDDDDQAIAGPVCNFFDWPVRDGDQDGSNSVSRNNSQVVQLVCCVPRVGLYFAEHEWAEDAFSHPDDPRGRVLLVVLLVLVCQLVVNDDDAAEDEDDQRAKTFYAYSVLVSVLVVLLVVLSVQRGSHYFYDGQIPQRMHGRRRSQVLSCVVRVGHRDYHYDYHDDRHHRYGGGNGVVSCVRRNGHGDQHNSNRSVNSSVSSCVVVVVVVD/DAEEEEVLLADLNLVLQLVQFVVAYAYEYEYQQPDPLSVVSVVVSVPDDGRYHYDHDALLDLVRLLVCCQVVLGQEYEYPWADQFLVVCQVPVPVRQSGQASSLVSNLVSCLPRHQNHEYEYEAAPLQLFQVVVFDWDDDDQAIAGPVCNFFDWPVRDGDQDGSNSVSRNNSQVVQLVCCVPRVGLYFAEHEWAEDAASHPDDPRGRVLLVVLLVLVCQLVVNDDDAAEDEDDQRAKTFYAYSVLVSVLVVLLVVLSVQRGSHYFYDGQIPQRMHGRRRSQVLSCVVRVGHRDYHYDYHDDGHHRYGGGNGVVSCVRRNGHGDQHNSNRSVNSSVSSCVVVVVVVD